Protein AF-A0A926NCA7-F1 (afdb_monomer)

Radius of gyration: 35.86 Å; Cα contacts (8 Å, |Δi|>4): 1162; chains: 1; bounding box: 64×52×121 Å

Foldseek 3Di:
DAPLLLVLQVVLCVVCPPQPPADRAPSPSAQDLSSLLSLQQLLCVLLVNNNGDSDCDPVSLVSQVVLFKDAQPRPDFLSNLLSLCSLLVSQVFCLPDSRSHRDPSQLVSCQVLLVLLQAPPDGSMQGSLNSNVSSDDAHSDADVVADPVLLNLLNVLCHPPVVAPPQGRHHSHNAQALVNLLSLQLVLCVVLVHHSVGRDSDCDPSSLVSQDKFAAAQQDVSQLSLCSLCVLQVQDDDNRSGLHPSQLVSLLVVCLLQVHPSRSMCDSQSVQQSRALLRPLPDQFQEWEDQAQCDLVNLLVSVVSNHAEYEAELDAAQPDPSVVHNRHYDDCRLVSCLVSRHFYAYEYPNDAEDLVCFALQNLLVSLQSSQVSCLQVQPFFAGEYEYENPYQDDPCSLVHGHLNSLNSNVVNHDNSYFYEYEEAQQSRQVCVVSVSHQAYAHARCPRVRSSNRSHHRHSRYAKYFNDKDAQVPPNHNGIITGIHGNDDSTHNDGDDNQDPDDDDDDDDPDDDFDWDDDPNATDGDDDDPDDWDWDWGQDPVVRDIFIKIWDQDPVRKTWIDGPVGIDIGHDDDDDDWDKDWFQAKDWFFLDDDDDTDIDIDGGGFIWTDDQPPRDTDGPPDDDDDDRDDDDDDDDDDDDDDDDDDDDDPPDDDDPVPDDPDDDDD

Secondary structure (DSSP, 8-state):
--HHHHHHHHHHHHHHTTSTT--PPP-SS---HHHHHHHHHHHHHHTT-SS--SS--HHHHHHHHHH--BSTT----HHHHHHHHHHHHHTT---S---S---HHHHHHHHHHHHHHT-SS--S-B-HHHHHHHTSS--SSPPTT--HHHHHHHHHHHHHHTTSTT-PPPP-SS---HHHHHHHHHHHHHHTT--TTT--S---HHHHHHPPPB-TT--SHHHHHHHHHHHHTT-----SS---HHHHHHHHHHHHHTT-----SB-HHHHHHHHSTTS-TTS--SEEE-SS---HHHHHHHHHTT--EEEEESS--SSSGGGGTT-BPPTTHHHHHHHTT-EEEEEE-S--SSGGG-SHHHHHHHHHHHHHHHHHTTPPTTEEEEEE--S---HHHIIIIIHHHHHHHHHHS-TTEEEEEEE-HHHHHHHHHTTS-SEEEE-TT-TT-GGGSS-PPPTTEEEEEEEEE-TTGGG-SS-EEEEEE-S---B---PPPP--------TTS------EEETTEEE-----TTS-EEEEEEETTTTEEEEEEEEE-TTS-EEEESTT--EEE-PPP---S-EEE-SS-EEE---SSS----EEE-TT-EEEE-TTT--EEESS--------------S--------------SS---TT---------

Nearest PDB structures (foldseek):
  5tv7-assembly2_B  TM=9.636E-01  e=1.212E-01  Clostridioides difficile 630
  5nm7-assembly1_G  TM=9.746E-01  e=1.641E-01  Burkholderia
  5nm7-assembly2_A  TM=7.582E-01  e=2.112E-01  Burkholderia
  6zfn-assembly1_AAA  TM=5.378E-01  e=4.735E-01  Homo sapiens
  4ad0-assembly4_D  TM=5.155E-01  e=1.590E+00  Bacteroides thetaiotaomicron VPI-5482

Sequence (665 aa):
MDQMVLQAQQWVNSEYSGRSGFTIAPEDGRTGWSTMFSLTTALQLELGITKTAHSFGSGTLAALERLGDISMSSNTNSNIVKIIQCGLYCKGYQPYGITGVFDLNTAEAIRDIKENIGLYTPDGVVTPKLFKALLNMDSYVQLAGGSGSVRNIQQWLNRNYNHRKNFYFIPCDGLFSRDIQKALVYAIQYEEGLSDSVANGRFGPTTQRLLPTLSIGNDNKFVSLFQAAMIFNNYAVPFDGVFSQLLSDKVKEFQEFVTLPTTGIGDFQTWASLLVSTGDPHRTTTACDTIREITSERAKVLKQKGYETVGRYLVNASHTNENVHDKKIQVGELQTIFKEGLSMFPIYQTYGGEANYFNYQQGLEDGSAAASAAEGYGFKSGTTIYFAVDFDALGSDITNNIIPHFRGIAEGISPNYNIGVYGSRNVCIQVSEAGLAEKSFVSGMSTGFSGNLGYPLPRNWIYDQIRETGPGEDGLNFGLDHVIKRYDDSVRSVVEPIPHSLWVSNIDGTLDGFIEVKKGQVWYFWEKGNGNATFRTWDFKNSIWKELTLWPQPNGTYKVYGDEGPFTLYPIKYWEGLTLKFPTKFYLNKGCISDNKYRTLPAGTVITLDHTTGFISDVDNDSIQFVSIRGYKNSVFDGDRVSGWIHFPTQDVDPSSYVIDTPFN

Structure (mmCIF, N/CA/C/O backbone):
data_AF-A0A926NCA7-F1
#
_entry.id   AF-A0A926NCA7-F1
#
loop_
_atom_site.group_PDB
_atom_site.id
_atom_site.type_symbol
_atom_site.label_atom_id
_atom_site.label_alt_id
_atom_site.label_comp_id
_atom_site.label_asym_id
_atom_site.label_entity_id
_atom_site.label_seq_id
_atom_site.pdbx_PDB_ins_code
_atom_site.Cartn_x
_atom_site.Cartn_y
_atom_site.Cartn_z
_atom_site.occupancy
_atom_site.B_iso_or_equiv
_atom_site.auth_seq_id
_atom_site.auth_comp_id
_atom_site.auth_asym_id
_atom_site.auth_atom_id
_atom_site.pdbx_PDB_model_num
ATOM 1 N N . MET A 1 1 ? 24.195 -18.236 -8.695 1.00 84.69 1 MET A N 1
ATOM 2 C CA . MET A 1 1 ? 25.153 -17.349 -9.380 1.00 84.69 1 MET A CA 1
ATOM 3 C C . MET A 1 1 ? 24.928 -17.542 -10.859 1.00 84.69 1 MET A C 1
ATOM 5 O O . MET A 1 1 ? 24.965 -18.683 -11.305 1.00 84.69 1 MET A O 1
ATOM 9 N N . ASP A 1 2 ? 24.644 -16.464 -11.572 1.00 94.38 2 ASP A N 1
ATOM 10 C CA . ASP A 1 2 ? 24.479 -16.443 -13.020 1.00 94.38 2 ASP A CA 1
ATOM 11 C C . ASP A 1 2 ? 25.800 -15.998 -13.670 1.00 94.38 2 ASP A C 1
ATOM 13 O O . ASP A 1 2 ? 26.361 -14.958 -13.321 1.00 94.38 2 ASP A O 1
ATOM 17 N N . GLN A 1 3 ? 26.325 -16.816 -14.585 1.00 96.25 3 GLN A N 1
ATOM 18 C CA . GLN A 1 3 ? 27.611 -16.555 -15.238 1.00 96.25 3 GLN A CA 1
ATOM 19 C C . GLN A 1 3 ? 27.562 -15.362 -16.194 1.00 96.25 3 GLN A C 1
ATOM 21 O O . GLN A 1 3 ? 28.562 -14.667 -16.347 1.00 96.25 3 GLN A O 1
ATOM 26 N N . MET A 1 4 ? 26.423 -15.101 -16.831 1.00 96.88 4 MET A N 1
ATOM 27 C CA . MET A 1 4 ? 26.285 -13.975 -17.754 1.00 96.88 4 MET A CA 1
ATOM 28 C C . MET A 1 4 ? 26.137 -12.659 -16.996 1.00 96.88 4 MET A C 1
ATOM 30 O O . MET A 1 4 ? 26.703 -11.648 -17.405 1.00 96.88 4 MET A O 1
ATOM 34 N N . VAL A 1 5 ? 25.473 -12.681 -15.836 1.00 97.44 5 VAL A N 1
ATOM 35 C CA . VAL A 1 5 ? 25.467 -11.531 -14.919 1.00 97.44 5 VAL A CA 1
ATOM 36 C C . VAL A 1 5 ? 26.875 -11.245 -14.394 1.00 97.44 5 VAL A C 1
ATOM 38 O O . VAL A 1 5 ? 27.284 -10.087 -14.371 1.00 97.44 5 VAL A O 1
ATOM 41 N N . LEU A 1 6 ? 27.647 -12.278 -14.040 1.00 98.06 6 LEU A N 1
ATOM 42 C CA . LEU A 1 6 ? 29.042 -12.105 -13.620 1.00 98.06 6 LEU A CA 1
ATOM 43 C C . LEU A 1 6 ? 29.890 -11.461 -14.726 1.00 98.06 6 LEU A C 1
ATOM 45 O O . LEU A 1 6 ? 30.629 -10.514 -14.466 1.00 98.06 6 LEU A O 1
ATOM 49 N N . GLN A 1 7 ? 29.745 -11.920 -15.971 1.00 97.94 7 GLN A N 1
ATOM 50 C CA . GLN A 1 7 ? 30.441 -11.319 -17.113 1.00 97.94 7 GLN A CA 1
ATOM 51 C C . GLN A 1 7 ? 30.013 -9.869 -17.361 1.00 97.94 7 GLN A C 1
ATOM 53 O O . GLN A 1 7 ? 30.858 -9.033 -17.673 1.00 97.94 7 GLN A O 1
ATOM 58 N N . ALA A 1 8 ? 28.731 -9.541 -17.182 1.00 98.00 8 ALA A N 1
ATOM 59 C CA . ALA A 1 8 ? 28.245 -8.166 -17.269 1.00 98.00 8 ALA A CA 1
ATOM 60 C C . ALA A 1 8 ? 28.879 -7.262 -16.198 1.00 98.00 8 ALA A C 1
ATOM 62 O O . ALA A 1 8 ? 29.316 -6.152 -16.513 1.00 98.00 8 ALA A O 1
ATOM 63 N N . GLN A 1 9 ? 28.969 -7.748 -14.954 1.00 98.62 9 GLN A N 1
ATOM 64 C CA . GLN A 1 9 ? 29.623 -7.056 -13.837 1.00 98.62 9 GLN A CA 1
ATOM 65 C C . GLN A 1 9 ? 31.119 -6.834 -14.120 1.00 98.62 9 GLN A C 1
ATOM 67 O O . GLN A 1 9 ? 31.607 -5.710 -14.029 1.00 98.62 9 GLN A O 1
ATOM 72 N N . GLN A 1 10 ? 31.829 -7.877 -14.552 1.00 98.50 10 GLN A N 1
ATOM 73 C CA . GLN A 1 10 ? 33.249 -7.808 -14.911 1.00 98.50 10 GLN A CA 1
ATOM 74 C C . GLN A 1 10 ? 33.512 -6.847 -16.069 1.00 98.50 10 GLN A C 1
ATOM 76 O O . GLN A 1 10 ? 34.435 -6.034 -16.009 1.00 98.50 10 GLN A O 1
ATOM 81 N N . TRP A 1 11 ? 32.688 -6.905 -17.118 1.00 98.50 11 TRP A N 1
ATOM 82 C CA . TRP A 1 11 ? 32.824 -6.017 -18.265 1.00 98.50 11 TRP A CA 1
ATOM 83 C C . TRP A 1 11 ? 32.640 -4.551 -17.859 1.00 98.50 11 TRP A C 1
ATOM 85 O O . TRP A 1 11 ? 33.510 -3.729 -18.154 1.00 98.50 11 TRP A O 1
ATOM 95 N N . VAL A 1 12 ? 31.550 -4.214 -17.153 1.00 98.44 12 VAL A N 1
ATOM 96 C CA . VAL A 1 12 ? 31.283 -2.816 -16.778 1.00 98.44 12 VAL A CA 1
ATOM 97 C C . VAL A 1 12 ? 32.351 -2.288 -15.814 1.00 98.44 12 VAL A C 1
ATOM 99 O O . VAL A 1 12 ? 32.778 -1.141 -15.934 1.00 98.44 12 VAL A O 1
ATOM 102 N N . ASN A 1 13 ? 32.854 -3.125 -14.905 1.00 98.56 13 ASN A N 1
ATOM 103 C CA . ASN A 1 13 ? 33.954 -2.754 -14.020 1.00 98.56 13 ASN A CA 1
ATOM 104 C C . ASN A 1 13 ? 35.249 -2.510 -14.800 1.00 98.56 13 ASN A C 1
ATOM 106 O O . ASN A 1 13 ? 35.896 -1.485 -14.599 1.00 98.56 13 ASN A O 1
ATOM 110 N N . SER A 1 14 ? 35.614 -3.414 -15.710 1.00 98.12 14 SER A N 1
ATOM 111 C CA . SER A 1 14 ? 36.829 -3.287 -16.518 1.00 98.12 14 SER A CA 1
ATOM 112 C C . SER A 1 14 ? 36.816 -2.043 -17.409 1.00 98.12 14 SER A C 1
ATOM 114 O O . SER A 1 14 ? 37.859 -1.423 -17.594 1.00 98.12 14 SER A O 1
ATOM 116 N N . GLU A 1 15 ? 35.664 -1.692 -17.980 1.00 98.25 15 GLU A N 1
ATOM 117 C CA . GLU A 1 15 ? 35.543 -0.585 -18.934 1.00 98.25 15 GLU A CA 1
ATOM 118 C C . GLU A 1 15 ? 35.510 0.788 -18.239 1.00 98.25 15 GLU A C 1
ATOM 120 O O . GLU A 1 15 ? 36.051 1.769 -18.755 1.00 98.25 15 GLU A O 1
ATOM 125 N N . TYR A 1 16 ? 34.882 0.876 -17.059 1.00 97.88 16 TYR A N 1
ATOM 126 C CA . TYR A 1 16 ? 34.578 2.162 -16.420 1.00 97.88 16 TYR A CA 1
ATOM 127 C C . TYR A 1 16 ? 35.283 2.411 -15.083 1.00 97.88 16 TYR A C 1
ATOM 129 O O . TYR A 1 16 ? 35.186 3.524 -14.555 1.00 97.88 16 TYR A O 1
ATOM 137 N N . SER A 1 17 ? 36.014 1.441 -14.525 1.00 96.25 17 SER A N 1
ATOM 138 C CA . SER A 1 17 ? 36.784 1.665 -13.295 1.00 96.25 17 SER A CA 1
ATOM 139 C C . SER A 1 17 ? 37.753 2.845 -13.451 1.00 96.25 17 SER A C 1
ATOM 141 O O . SER A 1 17 ? 38.416 3.015 -14.473 1.00 96.25 17 SER A O 1
ATOM 143 N N . GLY A 1 18 ? 37.795 3.713 -12.438 1.00 93.19 18 GLY A N 1
ATOM 144 C CA . GLY A 1 18 ? 38.583 4.949 -12.451 1.00 93.19 18 GLY A CA 1
ATOM 145 C C . GLY A 1 18 ? 37.933 6.138 -13.175 1.00 93.19 18 GLY A C 1
ATOM 146 O O . GLY A 1 18 ? 38.442 7.255 -13.065 1.00 93.19 18 GLY A O 1
ATOM 147 N N . ARG A 1 19 ? 36.797 5.963 -13.868 1.00 94.81 19 ARG A N 1
ATOM 148 C CA . ARG A 1 19 ? 36.022 7.088 -14.424 1.00 94.81 19 ARG A CA 1
ATOM 149 C C . ARG A 1 19 ? 35.323 7.846 -13.294 1.00 94.81 19 ARG A C 1
ATOM 151 O O . ARG A 1 19 ? 34.715 7.248 -12.408 1.00 94.81 19 ARG A O 1
ATOM 158 N N . SER A 1 20 ? 35.372 9.178 -13.346 1.00 93.00 20 SER A N 1
ATOM 159 C CA . SER A 1 20 ? 34.709 10.032 -12.353 1.00 93.00 20 SER A CA 1
ATOM 160 C C . SER A 1 20 ? 33.214 9.713 -12.256 1.00 93.00 20 SER A C 1
ATOM 162 O O . SER A 1 20 ? 32.522 9.660 -13.272 1.00 93.00 20 SER A O 1
ATOM 164 N N . GLY A 1 21 ? 32.733 9.495 -11.030 1.00 88.38 21 GLY A N 1
ATOM 165 C CA . GLY A 1 21 ? 31.331 9.200 -10.737 1.00 88.38 21 GLY A CA 1
ATOM 166 C C . GLY A 1 21 ? 30.895 7.748 -10.964 1.00 88.38 21 GLY A C 1
ATOM 167 O O . GLY A 1 21 ? 29.756 7.429 -10.632 1.00 88.38 21 GLY A O 1
ATOM 168 N N . PHE A 1 22 ? 31.761 6.865 -11.479 1.00 95.94 22 PHE A N 1
ATOM 169 C CA . PHE A 1 22 ? 31.472 5.433 -11.609 1.00 95.94 22 PHE A CA 1
ATOM 170 C C . PHE A 1 22 ? 31.713 4.680 -10.292 1.00 95.94 22 PHE A C 1
ATOM 172 O O . PHE A 1 22 ? 32.674 4.945 -9.571 1.00 95.94 22 PHE A O 1
ATOM 179 N N . THR A 1 23 ? 30.838 3.723 -9.976 1.00 94.69 23 THR A N 1
ATOM 180 C CA . THR A 1 23 ? 30.964 2.826 -8.817 1.00 94.69 23 THR A CA 1
ATOM 181 C C . THR A 1 23 ? 31.016 1.384 -9.306 1.00 94.69 23 THR A C 1
ATOM 183 O O . THR A 1 23 ? 30.215 0.995 -10.153 1.00 94.69 23 THR A O 1
ATOM 186 N N . ILE A 1 24 ? 31.954 0.605 -8.768 1.00 96.62 24 ILE A N 1
ATOM 187 C CA . ILE A 1 24 ? 32.171 -0.804 -9.117 1.00 96.62 24 ILE A CA 1
ATOM 188 C C . ILE A 1 24 ? 30.978 -1.654 -8.656 1.00 96.62 24 ILE A C 1
ATOM 190 O O . ILE A 1 24 ? 30.519 -1.523 -7.519 1.00 96.62 24 ILE A O 1
ATOM 194 N N . ALA A 1 25 ? 30.497 -2.535 -9.534 1.00 97.00 25 ALA A N 1
ATOM 195 C CA . ALA A 1 25 ? 29.505 -3.547 -9.193 1.00 97.00 25 ALA A CA 1
ATOM 196 C C . ALA A 1 25 ? 30.180 -4.734 -8.478 1.00 97.00 25 ALA A C 1
ATOM 198 O O . ALA A 1 25 ? 31.299 -5.099 -8.850 1.00 97.00 25 ALA A O 1
ATOM 199 N N . PRO A 1 26 ? 29.527 -5.375 -7.490 1.00 97.12 26 PRO A N 1
ATOM 200 C CA . PRO A 1 26 ? 30.030 -6.625 -6.926 1.00 97.12 26 PRO A CA 1
ATOM 201 C C . PRO A 1 26 ? 30.065 -7.703 -8.016 1.00 97.12 26 PRO A C 1
ATOM 203 O O . PRO A 1 26 ? 29.077 -7.886 -8.713 1.00 97.12 26 PRO A O 1
ATOM 206 N N . GLU A 1 27 ? 31.182 -8.411 -8.165 1.00 97.62 27 GLU A N 1
ATOM 207 C CA . GLU A 1 27 ? 31.351 -9.491 -9.152 1.00 97.62 27 GLU A CA 1
ATOM 208 C C . GLU A 1 27 ? 30.939 -10.843 -8.555 1.00 97.62 27 GLU A C 1
ATOM 210 O O . GLU A 1 27 ? 31.754 -11.740 -8.344 1.00 97.62 27 GLU A O 1
ATOM 215 N N . ASP A 1 28 ? 29.661 -10.971 -8.211 1.00 97.25 28 ASP A N 1
ATOM 216 C CA . ASP A 1 28 ? 29.092 -12.137 -7.525 1.00 97.25 28 ASP A CA 1
ATOM 217 C C . ASP A 1 28 ? 28.117 -12.951 -8.397 1.00 97.25 28 ASP A C 1
ATOM 219 O O . ASP A 1 28 ? 27.544 -13.951 -7.943 1.00 97.25 28 ASP A O 1
ATOM 223 N N . GLY A 1 29 ? 27.907 -12.519 -9.646 1.00 96.50 29 GLY A N 1
ATOM 224 C CA . GLY A 1 29 ? 26.934 -13.083 -10.576 1.00 96.50 29 GLY A CA 1
ATOM 225 C C . GLY A 1 29 ? 25.503 -13.034 -10.045 1.00 96.50 29 GLY A C 1
ATOM 226 O O . GLY A 1 29 ? 24.706 -13.932 -10.335 1.00 96.50 29 GLY A O 1
ATOM 227 N N . ARG A 1 30 ? 25.176 -12.046 -9.206 1.00 95.69 30 ARG A N 1
ATOM 228 C CA . ARG A 1 30 ? 23.825 -11.789 -8.703 1.00 95.69 30 ARG A CA 1
ATOM 229 C C . ARG A 1 30 ? 23.377 -10.404 -9.142 1.00 95.69 30 ARG A C 1
ATOM 231 O O . ARG A 1 30 ? 24.009 -9.394 -8.848 1.00 95.69 30 ARG A O 1
ATOM 238 N N . THR A 1 31 ? 22.235 -10.342 -9.813 1.00 93.62 31 THR A N 1
ATOM 239 C CA . THR A 1 31 ? 21.624 -9.056 -10.138 1.00 93.62 31 THR A CA 1
ATOM 240 C C . THR A 1 31 ? 21.166 -8.361 -8.857 1.00 93.62 31 THR A C 1
ATOM 242 O O . THR A 1 31 ? 20.560 -8.974 -7.981 1.00 93.62 31 THR A O 1
ATOM 245 N N . GLY A 1 32 ? 21.437 -7.062 -8.762 1.00 94.56 32 GLY A N 1
ATOM 246 C CA . GLY A 1 32 ? 21.017 -6.220 -7.650 1.00 94.56 32 GLY A CA 1
ATOM 247 C C . GLY A 1 32 ? 21.207 -4.742 -7.968 1.00 94.56 32 GLY A C 1
ATOM 248 O O . GLY A 1 32 ? 21.776 -4.389 -9.006 1.00 94.56 32 GLY A O 1
ATOM 249 N N . TRP A 1 33 ? 20.765 -3.876 -7.052 1.00 95.62 33 TRP A N 1
ATOM 250 C CA . TRP A 1 33 ? 20.824 -2.423 -7.229 1.00 95.62 33 TRP A CA 1
ATOM 251 C C . TRP A 1 33 ? 22.220 -1.918 -7.584 1.00 95.62 33 TRP A C 1
ATOM 253 O O . TRP A 1 33 ? 22.346 -1.152 -8.531 1.00 95.62 33 TRP A O 1
ATOM 263 N N . SER A 1 34 ? 23.273 -2.416 -6.928 1.00 96.38 34 SER A N 1
ATOM 264 C CA . SER A 1 34 ? 24.653 -2.032 -7.250 1.00 96.38 34 SER A CA 1
ATOM 265 C C . SER A 1 34 ? 25.018 -2.317 -8.712 1.00 96.38 34 SER A C 1
ATOM 267 O O . SER A 1 34 ? 25.629 -1.474 -9.356 1.00 96.38 34 SER A O 1
ATOM 269 N N . THR A 1 35 ? 24.574 -3.450 -9.273 1.00 97.12 35 THR A N 1
ATOM 270 C CA . THR A 1 35 ? 24.797 -3.768 -10.696 1.00 97.12 35 THR A CA 1
ATOM 271 C C . THR A 1 35 ? 24.020 -2.806 -11.604 1.00 97.12 35 THR A C 1
ATOM 273 O O . THR A 1 35 ? 24.579 -2.272 -12.562 1.00 97.12 35 THR A O 1
ATOM 276 N N . MET A 1 36 ? 22.750 -2.517 -11.286 1.00 97.81 36 MET A N 1
ATOM 277 C CA . MET A 1 36 ? 21.932 -1.561 -12.051 1.00 97.81 36 MET A CA 1
ATOM 278 C C . MET A 1 36 ? 22.490 -0.132 -11.994 1.00 97.81 36 MET A C 1
ATOM 280 O O . MET A 1 36 ? 22.479 0.576 -13.003 1.00 97.81 36 MET A O 1
ATOM 284 N N . PHE A 1 37 ? 23.019 0.290 -10.844 1.00 97.38 37 PHE A N 1
ATOM 285 C CA . PHE A 1 37 ? 23.638 1.603 -10.657 1.00 97.38 37 PHE A CA 1
ATOM 286 C C . PHE A 1 37 ? 24.914 1.752 -11.484 1.00 97.38 37 PHE A C 1
ATOM 288 O O . PHE A 1 37 ? 25.101 2.789 -12.126 1.00 97.38 37 PHE A O 1
ATOM 295 N N . SER A 1 38 ? 25.760 0.720 -11.532 1.00 97.75 38 SER A N 1
ATOM 296 C CA . SER A 1 38 ? 26.954 0.707 -12.381 1.00 97.75 38 SER A CA 1
ATOM 297 C C . SER A 1 38 ? 26.590 0.779 -13.865 1.00 97.75 38 SER A C 1
ATOM 299 O O . SER A 1 38 ? 27.114 1.638 -14.570 1.00 97.75 38 SER A O 1
ATOM 301 N N . LEU A 1 39 ? 25.636 -0.032 -14.340 1.00 98.44 39 LEU A N 1
ATOM 302 C CA . LEU A 1 39 ? 25.178 0.003 -15.738 1.00 98.44 39 LEU A CA 1
ATOM 303 C C . LEU A 1 39 ? 24.509 1.339 -16.112 1.00 98.44 39 LEU A C 1
ATOM 305 O O . LEU A 1 39 ? 24.750 1.874 -17.193 1.00 98.44 39 LEU A O 1
ATOM 309 N N . THR A 1 40 ? 23.712 1.919 -15.209 1.00 98.06 40 THR A N 1
ATOM 310 C CA . THR A 1 40 ? 23.101 3.248 -15.401 1.00 98.06 40 THR A CA 1
ATOM 311 C C . THR A 1 40 ? 24.163 4.334 -15.505 1.00 98.06 40 THR A C 1
ATOM 313 O O . THR A 1 40 ? 24.090 5.207 -16.369 1.00 98.06 40 THR A O 1
ATOM 316 N N . THR A 1 41 ? 25.180 4.270 -14.650 1.00 97.62 41 THR A N 1
ATOM 317 C CA . THR A 1 41 ? 26.276 5.238 -14.653 1.00 97.62 41 THR A CA 1
ATOM 318 C C . THR A 1 41 ? 27.143 5.099 -15.906 1.00 97.62 41 THR A C 1
ATOM 320 O O . THR A 1 41 ? 27.490 6.105 -16.521 1.00 97.62 41 THR A O 1
ATOM 323 N N . ALA A 1 42 ? 27.434 3.867 -16.334 1.00 98.06 42 ALA A N 1
ATOM 324 C CA . ALA A 1 42 ? 28.103 3.585 -17.602 1.00 98.06 42 ALA A CA 1
ATOM 325 C C . ALA A 1 42 ? 27.342 4.209 -18.783 1.00 98.06 42 ALA A C 1
ATOM 327 O O . ALA A 1 42 ? 27.931 4.929 -19.586 1.00 98.06 42 ALA A O 1
ATOM 328 N N . LEU A 1 43 ? 26.016 4.041 -18.831 1.00 98.31 43 LEU A N 1
ATOM 329 C CA . LEU A 1 43 ? 25.184 4.648 -19.869 1.00 98.31 43 LEU A CA 1
ATOM 330 C C . LEU A 1 43 ? 25.269 6.174 -19.856 1.00 98.31 43 LEU A C 1
ATOM 332 O O . LEU A 1 43 ? 25.432 6.796 -20.900 1.00 98.31 43 LEU A O 1
ATOM 336 N N . GLN A 1 44 ? 25.172 6.789 -18.678 1.00 97.94 44 GLN A N 1
ATOM 337 C CA . GLN A 1 44 ? 25.291 8.240 -18.541 1.00 97.94 44 GLN A CA 1
ATOM 338 C C . GLN A 1 44 ? 26.634 8.749 -19.081 1.00 97.94 44 GLN A C 1
ATOM 340 O O . GLN A 1 44 ? 26.657 9.748 -19.801 1.00 97.94 44 GLN A O 1
ATOM 345 N N . LEU A 1 45 ? 27.730 8.042 -18.796 1.00 97.12 45 LEU A N 1
ATOM 346 C CA . LEU A 1 45 ? 29.053 8.375 -19.313 1.00 97.12 45 LEU A CA 1
ATOM 347 C C . L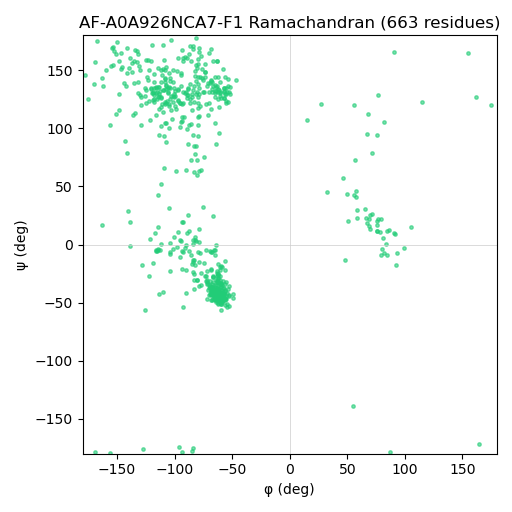EU A 1 45 ? 29.128 8.255 -20.844 1.00 97.12 45 LEU A C 1
ATOM 349 O O . LEU A 1 45 ? 29.690 9.143 -21.483 1.00 97.12 45 LEU A O 1
ATOM 353 N N . GLU A 1 46 ? 28.539 7.213 -21.438 1.00 97.50 46 GLU A N 1
ATOM 354 C CA . GLU A 1 46 ? 28.463 7.063 -22.903 1.00 97.50 46 GLU A CA 1
ATOM 355 C C . GLU A 1 46 ? 27.587 8.131 -23.572 1.00 97.50 46 GLU A C 1
ATOM 357 O O . GLU A 1 46 ? 27.832 8.523 -24.710 1.00 97.50 46 GLU A O 1
ATOM 362 N N . LEU A 1 47 ? 26.594 8.654 -22.852 1.00 96.56 47 LEU A N 1
ATOM 363 C CA . LEU A 1 47 ? 25.749 9.766 -23.292 1.00 96.56 47 LEU A CA 1
ATOM 364 C C . LEU A 1 47 ? 26.396 11.147 -23.065 1.00 96.56 47 LEU A C 1
ATOM 366 O O . LEU A 1 47 ? 25.757 12.173 -23.306 1.00 96.56 47 LEU A O 1
ATOM 370 N N . GLY A 1 48 ? 27.643 11.194 -22.583 1.00 94.75 48 GLY A N 1
ATOM 371 C CA . GLY A 1 48 ? 28.387 12.432 -22.336 1.00 94.75 48 GLY A CA 1
ATOM 372 C C . GLY A 1 48 ? 27.959 13.195 -21.077 1.00 94.75 48 GLY A C 1
ATOM 373 O O . GLY A 1 48 ? 28.273 14.378 -20.934 1.00 94.75 48 GLY A O 1
ATOM 374 N N . ILE A 1 49 ? 27.239 12.554 -20.152 1.00 95.25 49 ILE A N 1
ATOM 375 C CA . ILE A 1 49 ? 26.847 13.155 -18.874 1.00 95.25 49 ILE A CA 1
ATOM 376 C C . ILE A 1 49 ? 28.043 13.097 -17.916 1.00 95.25 49 ILE A C 1
ATOM 378 O O . ILE A 1 49 ? 28.511 12.025 -17.546 1.00 95.25 49 ILE A O 1
ATOM 382 N N . THR A 1 50 ? 28.533 14.264 -17.493 1.00 88.50 50 THR A N 1
ATOM 383 C CA . THR A 1 50 ? 29.748 14.390 -16.662 1.00 88.50 50 THR A CA 1
ATOM 384 C C . THR A 1 50 ? 29.486 14.365 -15.156 1.00 88.50 50 THR A C 1
ATOM 386 O O . THR A 1 50 ? 30.387 14.053 -14.383 1.00 88.50 50 THR A O 1
ATOM 389 N N . LYS A 1 51 ? 28.261 14.690 -14.727 1.00 90.75 51 LYS A N 1
ATOM 390 C CA . LYS A 1 51 ? 27.790 14.549 -13.341 1.00 90.75 51 LYS A CA 1
ATOM 391 C C . LYS A 1 51 ? 26.808 13.389 -13.282 1.00 90.75 51 LYS A C 1
ATOM 393 O O . LYS A 1 51 ? 25.613 13.581 -13.503 1.00 90.75 51 LYS A O 1
ATOM 398 N N . THR A 1 52 ? 27.338 12.194 -13.072 1.00 92.19 52 THR A N 1
ATOM 399 C CA . THR A 1 52 ? 26.550 10.964 -13.048 1.00 92.19 52 THR A CA 1
ATOM 400 C C . THR A 1 52 ? 25.782 10.806 -11.735 1.00 92.19 52 THR A C 1
ATOM 402 O O . THR A 1 52 ? 26.071 11.466 -10.735 1.00 92.19 52 THR A O 1
ATOM 405 N N . ALA A 1 53 ? 24.775 9.937 -11.746 1.00 91.38 53 ALA A N 1
ATOM 406 C CA . ALA A 1 53 ? 23.967 9.570 -10.593 1.00 91.38 53 ALA A CA 1
ATOM 407 C C . ALA A 1 53 ? 23.547 8.101 -10.698 1.00 91.38 53 ALA A C 1
ATOM 409 O O . ALA A 1 53 ? 23.306 7.595 -11.793 1.00 91.38 53 ALA A O 1
ATOM 410 N N . HIS A 1 54 ? 23.346 7.446 -9.552 1.00 90.62 54 HIS A N 1
ATOM 411 C CA . HIS A 1 54 ? 22.840 6.067 -9.482 1.00 90.62 54 HIS A CA 1
ATOM 412 C C . HIS A 1 54 ? 21.391 5.912 -9.980 1.00 90.62 54 HIS A C 1
ATOM 414 O O . HIS A 1 54 ? 20.882 4.801 -10.067 1.00 90.62 54 HIS A O 1
ATOM 420 N N . SER A 1 55 ? 20.711 7.008 -10.328 1.00 89.75 55 SER A N 1
ATOM 421 C CA . SER A 1 55 ? 19.340 6.996 -10.830 1.00 89.75 55 SER A CA 1
ATOM 422 C C . SER A 1 55 ? 19.261 7.224 -12.340 1.00 89.75 55 SER A C 1
ATOM 424 O O . SER A 1 55 ? 19.928 8.088 -12.912 1.00 89.75 55 SER A O 1
ATOM 426 N N . PHE A 1 56 ? 18.351 6.499 -12.991 1.00 94.06 56 PHE A N 1
ATOM 427 C CA . PHE A 1 56 ? 17.938 6.781 -14.364 1.00 94.06 56 PHE A CA 1
ATOM 428 C C . PHE A 1 56 ? 16.874 7.892 -14.358 1.00 94.06 56 PHE A C 1
ATOM 430 O O . PHE A 1 56 ? 15.663 7.654 -14.447 1.00 94.06 56 PHE A O 1
ATOM 437 N N . GLY A 1 57 ? 17.346 9.127 -14.185 1.00 92.56 57 GLY A N 1
ATOM 438 C CA . GLY A 1 57 ? 16.516 10.327 -14.088 1.00 92.56 57 GLY A CA 1
ATOM 439 C C . GLY A 1 57 ? 16.110 10.935 -15.436 1.00 92.56 57 GLY A C 1
ATOM 440 O O . GLY A 1 57 ? 16.416 10.419 -16.513 1.00 92.56 57 GLY A O 1
ATOM 441 N N . SER A 1 58 ? 15.443 12.091 -15.370 1.00 91.94 58 SER A N 1
ATOM 442 C CA . SER A 1 58 ? 15.000 12.854 -16.547 1.00 91.94 58 SER A CA 1
ATOM 443 C C . SER A 1 58 ? 16.153 13.281 -17.460 1.00 91.94 58 SER A C 1
ATOM 445 O O . SER A 1 58 ? 15.987 13.291 -18.675 1.00 91.94 58 SER A O 1
ATOM 447 N N . GLY A 1 59 ? 17.331 13.581 -16.899 1.00 94.56 59 GLY A N 1
ATOM 448 C CA . GLY A 1 59 ? 18.525 13.931 -17.675 1.00 94.56 59 GLY A CA 1
ATOM 449 C C . GLY A 1 59 ? 19.034 12.780 -18.549 1.00 94.56 59 GLY A C 1
ATOM 450 O O . GLY A 1 59 ? 19.309 12.986 -19.729 1.00 94.56 59 GLY A O 1
ATOM 451 N N . THR A 1 60 ? 19.103 11.561 -17.999 1.00 96.50 60 THR A N 1
ATOM 452 C CA . THR A 1 60 ? 19.482 10.351 -18.751 1.00 96.50 60 THR A CA 1
ATOM 453 C C . THR A 1 60 ? 18.466 10.050 -19.846 1.00 96.50 60 THR A C 1
ATOM 455 O O . THR A 1 60 ? 18.849 9.795 -20.985 1.00 96.50 60 THR A O 1
ATOM 458 N N . LEU A 1 61 ? 17.171 10.152 -19.527 1.00 95.50 61 LEU A N 1
ATOM 459 C CA . LEU A 1 61 ? 16.105 9.931 -20.500 1.00 95.50 61 LEU A CA 1
ATOM 460 C C . LEU A 1 61 ? 16.173 10.935 -21.660 1.00 95.50 61 LEU A C 1
ATOM 462 O O . LEU A 1 61 ? 16.178 10.516 -22.809 1.00 95.50 61 LEU A O 1
ATOM 466 N N . ALA A 1 62 ? 16.317 12.232 -21.376 1.00 95.44 62 ALA A N 1
ATOM 467 C CA . ALA A 1 62 ? 16.430 13.262 -22.410 1.00 95.44 62 ALA A CA 1
ATOM 468 C C . ALA A 1 62 ? 17.690 13.091 -23.281 1.00 95.44 62 ALA A C 1
ATOM 470 O O . ALA A 1 62 ? 17.694 13.423 -24.467 1.00 95.44 62 ALA A O 1
ATOM 471 N N . ALA A 1 63 ? 18.787 12.582 -22.712 1.00 96.31 63 ALA A N 1
ATOM 472 C CA . ALA A 1 63 ? 19.981 12.261 -23.484 1.00 96.31 63 ALA A CA 1
ATOM 473 C C . ALA A 1 63 ? 19.755 11.071 -24.435 1.00 96.31 63 ALA A C 1
ATOM 475 O O . ALA A 1 63 ? 20.165 11.154 -25.589 1.00 96.31 63 ALA A O 1
ATOM 476 N N . LEU A 1 64 ? 19.041 10.027 -24.000 1.00 95.00 64 LEU A N 1
ATOM 477 C CA . LEU A 1 64 ? 18.630 8.921 -24.875 1.00 95.00 64 LEU A CA 1
ATOM 478 C C . LEU A 1 64 ? 17.609 9.336 -25.931 1.00 95.00 64 LEU A C 1
ATOM 480 O O . LEU A 1 64 ? 17.722 8.914 -27.071 1.00 95.00 64 LEU A O 1
ATOM 484 N N . GLU A 1 65 ? 16.636 10.179 -25.589 1.00 94.75 65 GLU A N 1
ATOM 485 C CA . GLU A 1 65 ? 15.667 10.707 -26.559 1.00 94.75 65 GLU A CA 1
ATOM 486 C C . GLU A 1 65 ? 16.372 11.472 -27.690 1.00 94.75 65 GLU A C 1
ATOM 488 O O . GLU A 1 65 ? 15.951 11.390 -28.840 1.00 94.75 65 GLU A O 1
ATOM 493 N N . ARG A 1 66 ? 17.481 12.167 -27.389 1.00 95.19 66 ARG A N 1
ATOM 494 C CA . ARG A 1 66 ? 18.335 12.803 -28.408 1.00 95.19 66 ARG A CA 1
ATOM 495 C C . ARG A 1 66 ? 19.150 11.806 -29.230 1.00 95.19 66 ARG A C 1
ATOM 497 O O . ARG A 1 66 ? 19.432 12.097 -30.388 1.00 95.19 66 ARG A O 1
ATOM 504 N N . LEU A 1 67 ? 19.553 10.680 -28.639 1.00 94.50 67 LEU A N 1
ATOM 505 C CA . LEU A 1 67 ? 20.230 9.597 -29.357 1.00 94.50 67 LEU A CA 1
ATOM 506 C C . LEU A 1 67 ? 19.271 8.886 -30.327 1.00 94.50 67 LEU A C 1
ATOM 508 O O . LEU A 1 67 ? 19.680 8.515 -31.423 1.00 94.50 67 LEU A O 1
ATOM 512 N N . GLY A 1 68 ? 18.005 8.744 -29.934 1.00 93.56 68 GLY A N 1
ATOM 513 C CA . GLY A 1 68 ? 16.981 8.023 -30.678 1.00 93.56 68 GLY A CA 1
ATOM 514 C C . GLY A 1 68 ? 16.944 6.527 -30.360 1.00 93.56 68 GLY A C 1
ATOM 515 O O . GLY A 1 68 ? 17.683 6.020 -29.513 1.00 93.56 68 GLY A O 1
ATOM 516 N N . ASP A 1 69 ? 16.038 5.832 -31.039 1.00 95.81 69 ASP A N 1
ATOM 517 C CA . ASP A 1 69 ? 15.813 4.399 -30.875 1.00 95.81 69 ASP A CA 1
ATOM 518 C C . ASP A 1 69 ? 17.000 3.564 -31.388 1.00 95.81 69 ASP A C 1
ATOM 520 O O . ASP A 1 69 ? 17.592 3.858 -32.430 1.00 95.81 69 ASP A O 1
ATOM 524 N N . ILE A 1 70 ? 17.320 2.480 -30.676 1.00 97.50 70 ILE A N 1
ATOM 525 C CA . ILE A 1 70 ? 18.452 1.595 -30.993 1.00 97.50 70 ILE A CA 1
ATOM 526 C C . ILE A 1 70 ? 17.927 0.288 -31.592 1.00 97.50 70 ILE A C 1
ATOM 528 O O . ILE A 1 70 ? 17.000 -0.325 -31.066 1.00 97.50 70 ILE A O 1
ATOM 532 N N . SER A 1 71 ? 18.505 -0.140 -32.711 1.00 96.50 71 SER A N 1
ATOM 533 C CA . SER A 1 71 ? 18.078 -1.312 -33.483 1.00 96.50 71 SER A CA 1
ATOM 534 C C . SER A 1 71 ? 19.228 -1.873 -34.327 1.00 96.50 71 SER A C 1
ATOM 536 O O . SER A 1 71 ? 20.318 -1.311 -34.366 1.00 96.50 71 SER A O 1
ATOM 538 N N . MET A 1 72 ? 18.984 -2.942 -35.091 1.00 94.88 72 MET A N 1
ATOM 539 C CA . MET A 1 72 ? 19.993 -3.496 -36.012 1.00 94.88 72 MET A CA 1
ATOM 540 C C . MET A 1 72 ? 20.452 -2.505 -37.097 1.00 94.88 72 MET A C 1
ATOM 542 O O . MET A 1 72 ? 21.518 -2.675 -37.678 1.00 94.88 72 MET A O 1
ATOM 546 N N . SER A 1 73 ? 19.649 -1.478 -37.397 1.00 90.19 73 SER A N 1
ATOM 547 C CA . SER A 1 73 ? 19.978 -0.440 -38.382 1.00 90.19 73 SER A CA 1
ATOM 548 C C . SER A 1 73 ? 20.543 0.843 -37.764 1.00 90.19 73 SER A C 1
ATOM 550 O O . SER A 1 73 ? 20.863 1.774 -38.502 1.00 90.19 73 SER A O 1
ATOM 552 N N . SER A 1 74 ? 20.650 0.940 -36.433 1.00 86.38 74 SER A N 1
ATOM 553 C CA . SER A 1 74 ? 21.212 2.128 -35.781 1.00 86.38 74 SER A CA 1
ATOM 554 C C . SER A 1 74 ? 22.738 2.067 -35.736 1.00 86.38 74 SER A C 1
ATOM 556 O O . SER A 1 74 ? 23.309 1.064 -35.311 1.00 86.38 74 SER A O 1
ATOM 558 N N . ASN A 1 75 ? 23.406 3.162 -36.102 1.00 75.19 75 ASN A N 1
ATOM 559 C CA . ASN A 1 75 ? 24.851 3.311 -35.931 1.00 75.19 75 ASN A CA 1
ATOM 560 C C . ASN A 1 75 ? 25.165 3.842 -34.521 1.00 75.19 75 ASN A C 1
ATOM 562 O O . ASN A 1 75 ? 25.461 5.024 -34.339 1.00 75.19 75 ASN A O 1
ATOM 566 N N . THR A 1 76 ? 25.012 2.979 -33.515 1.00 83.38 76 THR A N 1
ATOM 567 C CA . THR A 1 76 ? 25.165 3.330 -32.095 1.00 83.38 76 THR A CA 1
ATOM 568 C C . THR A 1 76 ? 26.517 2.871 -31.549 1.00 83.38 76 THR A C 1
ATOM 570 O O . THR A 1 76 ? 27.079 1.871 -31.988 1.00 83.38 76 THR A O 1
ATOM 573 N N . ASN A 1 77 ? 27.038 3.602 -30.559 1.00 92.81 77 ASN A N 1
ATOM 574 C CA . ASN A 1 77 ? 28.254 3.247 -29.829 1.00 92.81 77 ASN A CA 1
ATOM 575 C C . ASN A 1 77 ? 28.180 1.802 -29.291 1.00 92.81 77 ASN A C 1
ATOM 577 O O . ASN A 1 77 ? 27.219 1.427 -28.614 1.00 92.81 77 ASN A O 1
ATOM 581 N N . SER A 1 78 ? 29.226 1.017 -29.565 1.00 96.88 78 SER A N 1
ATOM 582 C CA . SER A 1 78 ? 29.335 -0.389 -29.163 1.00 96.88 78 SER A CA 1
ATOM 583 C C . SER A 1 78 ? 29.131 -0.601 -27.658 1.00 96.88 78 SER A C 1
ATOM 585 O O . SER A 1 78 ? 28.447 -1.542 -27.259 1.00 96.88 78 SER A O 1
ATOM 587 N N . ASN A 1 79 ? 29.630 0.301 -26.808 1.00 98.50 79 ASN A N 1
ATOM 588 C CA . ASN A 1 79 ? 29.456 0.203 -25.359 1.00 98.50 79 ASN A CA 1
ATOM 589 C C . ASN A 1 79 ? 27.994 0.394 -24.929 1.00 98.50 79 ASN A C 1
ATOM 591 O O . ASN A 1 79 ? 27.540 -0.293 -24.021 1.00 98.50 79 ASN A O 1
ATOM 595 N N . ILE A 1 80 ? 27.211 1.236 -25.614 1.00 98.50 80 ILE A N 1
ATOM 596 C CA . ILE A 1 80 ? 25.769 1.368 -25.335 1.00 98.50 80 ILE A CA 1
ATOM 597 C C . ILE A 1 80 ? 25.042 0.054 -25.646 1.00 98.50 80 ILE A C 1
ATOM 599 O O . ILE A 1 80 ? 24.189 -0.376 -24.870 1.00 98.50 80 ILE A O 1
ATOM 603 N N . VAL A 1 81 ? 25.412 -0.624 -26.736 1.00 98.50 81 VAL A N 1
ATOM 604 C CA . VAL A 1 81 ? 24.858 -1.945 -27.066 1.00 98.50 81 VAL A CA 1
ATOM 605 C C . VAL A 1 81 ? 25.254 -2.990 -26.021 1.00 98.50 81 VAL A C 1
ATOM 607 O O . VAL A 1 81 ? 24.398 -3.754 -25.581 1.00 98.50 81 VAL A O 1
ATOM 610 N N . LYS A 1 82 ? 26.507 -2.987 -25.544 1.00 98.75 82 LYS A N 1
ATOM 611 C CA . LYS A 1 82 ? 26.928 -3.869 -24.440 1.00 98.75 82 LYS A CA 1
ATOM 612 C C . LYS A 1 82 ? 26.114 -3.619 -23.174 1.00 98.75 82 LYS A C 1
ATOM 614 O O . LYS A 1 82 ? 25.710 -4.576 -22.528 1.00 98.75 82 LYS A O 1
ATOM 619 N N . ILE A 1 83 ? 25.791 -2.365 -22.847 1.00 98.81 83 ILE A N 1
ATOM 620 C CA . ILE A 1 83 ? 24.927 -2.040 -21.699 1.00 98.81 83 ILE A CA 1
ATOM 621 C C . ILE A 1 83 ? 23.522 -2.633 -21.879 1.00 98.81 83 ILE A C 1
ATOM 623 O O . ILE A 1 83 ? 22.979 -3.177 -20.919 1.00 98.81 83 ILE A O 1
ATOM 627 N N . ILE A 1 84 ? 22.947 -2.580 -23.087 1.00 98.75 84 ILE A N 1
ATOM 628 C CA . ILE A 1 84 ? 21.661 -3.234 -23.394 1.00 98.75 84 ILE A CA 1
ATOM 629 C C . ILE A 1 84 ? 21.764 -4.746 -23.160 1.00 98.75 84 ILE A C 1
ATOM 631 O O . ILE A 1 84 ? 20.926 -5.311 -22.462 1.00 98.75 84 ILE A O 1
ATOM 635 N N . GLN A 1 85 ? 22.799 -5.391 -23.702 1.00 98.69 85 GLN A N 1
ATOM 636 C CA . GLN A 1 85 ? 23.023 -6.836 -23.571 1.00 98.69 85 GLN A CA 1
ATOM 637 C C . GLN A 1 85 ? 23.223 -7.249 -22.100 1.00 98.69 85 GLN A C 1
ATOM 639 O O . GLN A 1 85 ? 22.600 -8.197 -21.627 1.00 98.69 85 GLN A O 1
ATOM 644 N N . CYS A 1 86 ? 24.007 -6.486 -21.338 1.00 98.69 86 CYS A N 1
ATOM 645 C CA . CYS A 1 86 ? 24.174 -6.654 -19.893 1.00 98.69 86 CYS A CA 1
ATOM 646 C C . CYS A 1 86 ? 22.850 -6.493 -19.131 1.00 98.69 86 CYS A C 1
ATOM 648 O O . CYS A 1 86 ? 22.546 -7.290 -18.241 1.00 98.69 86 CYS A O 1
ATOM 650 N N . GLY A 1 87 ? 22.050 -5.482 -19.487 1.00 98.44 87 GLY A N 1
ATOM 651 C CA . GLY A 1 87 ? 20.717 -5.264 -18.927 1.00 98.44 87 GLY A CA 1
ATOM 652 C C . GLY A 1 87 ? 19.782 -6.442 -19.201 1.00 98.44 87 GLY A C 1
ATOM 653 O O . GLY A 1 87 ? 19.120 -6.917 -18.285 1.00 98.44 87 GLY A O 1
ATOM 654 N N . LEU A 1 88 ? 19.785 -6.979 -20.425 1.00 98.62 88 LEU A N 1
ATOM 655 C CA . LEU A 1 88 ? 19.006 -8.164 -20.790 1.00 98.62 88 LEU A CA 1
ATOM 656 C C . LEU A 1 88 ? 19.374 -9.380 -19.938 1.00 98.62 88 LEU A C 1
ATOM 658 O O . LEU A 1 88 ? 18.475 -9.989 -19.362 1.00 98.62 88 LEU A O 1
ATOM 662 N N . TYR A 1 89 ? 20.667 -9.669 -19.763 1.00 98.25 89 TYR A N 1
ATOM 663 C CA . TYR A 1 89 ? 21.107 -10.750 -18.876 1.00 98.25 89 TYR A CA 1
ATOM 664 C C . TYR A 1 89 ? 20.657 -10.541 -17.432 1.00 98.25 89 TYR A C 1
ATOM 666 O O . TYR A 1 89 ? 20.128 -11.460 -16.813 1.00 98.25 89 TYR A O 1
ATOM 674 N N . CYS A 1 90 ? 20.782 -9.319 -16.910 1.00 97.44 90 CYS A N 1
ATOM 675 C CA . CYS A 1 90 ? 20.298 -8.991 -15.569 1.00 97.44 90 CYS A CA 1
ATOM 676 C C . CYS A 1 90 ? 18.777 -9.150 -15.419 1.00 97.44 90 CYS A C 1
ATOM 678 O O . CYS A 1 90 ? 18.283 -9.364 -14.316 1.00 97.44 90 CYS A O 1
ATOM 680 N N . LYS A 1 91 ? 18.030 -9.046 -16.520 1.00 96.50 91 LYS A N 1
ATOM 681 C CA . LYS A 1 91 ? 16.582 -9.264 -16.580 1.00 96.50 91 LYS A CA 1
ATOM 682 C C . LYS A 1 91 ? 16.190 -10.713 -16.896 1.00 96.50 91 LYS A C 1
ATOM 684 O O . LYS A 1 91 ? 14.999 -11.011 -16.898 1.00 96.50 91 LYS A O 1
ATOM 689 N N . GLY A 1 92 ? 17.160 -11.596 -17.148 1.00 96.00 92 GLY A N 1
ATOM 690 C CA . GLY A 1 92 ? 16.943 -13.007 -17.478 1.00 96.00 92 GLY A CA 1
ATOM 691 C C . GLY A 1 92 ? 16.699 -13.306 -18.963 1.00 96.00 92 GLY A C 1
ATOM 692 O O . GLY A 1 92 ? 16.305 -14.421 -19.292 1.00 96.00 92 GLY A O 1
ATOM 693 N N . TYR A 1 93 ? 16.939 -12.347 -19.861 1.00 97.81 93 TYR A N 1
ATOM 694 C CA . TYR A 1 93 ? 16.803 -12.509 -21.314 1.00 97.81 93 TYR A CA 1
ATOM 695 C C . TYR A 1 93 ? 18.161 -12.787 -21.966 1.00 97.81 93 TYR A C 1
ATOM 697 O O . TYR A 1 93 ? 19.194 -12.331 -21.478 1.00 97.81 93 TYR A O 1
ATOM 705 N N . GLN A 1 94 ? 18.168 -13.537 -23.070 1.00 96.25 94 GLN A N 1
ATOM 706 C CA . GLN A 1 94 ? 19.385 -14.112 -23.654 1.00 96.25 94 GLN A CA 1
ATOM 707 C C . GLN A 1 94 ? 19.775 -13.422 -24.975 1.00 96.25 94 GLN A C 1
ATOM 709 O O . GLN A 1 94 ? 19.324 -13.848 -26.032 1.00 96.25 94 GLN A O 1
ATOM 714 N N . PRO A 1 95 ? 20.649 -12.395 -24.965 1.00 96.62 95 PRO A N 1
ATOM 715 C CA . PRO A 1 95 ? 21.174 -11.782 -26.190 1.00 96.62 95 PRO A CA 1
ATOM 716 C C . PRO A 1 95 ? 22.339 -12.566 -26.827 1.00 96.62 95 PRO A C 1
ATOM 718 O O . PRO A 1 95 ? 22.920 -12.101 -27.802 1.00 96.62 95 PRO A O 1
ATOM 721 N N . TYR A 1 96 ? 22.715 -13.727 -26.272 1.00 93.75 96 TYR A N 1
ATOM 722 C CA . TYR A 1 96 ? 23.795 -14.607 -26.755 1.00 93.75 96 TYR A CA 1
ATOM 723 C C . TYR A 1 96 ? 25.203 -13.976 -26.846 1.00 93.75 96 TYR A C 1
ATOM 725 O O . TYR A 1 96 ? 26.078 -14.487 -27.545 1.00 93.75 96 TYR A O 1
ATOM 733 N N . GLY A 1 97 ? 25.459 -12.908 -26.088 1.00 93.69 97 GLY A N 1
ATOM 734 C CA . GLY A 1 97 ? 26.796 -12.386 -25.810 1.00 93.69 97 GLY A CA 1
ATOM 735 C C . GLY A 1 97 ? 26.806 -10.898 -25.457 1.00 93.69 97 GLY A C 1
ATOM 736 O O . GLY A 1 97 ? 25.848 -10.174 -25.716 1.00 93.69 97 GLY A O 1
ATOM 737 N N . ILE A 1 98 ? 27.922 -10.428 -24.891 1.00 97.25 98 ILE A N 1
ATOM 738 C CA . ILE A 1 98 ? 28.216 -8.998 -24.676 1.00 97.25 98 ILE A CA 1
ATOM 739 C C . ILE A 1 98 ? 29.142 -8.531 -25.813 1.00 97.25 98 ILE A C 1
ATOM 741 O O . ILE A 1 98 ? 30.321 -8.228 -25.627 1.00 97.25 98 ILE A O 1
ATOM 745 N N . THR A 1 99 ? 28.627 -8.580 -27.042 1.00 96.25 99 THR A N 1
ATOM 746 C CA . THR A 1 99 ? 29.401 -8.361 -28.277 1.00 96.25 99 THR A CA 1
ATOM 747 C C . THR A 1 99 ? 29.571 -6.882 -28.606 1.00 96.25 99 THR A C 1
ATOM 749 O O . THR A 1 99 ? 30.522 -6.501 -29.288 1.00 96.25 99 THR A O 1
ATOM 752 N N . GLY A 1 100 ? 28.644 -6.040 -28.138 1.00 96.75 100 GLY A N 1
ATOM 753 C CA . GLY A 1 100 ? 28.552 -4.642 -28.545 1.00 96.75 100 GLY A CA 1
ATOM 754 C C . GLY A 1 100 ? 28.107 -4.441 -29.994 1.00 96.75 100 GLY A C 1
ATOM 755 O O . GLY A 1 100 ? 28.289 -3.348 -30.530 1.00 96.75 100 GLY A O 1
ATOM 756 N N . VAL A 1 101 ? 27.541 -5.478 -30.617 1.00 96.12 101 VAL A N 1
ATOM 757 C CA . VAL A 1 101 ? 26.906 -5.450 -31.940 1.00 96.12 101 VAL A CA 1
ATOM 758 C C . VAL A 1 101 ? 25.422 -5.745 -31.755 1.00 96.12 101 VAL A C 1
ATOM 760 O O . VAL A 1 101 ? 25.070 -6.754 -31.150 1.00 96.12 101 VAL A O 1
ATOM 763 N N . PHE A 1 102 ? 24.551 -4.864 -32.257 1.00 97.19 102 PHE A N 1
ATOM 764 C CA . PHE A 1 102 ? 23.103 -5.052 -32.163 1.00 97.19 102 PHE A CA 1
ATOM 765 C C . PHE A 1 102 ? 22.642 -5.972 -33.298 1.00 97.19 102 PHE A C 1
ATOM 767 O O . PHE A 1 102 ? 22.268 -5.521 -34.379 1.00 97.19 102 PHE A O 1
ATOM 774 N N . ASP A 1 103 ? 22.744 -7.273 -33.065 1.00 95.81 103 ASP A N 1
ATOM 775 C CA . ASP A 1 103 ? 22.442 -8.331 -34.026 1.00 95.81 103 ASP A CA 1
ATOM 776 C C . ASP A 1 103 ? 21.021 -8.900 -33.861 1.00 95.81 103 ASP A C 1
ATOM 778 O O . ASP A 1 103 ? 20.203 -8.396 -33.085 1.00 95.81 103 ASP A O 1
ATOM 782 N N . LEU A 1 104 ? 20.714 -9.959 -34.621 1.00 96.50 104 LEU A N 1
ATOM 783 C CA . LEU A 1 104 ? 19.415 -10.629 -34.563 1.00 96.50 104 LEU A CA 1
ATOM 784 C C . LEU A 1 104 ? 19.136 -11.224 -33.176 1.00 96.50 104 LEU A C 1
ATOM 786 O O . LEU A 1 104 ? 18.019 -11.089 -32.692 1.00 96.50 104 LEU A O 1
ATOM 790 N N . ASN A 1 105 ? 20.149 -11.796 -32.525 1.00 97.62 105 ASN A N 1
ATOM 791 C CA . ASN A 1 105 ? 20.046 -12.355 -31.176 1.00 97.62 105 ASN A CA 1
ATOM 792 C C . ASN A 1 105 ? 19.636 -11.286 -30.154 1.00 97.62 105 ASN A C 1
ATOM 794 O O . ASN A 1 105 ? 18.708 -11.474 -29.369 1.00 97.62 105 ASN A O 1
ATOM 798 N N . THR A 1 106 ? 20.288 -10.122 -30.201 1.00 97.88 106 THR A N 1
ATOM 799 C CA . THR A 1 106 ? 19.930 -8.980 -29.351 1.00 97.88 106 THR A CA 1
ATOM 800 C C . THR A 1 106 ? 18.511 -8.500 -29.664 1.00 97.88 106 THR A C 1
ATOM 802 O O . THR A 1 106 ? 17.724 -8.258 -28.750 1.00 97.88 106 THR A O 1
ATOM 805 N N . ALA A 1 107 ? 18.149 -8.407 -30.947 1.00 98.00 107 ALA A N 1
ATOM 806 C CA . ALA A 1 107 ? 16.805 -8.022 -31.367 1.00 98.00 107 ALA A CA 1
ATOM 807 C C . ALA A 1 107 ? 15.726 -9.016 -30.893 1.00 98.00 107 ALA A C 1
ATOM 809 O O . ALA A 1 107 ? 14.643 -8.584 -30.513 1.00 98.00 107 ALA A O 1
ATOM 810 N N . GLU A 1 108 ? 15.996 -10.323 -30.896 1.00 98.19 108 GLU A N 1
ATOM 811 C CA . GLU A 1 108 ? 15.094 -11.366 -30.389 1.00 98.19 108 GLU A CA 1
ATOM 812 C C . GLU A 1 108 ? 14.911 -11.275 -28.874 1.00 98.19 108 GLU A C 1
ATOM 814 O O . GLU A 1 108 ? 13.776 -11.185 -28.417 1.00 98.19 108 GLU A O 1
ATOM 819 N N . ALA A 1 109 ? 15.990 -11.119 -28.105 1.00 98.38 109 ALA A N 1
ATOM 820 C CA . ALA A 1 109 ? 15.892 -10.896 -26.661 1.00 98.38 109 ALA A CA 1
ATOM 821 C C . ALA A 1 109 ? 15.086 -9.625 -26.306 1.00 98.38 109 ALA A C 1
ATOM 823 O O . ALA A 1 109 ? 14.377 -9.586 -25.298 1.00 98.38 109 ALA A O 1
ATOM 824 N N . ILE A 1 110 ? 15.152 -8.584 -27.150 1.00 98.50 110 ILE A N 1
ATOM 825 C CA . ILE A 1 110 ? 14.299 -7.391 -27.029 1.00 98.50 110 ILE A CA 1
ATOM 826 C C . ILE A 1 110 ? 12.822 -7.700 -27.317 1.00 98.50 110 ILE A C 1
ATOM 828 O O . ILE A 1 110 ? 11.945 -7.141 -26.652 1.00 98.50 110 ILE A O 1
ATOM 832 N N . ARG A 1 111 ? 12.520 -8.589 -28.268 1.00 98.38 111 ARG A N 1
ATOM 833 C CA . ARG A 1 111 ? 11.138 -9.028 -28.519 1.00 98.38 111 ARG A CA 1
ATOM 834 C C . ARG A 1 111 ? 10.587 -9.801 -27.325 1.00 98.38 111 ARG A C 1
ATOM 836 O O . ARG A 1 111 ? 9.485 -9.480 -26.886 1.00 98.38 111 ARG A O 1
ATOM 843 N N . ASP A 1 112 ? 11.377 -10.703 -26.747 1.00 98.06 112 ASP A N 1
ATOM 844 C CA . ASP A 1 112 ? 1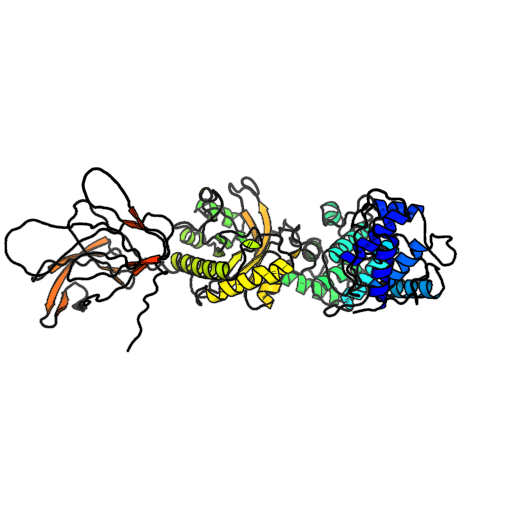0.980 -11.515 -25.591 1.00 98.06 112 ASP A CA 1
ATOM 845 C C . ASP A 1 112 ? 10.597 -10.649 -24.381 1.00 98.06 112 ASP A C 1
ATOM 847 O O . ASP A 1 112 ? 9.541 -10.835 -23.769 1.00 98.06 112 ASP A O 1
ATOM 851 N N . ILE A 1 113 ? 11.418 -9.646 -24.036 1.00 98.25 113 ILE A N 1
ATOM 852 C CA . ILE A 1 113 ? 11.089 -8.741 -22.923 1.00 98.25 113 ILE A CA 1
ATOM 853 C C . ILE A 1 113 ? 9.853 -7.894 -23.226 1.00 98.25 113 ILE A C 1
ATOM 855 O O . ILE A 1 113 ? 9.028 -7.685 -22.337 1.00 98.25 113 ILE A O 1
ATOM 859 N N . LYS A 1 114 ? 9.673 -7.426 -24.466 1.00 98.31 114 LYS A N 1
ATOM 860 C CA . LYS A 1 114 ? 8.485 -6.651 -24.853 1.00 98.31 114 LYS A CA 1
ATOM 861 C C . LYS A 1 114 ? 7.205 -7.484 -24.825 1.00 98.31 114 LYS A C 1
ATOM 863 O O . LYS A 1 114 ? 6.163 -6.963 -24.420 1.00 98.31 114 LYS A O 1
ATOM 868 N N . GLU A 1 115 ? 7.277 -8.753 -25.211 1.00 97.81 115 GLU A N 1
ATOM 869 C CA . GLU A 1 115 ? 6.168 -9.699 -25.079 1.00 97.81 115 GLU A CA 1
ATOM 870 C C . GLU A 1 115 ? 5.796 -9.884 -23.603 1.00 97.81 115 GLU A C 1
ATOM 872 O O . GLU A 1 115 ? 4.634 -9.732 -23.221 1.00 97.81 115 GLU A O 1
ATOM 877 N N . ASN A 1 116 ? 6.792 -10.084 -22.738 1.00 98.25 116 ASN A N 1
ATOM 878 C CA . ASN A 1 116 ? 6.587 -10.199 -21.295 1.00 98.25 116 ASN A CA 1
ATOM 879 C C . ASN A 1 116 ? 6.051 -8.910 -20.645 1.00 98.25 116 ASN A C 1
ATOM 881 O O . ASN A 1 116 ? 5.187 -8.978 -19.766 1.00 98.25 116 ASN A O 1
ATOM 885 N N . ILE A 1 117 ? 6.463 -7.736 -21.131 1.00 97.88 117 ILE A N 1
ATOM 886 C CA . ILE A 1 117 ? 5.887 -6.428 -20.772 1.00 97.88 117 ILE A CA 1
ATOM 887 C C . ILE A 1 117 ? 4.411 -6.314 -21.195 1.00 97.88 117 ILE A C 1
ATOM 889 O O . ILE A 1 117 ? 3.668 -5.538 -20.593 1.00 97.88 117 ILE A O 1
ATOM 893 N N . GLY A 1 118 ? 3.961 -7.099 -22.178 1.00 97.12 118 GLY A N 1
ATOM 894 C CA . GLY A 1 118 ? 2.569 -7.162 -22.626 1.00 97.12 118 GLY A CA 1
ATOM 895 C C . GLY A 1 118 ? 2.281 -6.467 -23.956 1.00 97.12 118 GLY A C 1
ATOM 896 O O . GLY A 1 118 ? 1.111 -6.201 -24.252 1.00 97.12 118 GLY A O 1
ATOM 897 N N . LEU A 1 119 ? 3.310 -6.133 -24.741 1.00 96.38 119 LEU A N 1
ATOM 898 C CA . LEU A 1 119 ? 3.153 -5.493 -26.049 1.00 96.38 119 LEU A CA 1
ATOM 899 C C . LEU A 1 119 ? 2.784 -6.522 -27.125 1.00 96.38 119 LEU A C 1
ATOM 901 O O . LEU A 1 119 ? 3.351 -7.609 -27.177 1.00 96.38 119 LEU A O 1
ATOM 905 N N . TYR A 1 120 ? 1.851 -6.164 -28.011 1.00 89.81 120 TYR A N 1
ATOM 906 C CA . TYR A 1 120 ? 1.527 -6.989 -29.176 1.00 89.81 120 TYR A CA 1
ATOM 907 C C . TYR A 1 120 ? 2.513 -6.740 -30.312 1.00 89.81 120 TYR A C 1
ATOM 909 O O . TYR A 1 120 ? 2.959 -5.609 -30.504 1.00 89.81 120 TYR A O 1
ATOM 917 N N . THR A 1 121 ? 2.820 -7.803 -31.065 1.00 85.94 121 THR A N 1
ATOM 918 C CA . THR A 1 121 ? 3.721 -7.776 -32.232 1.00 85.94 121 THR A CA 1
ATOM 919 C C . THR A 1 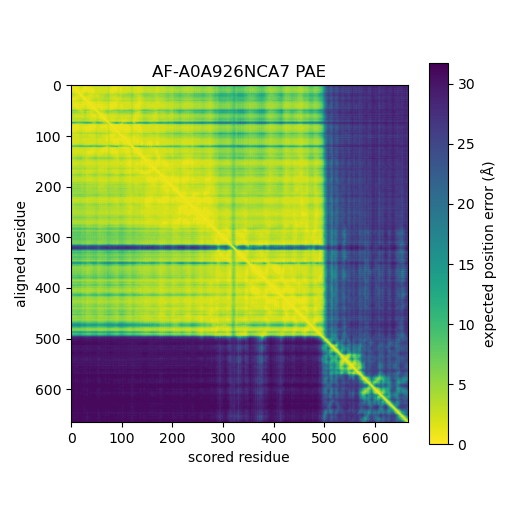121 ? 5.020 -7.004 -31.954 1.00 85.94 121 THR A C 1
ATOM 921 O O . THR A 1 121 ? 5.282 -6.000 -32.619 1.00 85.94 121 THR A O 1
ATOM 924 N N . PRO A 1 122 ? 5.804 -7.400 -30.932 1.00 86.75 122 PRO A N 1
ATOM 925 C CA . PRO A 1 122 ? 6.962 -6.627 -30.517 1.00 86.75 122 PRO A CA 1
ATOM 926 C C . PRO A 1 122 ? 8.032 -6.594 -31.614 1.00 86.75 122 PRO A C 1
ATOM 928 O O . PRO A 1 122 ? 8.426 -7.623 -32.165 1.00 86.75 122 PRO A O 1
ATOM 931 N N . ASP A 1 123 ? 8.523 -5.396 -31.926 1.00 93.00 123 ASP A N 1
ATOM 932 C CA . ASP A 1 123 ? 9.731 -5.220 -32.729 1.00 93.00 123 ASP A CA 1
ATOM 933 C C . ASP A 1 123 ? 11.004 -5.442 -31.877 1.00 93.00 123 ASP A C 1
ATOM 935 O O . ASP A 1 123 ? 10.953 -5.516 -30.648 1.00 93.00 123 ASP A O 1
ATOM 939 N N . GLY A 1 124 ? 12.164 -5.526 -32.533 1.00 96.06 124 GLY A N 1
ATOM 940 C CA . GLY A 1 124 ? 13.469 -5.661 -31.873 1.00 96.06 124 GLY A CA 1
ATOM 941 C C . GLY A 1 124 ? 14.142 -4.328 -31.521 1.00 96.06 124 GLY A C 1
ATOM 942 O O . GLY A 1 124 ? 15.368 -4.268 -31.506 1.00 96.06 124 GLY A O 1
ATOM 943 N N . VAL A 1 125 ? 13.379 -3.246 -31.331 1.00 96.88 125 VAL A N 1
ATOM 944 C CA . VAL A 1 125 ? 13.895 -1.877 -31.150 1.00 96.88 125 VAL A CA 1
ATOM 945 C C . VAL A 1 125 ? 13.903 -1.471 -29.675 1.00 96.88 125 VAL A C 1
ATOM 947 O O . VAL A 1 125 ? 12.912 -1.630 -28.962 1.00 96.88 125 VAL A O 1
ATOM 950 N N . VAL A 1 126 ? 14.994 -0.875 -29.201 1.00 97.94 126 VAL A N 1
ATOM 951 C CA . VAL A 1 126 ? 15.095 -0.325 -27.845 1.00 97.94 126 VAL A CA 1
ATOM 952 C C . VAL A 1 126 ? 14.738 1.152 -27.854 1.00 97.94 126 VAL A C 1
ATOM 954 O O . VAL A 1 126 ? 15.529 1.990 -28.281 1.00 97.94 126 VAL A O 1
ATOM 957 N N . THR A 1 127 ? 13.551 1.465 -27.336 1.00 96.69 127 THR A N 1
ATOM 958 C CA . THR A 1 127 ? 13.127 2.847 -27.082 1.00 96.69 127 THR A CA 1
ATOM 959 C C . THR A 1 127 ? 13.747 3.374 -25.783 1.00 96.69 127 THR A C 1
ATOM 961 O O . THR A 1 127 ? 14.078 2.574 -24.899 1.00 96.69 127 THR A O 1
ATOM 964 N N . PRO A 1 128 ? 13.836 4.702 -25.569 1.00 96.62 128 PRO A N 1
ATOM 965 C CA . PRO A 1 128 ? 14.347 5.269 -24.316 1.00 96.62 128 PRO A CA 1
ATOM 966 C C . PRO A 1 128 ? 13.644 4.735 -23.056 1.00 96.62 128 PRO A C 1
ATOM 968 O O . PRO A 1 128 ? 14.284 4.500 -22.028 1.00 96.62 128 PRO A O 1
ATOM 971 N N . LYS A 1 129 ? 12.330 4.477 -23.132 1.00 96.00 129 LYS A N 1
ATOM 972 C CA . LYS A 1 129 ? 11.566 3.879 -22.026 1.00 96.00 129 LYS A CA 1
ATOM 973 C C . LYS A 1 129 ? 11.909 2.413 -21.794 1.00 96.00 129 LYS A C 1
ATOM 975 O O . LYS A 1 129 ? 11.992 2.008 -20.637 1.00 96.00 129 LYS A O 1
ATOM 980 N N . LEU A 1 130 ? 12.122 1.632 -22.857 1.00 97.62 130 LEU A N 1
ATOM 981 C CA . LEU A 1 130 ? 12.565 0.247 -22.705 1.00 97.62 130 LEU A CA 1
ATOM 982 C C . LEU A 1 130 ? 13.984 0.185 -22.133 1.00 97.62 130 LEU A C 1
ATOM 984 O O . LEU A 1 130 ? 14.256 -0.634 -21.265 1.00 97.62 130 LEU A O 1
ATOM 988 N N . PHE A 1 131 ? 14.870 1.089 -22.551 1.00 98.31 131 PHE A N 1
ATOM 989 C CA . PHE A 1 131 ? 16.213 1.180 -21.983 1.00 98.31 131 PHE A CA 1
ATOM 990 C C . PHE A 1 131 ? 16.146 1.430 -20.470 1.00 98.31 131 PHE A C 1
ATOM 992 O O . PHE A 1 131 ? 16.780 0.730 -19.683 1.00 98.31 131 PHE A O 1
ATOM 999 N N . LYS A 1 132 ? 15.302 2.375 -20.040 1.00 97.19 132 LYS A N 1
ATOM 1000 C CA . LYS A 1 132 ? 15.054 2.613 -18.613 1.00 97.19 132 LYS A CA 1
ATOM 1001 C C . LYS A 1 132 ? 14.539 1.363 -17.892 1.00 97.19 132 LYS A C 1
ATOM 1003 O O . LYS A 1 132 ? 15.005 1.063 -16.798 1.00 97.19 132 LYS A O 1
ATOM 1008 N N . ALA A 1 133 ? 13.621 0.633 -18.519 1.00 96.75 133 ALA A N 1
ATOM 1009 C CA . ALA A 1 133 ? 13.083 -0.628 -18.017 1.00 96.75 133 ALA A CA 1
ATOM 1010 C C . ALA A 1 133 ? 14.136 -1.748 -17.905 1.00 96.75 133 ALA A C 1
ATOM 1012 O O . ALA A 1 133 ? 14.011 -2.595 -17.023 1.00 96.75 133 ALA A O 1
ATOM 1013 N N . LEU A 1 134 ? 15.170 -1.759 -18.754 1.00 98.00 134 LEU A N 1
ATOM 1014 C CA . LEU A 1 134 ? 16.287 -2.711 -18.674 1.00 98.00 134 LEU A CA 1
ATOM 1015 C C . LEU A 1 134 ? 17.213 -2.435 -17.483 1.00 98.00 134 LEU A C 1
ATOM 1017 O O . LEU A 1 134 ? 17.785 -3.375 -16.940 1.00 98.00 134 LEU A O 1
ATOM 1021 N N . LEU A 1 135 ? 17.350 -1.173 -17.066 1.00 97.56 135 LEU A N 1
ATOM 1022 C CA . LEU A 1 135 ? 18.309 -0.738 -16.040 1.00 97.56 135 LEU A CA 1
ATOM 1023 C C . LEU A 1 135 ? 17.665 -0.440 -14.675 1.00 97.56 135 LEU A C 1
ATOM 1025 O O . LEU A 1 135 ? 18.119 0.429 -13.931 1.00 97.56 135 LEU A O 1
ATOM 1029 N N . ASN A 1 136 ? 16.592 -1.153 -14.342 1.00 95.50 136 ASN A N 1
ATOM 1030 C CA . ASN A 1 136 ? 15.950 -1.110 -13.028 1.00 95.50 136 ASN A CA 1
ATOM 1031 C C . ASN A 1 136 ? 15.787 -2.530 -12.449 1.00 95.50 136 ASN A C 1
ATOM 1033 O O . ASN A 1 136 ? 16.236 -3.504 -13.050 1.00 95.50 136 ASN A O 1
ATOM 1037 N N . MET A 1 137 ? 15.136 -2.677 -11.293 1.00 94.69 137 MET A N 1
ATOM 1038 C CA . MET A 1 137 ? 14.934 -3.986 -10.647 1.00 94.69 137 MET A CA 1
ATOM 1039 C C . MET A 1 137 ? 13.585 -4.654 -10.967 1.00 94.69 137 MET A C 1
ATOM 1041 O O . MET A 1 137 ? 13.308 -5.730 -10.450 1.00 94.69 137 MET A O 1
ATOM 1045 N N . ASP A 1 138 ? 12.768 -4.063 -11.839 1.00 95.56 138 ASP A N 1
ATOM 1046 C CA . ASP A 1 138 ? 11.433 -4.580 -12.160 1.00 95.56 138 ASP A CA 1
ATOM 1047 C C . ASP A 1 138 ? 11.501 -5.952 -12.849 1.00 95.56 138 ASP A C 1
ATOM 1049 O O . ASP A 1 138 ? 12.305 -6.157 -13.765 1.00 95.56 138 ASP A O 1
ATOM 1053 N N . SER A 1 139 ? 10.630 -6.884 -12.459 1.00 95.81 139 SER A N 1
ATOM 1054 C CA . SER A 1 139 ? 10.459 -8.154 -13.173 1.00 95.81 139 SER A CA 1
ATOM 1055 C C . SER A 1 139 ? 9.318 -8.051 -14.183 1.00 95.81 139 SER A C 1
ATOM 1057 O O . SER A 1 139 ? 8.247 -7.534 -13.872 1.00 95.81 139 SER A O 1
ATOM 1059 N N . TYR A 1 140 ? 9.524 -8.579 -15.391 1.00 97.38 140 TYR A N 1
ATOM 1060 C CA . TYR A 1 140 ? 8.490 -8.653 -16.440 1.00 97.38 140 TYR A CA 1
ATOM 1061 C C . TYR A 1 140 ? 7.911 -10.070 -16.612 1.00 97.38 140 TYR A C 1
ATOM 1063 O O . TYR A 1 140 ? 7.023 -10.320 -17.432 1.00 97.38 140 TYR A O 1
ATOM 1071 N N . VAL A 1 141 ? 8.386 -11.004 -15.793 1.00 96.44 141 VAL A N 1
ATOM 1072 C CA . VAL A 1 141 ? 7.829 -12.348 -15.633 1.00 96.44 141 VAL A CA 1
ATOM 1073 C C . VAL A 1 141 ? 7.185 -12.465 -14.258 1.00 96.44 141 VAL A C 1
ATOM 1075 O O . VAL A 1 141 ? 7.617 -11.800 -13.313 1.00 96.44 141 VAL A O 1
ATOM 1078 N N . GLN A 1 142 ? 6.167 -13.319 -14.146 1.00 96.62 142 GLN A N 1
ATOM 1079 C CA . GLN A 1 142 ? 5.473 -13.542 -12.881 1.00 96.62 142 GLN A CA 1
ATOM 1080 C C . GLN A 1 142 ? 6.448 -14.082 -11.827 1.00 96.62 142 GLN A C 1
ATOM 1082 O O . GLN A 1 142 ? 7.136 -15.074 -12.070 1.00 96.62 142 GLN A O 1
ATOM 1087 N N . LEU A 1 143 ? 6.492 -13.439 -10.662 1.00 95.38 143 LEU A N 1
ATOM 1088 C CA . LEU A 1 143 ? 7.296 -13.890 -9.530 1.00 95.38 143 LEU A CA 1
ATOM 1089 C C . LEU A 1 143 ? 6.520 -14.893 -8.670 1.00 95.38 143 LEU A C 1
ATOM 1091 O O . LEU A 1 143 ? 5.295 -15.013 -8.755 1.00 95.38 143 LEU A O 1
ATOM 1095 N N . ALA A 1 144 ? 7.238 -15.615 -7.809 1.00 93.81 144 ALA A N 1
ATOM 1096 C CA . ALA A 1 144 ? 6.611 -16.439 -6.781 1.00 93.81 144 ALA A CA 1
ATOM 1097 C C . ALA A 1 144 ? 5.706 -15.572 -5.886 1.00 93.81 144 ALA A C 1
ATOM 1099 O O . ALA A 1 144 ? 6.091 -14.475 -5.488 1.00 93.81 144 ALA A O 1
ATOM 1100 N N . GLY A 1 145 ? 4.491 -16.050 -5.602 1.00 90.31 145 GLY A N 1
ATOM 1101 C CA . GLY A 1 145 ? 3.461 -15.275 -4.896 1.00 90.31 145 GLY A CA 1
ATOM 1102 C C . GLY A 1 145 ? 2.702 -14.265 -5.770 1.00 90.31 145 GLY A C 1
ATOM 1103 O O . GLY A 1 145 ? 1.691 -13.730 -5.326 1.00 90.31 145 GLY A O 1
ATOM 1104 N N . GLY A 1 146 ? 3.131 -14.034 -7.015 1.00 95.00 146 GLY A N 1
ATOM 1105 C CA . GLY A 1 146 ? 2.426 -13.186 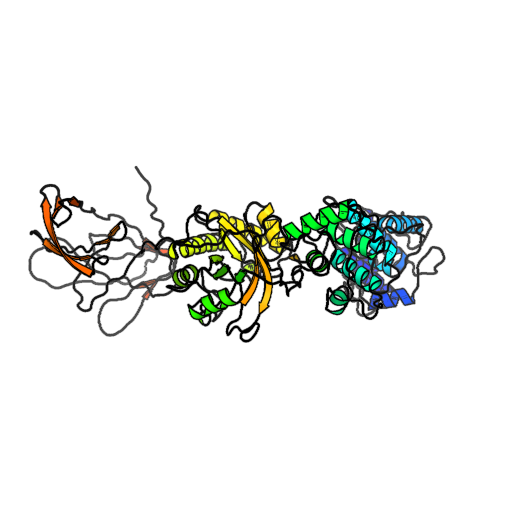-7.973 1.00 95.00 146 GLY A CA 1
ATOM 1106 C C . GLY A 1 146 ? 1.158 -13.836 -8.533 1.00 95.00 146 GLY A C 1
ATOM 1107 O O . GLY A 1 146 ? 1.089 -15.052 -8.726 1.00 95.00 146 GLY A O 1
ATOM 1108 N N . SER A 1 147 ? 0.158 -13.011 -8.843 1.00 96.94 147 SER A N 1
ATOM 1109 C CA . SER A 1 147 ? -1.115 -13.409 -9.449 1.00 96.94 147 SER A CA 1
ATOM 1110 C C . SER A 1 147 ? -1.108 -13.218 -10.966 1.00 96.94 147 SER A C 1
ATOM 1112 O O . SER A 1 147 ? -0.772 -12.145 -11.472 1.00 96.94 147 SER A O 1
ATOM 1114 N N . GLY A 1 148 ? -1.574 -14.234 -11.702 1.00 97.50 148 GLY A N 1
ATOM 1115 C CA . GLY A 1 148 ? -1.746 -14.150 -13.155 1.00 97.50 148 GLY A CA 1
ATOM 1116 C C . GLY A 1 148 ? -2.748 -13.069 -13.579 1.00 97.50 148 GLY A C 1
ATOM 1117 O O . GLY A 1 148 ? -2.537 -12.400 -14.589 1.00 97.50 148 GLY A O 1
ATOM 1118 N N . SER A 1 149 ? -3.797 -12.827 -12.782 1.00 97.88 149 SER A N 1
ATOM 1119 C CA . SER A 1 149 ? -4.767 -11.752 -13.040 1.00 97.88 149 SER A CA 1
ATOM 1120 C C . SER A 1 149 ? -4.138 -10.371 -12.866 1.00 97.88 149 SER A C 1
ATOM 1122 O O . SER A 1 149 ? -4.329 -9.500 -13.711 1.00 97.88 149 SER A O 1
ATOM 1124 N N . VAL A 1 150 ? -3.334 -10.183 -11.812 1.00 98.25 150 VAL A N 1
ATOM 1125 C CA . VAL A 1 150 ? -2.579 -8.937 -11.592 1.00 98.25 150 VAL A CA 1
ATOM 1126 C C . VAL A 1 150 ? -1.584 -8.717 -12.727 1.00 98.25 150 VAL A C 1
ATOM 1128 O O . VAL A 1 150 ? -1.528 -7.623 -13.285 1.00 98.25 150 VAL A O 1
ATOM 1131 N N . ARG A 1 151 ? -0.867 -9.768 -13.141 1.00 98.19 151 ARG A N 1
ATOM 1132 C CA . ARG A 1 151 ? 0.060 -9.700 -14.273 1.00 98.19 151 ARG A CA 1
ATOM 1133 C C . ARG A 1 151 ? -0.635 -9.303 -15.572 1.00 98.19 151 ARG A C 1
ATOM 1135 O O . ARG A 1 151 ? -0.124 -8.452 -16.294 1.00 98.19 151 ARG A O 1
ATOM 1142 N N . ASN A 1 152 ? -1.804 -9.872 -15.860 1.00 98.38 152 ASN A N 1
ATOM 1143 C CA . ASN A 1 152 ? -2.584 -9.506 -17.043 1.00 98.38 152 ASN A CA 1
ATOM 1144 C C . ASN A 1 152 ? -2.942 -8.006 -17.035 1.00 98.38 152 ASN A C 1
ATOM 1146 O O . ASN A 1 152 ? -2.767 -7.317 -18.040 1.00 98.38 152 ASN A O 1
ATOM 1150 N N . ILE A 1 153 ? -3.344 -7.463 -15.881 1.00 98.75 153 ILE A N 1
ATOM 1151 C CA . ILE A 1 153 ? -3.617 -6.027 -15.733 1.00 98.75 153 ILE A CA 1
ATOM 1152 C C . ILE A 1 153 ? -2.347 -5.192 -15.940 1.00 98.75 153 ILE A C 1
ATOM 1154 O O . ILE A 1 153 ? -2.388 -4.207 -16.675 1.00 98.75 153 ILE A O 1
ATOM 1158 N N . GLN A 1 154 ? -1.217 -5.572 -15.335 1.00 98.69 154 GLN A N 1
ATOM 1159 C CA . GLN A 1 154 ? 0.069 -4.881 -15.513 1.00 98.69 154 GLN A CA 1
ATOM 1160 C C . GLN A 1 154 ? 0.464 -4.809 -16.999 1.00 98.69 154 GLN A C 1
ATOM 1162 O O . GLN A 1 154 ? 0.783 -3.739 -17.522 1.00 98.69 154 GLN A O 1
ATOM 1167 N N . GLN A 1 155 ? 0.341 -5.930 -17.713 1.00 98.62 155 GLN A N 1
ATOM 1168 C CA . GLN A 1 155 ? 0.579 -6.014 -19.154 1.00 98.62 155 GLN A CA 1
ATOM 1169 C C . GLN A 1 155 ? -0.396 -5.150 -19.960 1.00 98.62 155 GLN A C 1
ATOM 1171 O O . GLN A 1 155 ? -0.001 -4.466 -20.907 1.00 98.62 155 GLN A O 1
ATOM 1176 N N . TRP A 1 156 ? -1.679 -5.156 -19.592 1.00 98.62 156 TRP A N 1
ATOM 1177 C CA . TRP A 1 156 ? -2.697 -4.321 -20.224 1.00 98.62 156 TRP A CA 1
ATOM 1178 C C . TRP A 1 156 ? -2.411 -2.829 -20.027 1.00 98.62 156 TRP A C 1
ATOM 1180 O O . TRP A 1 156 ? -2.481 -2.067 -20.992 1.00 98.62 156 TRP A O 1
ATOM 1190 N N . LEU A 1 157 ? -2.027 -2.413 -18.820 1.00 98.69 157 LEU A N 1
ATOM 1191 C CA . LEU A 1 157 ? -1.644 -1.039 -18.505 1.00 98.69 157 LEU A CA 1
ATOM 1192 C C . LEU A 1 157 ? -0.428 -0.601 -19.335 1.00 98.69 157 LEU A C 1
ATOM 1194 O O . LEU A 1 157 ? -0.487 0.417 -20.027 1.00 98.69 157 LEU A O 1
ATOM 1198 N N . ASN A 1 158 ? 0.636 -1.410 -19.355 1.00 98.50 158 ASN A N 1
ATOM 1199 C CA . ASN A 1 158 ? 1.815 -1.166 -20.188 1.00 98.50 158 ASN A CA 1
ATOM 1200 C C . ASN A 1 158 ? 1.438 -0.985 -21.660 1.00 98.50 158 ASN A C 1
ATOM 1202 O O . ASN A 1 158 ? 1.794 0.012 -22.291 1.00 98.50 158 ASN A O 1
ATOM 1206 N N . ARG A 1 159 ? 0.662 -1.915 -22.216 1.00 97.50 159 ARG A N 1
ATOM 1207 C CA . ARG A 1 159 ? 0.255 -1.881 -23.622 1.00 97.50 159 ARG A CA 1
ATOM 1208 C C . ARG A 1 159 ? -0.576 -0.654 -23.980 1.00 97.50 159 ARG A C 1
ATOM 1210 O O . ARG A 1 159 ? -0.354 -0.067 -25.035 1.00 97.50 159 ARG A O 1
ATOM 1217 N N . ASN A 1 160 ? -1.515 -0.263 -23.124 1.00 97.56 160 ASN A N 1
ATOM 1218 C CA . ASN A 1 160 ? -2.439 0.823 -23.437 1.00 97.56 160 ASN A CA 1
ATOM 1219 C C . ASN A 1 160 ? -1.829 2.209 -23.217 1.00 97.56 160 ASN A C 1
ATOM 1221 O O . ASN A 1 160 ? -2.184 3.134 -23.945 1.00 97.56 160 ASN A O 1
ATOM 1225 N N . TYR A 1 161 ? -0.903 2.367 -22.265 1.00 98.06 161 TYR A N 1
ATOM 1226 C CA . TYR A 1 161 ? -0.447 3.694 -21.838 1.00 98.06 161 TYR A CA 1
ATOM 1227 C C . TYR A 1 161 ? 1.031 3.989 -22.102 1.00 98.06 161 TYR A C 1
ATOM 1229 O O . TYR A 1 161 ? 1.429 5.138 -21.938 1.00 98.06 161 TYR A O 1
ATOM 1237 N N . ASN A 1 162 ? 1.846 3.046 -22.598 1.00 95.38 162 ASN A N 1
ATOM 1238 C CA . ASN A 1 162 ? 3.278 3.296 -22.863 1.00 95.38 162 ASN A CA 1
ATOM 1239 C C . ASN A 1 162 ? 3.566 4.481 -23.810 1.00 95.38 162 ASN A C 1
ATOM 1241 O O . ASN A 1 162 ? 4.655 5.054 -23.748 1.00 95.38 162 ASN A O 1
ATOM 1245 N N . HIS A 1 163 ? 2.607 4.891 -24.643 1.00 95.12 163 HIS A N 1
ATOM 1246 C CA . HIS A 1 163 ? 2.729 6.061 -25.518 1.00 95.12 163 HIS A CA 1
ATOM 1247 C C . HIS A 1 163 ? 2.674 7.402 -24.756 1.00 95.12 163 HIS A C 1
ATOM 1249 O O . HIS A 1 163 ? 3.170 8.412 -25.248 1.00 95.12 163 HIS A O 1
ATOM 1255 N N . ARG A 1 164 ? 2.091 7.435 -23.549 1.00 97.19 164 ARG A N 1
ATOM 1256 C CA . ARG A 1 164 ? 1.959 8.641 -22.715 1.00 97.19 164 ARG A CA 1
ATOM 1257 C C . ARG A 1 164 ? 3.288 9.007 -22.085 1.00 97.19 164 ARG A C 1
ATOM 1259 O O . ARG A 1 164 ? 3.925 8.148 -21.481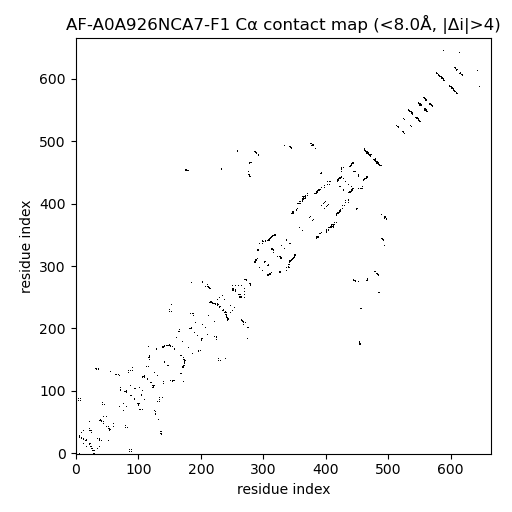 1.00 97.19 164 ARG A O 1
ATOM 1266 N N . LYS A 1 165 ? 3.724 10.264 -22.165 1.00 93.12 165 LYS A N 1
ATOM 1267 C CA . LYS A 1 165 ? 5.077 10.677 -21.749 1.00 93.12 165 LYS A CA 1
ATOM 1268 C C . LYS A 1 165 ? 5.439 10.243 -20.323 1.00 93.12 165 LYS A C 1
ATOM 1270 O O . LYS A 1 165 ? 6.526 9.702 -20.124 1.00 93.12 165 LYS A O 1
ATOM 1275 N N . ASN A 1 166 ? 4.530 10.413 -19.360 1.00 91.31 166 ASN A N 1
ATOM 1276 C CA . ASN A 1 166 ? 4.807 10.121 -17.945 1.00 91.31 166 ASN A CA 1
ATOM 1277 C C . ASN A 1 166 ? 4.486 8.680 -17.515 1.00 91.31 166 ASN A C 1
ATOM 1279 O O . ASN A 1 166 ? 4.725 8.330 -16.359 1.00 91.31 166 ASN A O 1
ATOM 1283 N N . PHE A 1 167 ? 3.989 7.839 -18.426 1.00 96.19 167 PHE A N 1
ATOM 1284 C CA . PHE A 1 167 ? 3.735 6.427 -18.161 1.00 96.19 167 PHE A CA 1
ATOM 1285 C C . PHE A 1 167 ? 4.939 5.585 -18.603 1.00 96.19 167 PHE A C 1
ATOM 1287 O O . PHE A 1 167 ? 5.190 5.401 -19.800 1.00 96.19 167 PHE A O 1
ATOM 1294 N N . TYR A 1 168 ? 5.721 5.107 -17.638 1.00 95.12 168 TYR A N 1
ATOM 1295 C CA . TYR A 1 168 ? 6.836 4.185 -17.876 1.00 95.12 168 TYR A CA 1
ATOM 1296 C C . TYR A 1 168 ? 6.350 2.738 -17.804 1.00 95.12 168 TYR A C 1
ATOM 1298 O O . TYR A 1 168 ? 5.289 2.481 -17.239 1.00 95.12 168 TYR A O 1
ATOM 1306 N N . PHE A 1 169 ? 7.118 1.804 -18.369 1.00 97.06 169 PHE A N 1
ATOM 1307 C CA . PHE A 1 169 ? 6.818 0.389 -18.183 1.00 97.06 169 PHE A CA 1
ATOM 1308 C C . PHE A 1 169 ? 6.868 0.049 -16.693 1.00 97.06 169 PHE A C 1
ATOM 1310 O O . PHE A 1 169 ? 7.849 0.366 -16.024 1.00 97.06 169 PHE A O 1
ATOM 1317 N N . ILE A 1 170 ? 5.787 -0.546 -16.204 1.00 97.31 170 ILE A N 1
ATOM 1318 C CA . ILE A 1 170 ? 5.664 -1.106 -14.859 1.00 97.31 170 ILE A CA 1
ATOM 1319 C C . ILE A 1 170 ? 6.027 -2.596 -14.874 1.00 97.31 170 ILE A C 1
ATOM 1321 O O . ILE A 1 170 ? 5.933 -3.218 -15.943 1.00 97.31 170 ILE A O 1
ATOM 1325 N N . PRO A 1 171 ? 6.415 -3.189 -13.726 1.00 97.25 171 PRO A N 1
ATOM 1326 C CA . PRO A 1 171 ? 6.666 -4.623 -13.648 1.00 97.25 171 PRO A CA 1
ATOM 1327 C C . PRO A 1 171 ? 5.429 -5.434 -14.057 1.00 97.25 171 PRO A C 1
ATOM 1329 O O . PRO A 1 171 ? 4.294 -5.001 -13.865 1.00 97.25 171 PRO A O 1
ATOM 1332 N N . CYS A 1 172 ? 5.676 -6.627 -14.597 1.00 97.81 172 CYS A N 1
ATOM 1333 C CA . CYS A 1 172 ? 4.678 -7.653 -14.920 1.00 97.81 172 CYS A CA 1
ATOM 1334 C C . CYS A 1 172 ? 4.896 -8.894 -14.035 1.00 97.81 172 CYS A C 1
ATOM 1336 O O . CYS A 1 172 ? 4.898 -10.032 -14.517 1.00 97.81 172 CYS A O 1
ATOM 1338 N N . ASP A 1 173 ? 5.156 -8.654 -12.752 1.00 97.44 173 ASP A N 1
ATOM 1339 C CA . ASP A 1 173 ? 5.515 -9.644 -11.735 1.00 97.44 173 ASP A CA 1
ATOM 1340 C C . ASP A 1 173 ? 4.314 -10.315 -11.057 1.00 97.44 173 ASP A C 1
ATOM 1342 O O . ASP A 1 173 ? 4.479 -11.308 -10.347 1.00 97.44 173 ASP A O 1
ATOM 1346 N N . GLY A 1 174 ? 3.102 -9.819 -11.309 1.00 97.50 174 GLY A N 1
ATOM 1347 C CA . GLY A 1 174 ? 1.880 -10.290 -10.670 1.00 97.50 174 GLY A CA 1
ATOM 1348 C C . GLY A 1 174 ? 1.676 -9.769 -9.245 1.00 97.50 174 GLY A C 1
ATOM 1349 O O . GLY A 1 174 ? 0.779 -10.266 -8.564 1.00 97.50 174 GLY A O 1
ATOM 1350 N N . LEU A 1 175 ? 2.462 -8.792 -8.785 1.00 95.31 175 LEU A N 1
ATOM 1351 C CA . LEU A 1 175 ? 2.350 -8.189 -7.456 1.00 95.31 175 LEU A CA 1
ATOM 1352 C C . LEU A 1 175 ? 1.764 -6.774 -7.542 1.00 95.31 175 LEU A C 1
ATOM 1354 O O . LEU A 1 175 ? 2.144 -5.958 -8.381 1.00 95.31 175 LEU A O 1
ATOM 1358 N N . PHE A 1 176 ? 0.830 -6.455 -6.648 1.00 94.38 176 PHE A N 1
ATOM 1359 C CA . PHE A 1 176 ? 0.279 -5.107 -6.556 1.00 94.38 176 PHE A CA 1
ATOM 1360 C C . PHE A 1 176 ? 1.167 -4.247 -5.651 1.00 94.38 176 PHE A C 1
ATOM 1362 O O . PHE A 1 176 ? 1.165 -4.392 -4.435 1.00 94.38 176 PHE A O 1
ATOM 1369 N N . SER A 1 177 ? 1.968 -3.373 -6.259 1.00 91.69 177 SER A N 1
ATOM 1370 C CA . SER A 1 177 ? 2.888 -2.484 -5.547 1.00 91.69 177 SER A CA 1
ATOM 1371 C C . SER A 1 177 ? 2.437 -1.024 -5.610 1.00 91.69 177 SER A C 1
ATOM 1373 O O . SER A 1 177 ? 1.547 -0.647 -6.380 1.00 91.69 177 SER A O 1
ATOM 1375 N N . ARG A 1 178 ? 3.115 -0.163 -4.846 1.00 90.50 178 ARG A N 1
ATOM 1376 C CA . ARG A 1 178 ? 2.969 1.298 -4.920 1.00 90.50 178 ARG A CA 1
ATOM 1377 C C . ARG A 1 178 ? 3.049 1.839 -6.350 1.00 90.50 178 ARG A C 1
ATOM 1379 O O . ARG A 1 178 ? 2.274 2.725 -6.713 1.00 90.50 178 ARG A O 1
ATOM 1386 N N . ASP A 1 179 ? 3.983 1.333 -7.149 1.00 91.12 179 ASP A N 1
ATOM 1387 C CA . ASP A 1 179 ? 4.178 1.812 -8.518 1.00 91.12 179 ASP A CA 1
ATOM 1388 C C . ASP A 1 179 ? 3.031 1.379 -9.432 1.00 91.12 179 ASP A C 1
ATOM 1390 O O . ASP A 1 179 ? 2.596 2.165 -10.275 1.00 91.12 179 ASP A O 1
ATOM 1394 N N . ILE A 1 180 ? 2.460 0.191 -9.197 1.00 95.25 180 ILE A N 1
ATOM 1395 C CA . ILE A 1 180 ? 1.252 -0.260 -9.897 1.00 95.25 180 ILE A CA 1
ATOM 1396 C C . ILE A 1 180 ? 0.048 0.604 -9.514 1.00 95.25 180 ILE A C 1
ATOM 1398 O O . ILE A 1 180 ? -0.692 1.030 -10.400 1.00 95.25 180 ILE A O 1
ATOM 1402 N N . GLN A 1 181 ? -0.118 0.944 -8.230 1.00 95.19 181 GLN A N 1
ATOM 1403 C CA . GLN A 1 181 ? -1.184 1.852 -7.791 1.00 95.19 181 GLN A CA 1
ATOM 1404 C C . GLN A 1 181 ? -1.062 3.225 -8.460 1.00 95.19 181 GLN A C 1
ATOM 1406 O O . GLN A 1 181 ? -2.033 3.768 -8.987 1.00 95.19 181 GLN A O 1
ATOM 1411 N N . LYS A 1 182 ? 0.152 3.780 -8.506 1.00 95.44 182 LYS A N 1
ATOM 1412 C CA . LYS A 1 182 ? 0.410 5.057 -9.179 1.00 95.44 182 LYS A CA 1
ATOM 1413 C C . LYS A 1 182 ? 0.133 4.981 -10.683 1.00 95.44 182 LYS A C 1
ATOM 1415 O O . LYS A 1 182 ? -0.420 5.923 -11.250 1.00 95.44 182 LYS A O 1
ATOM 1420 N N . ALA A 1 183 ? 0.504 3.879 -11.330 1.00 97.44 183 ALA A N 1
ATOM 1421 C CA . ALA A 1 183 ? 0.228 3.646 -12.742 1.00 97.44 183 ALA A CA 1
ATOM 1422 C C . ALA A 1 183 ? -1.276 3.529 -13.025 1.00 97.44 183 ALA A C 1
ATOM 1424 O O . ALA A 1 183 ? -1.754 4.118 -13.992 1.00 97.44 183 ALA A O 1
ATOM 1425 N N . LEU A 1 184 ? -2.040 2.864 -12.154 1.00 98.38 184 LEU A N 1
ATOM 1426 C CA . LEU A 1 184 ? -3.499 2.823 -12.252 1.00 98.38 184 LEU A CA 1
ATOM 1427 C C . LEU A 1 184 ? -4.103 4.235 -12.194 1.00 98.38 184 LEU A C 1
ATOM 1429 O O . LEU A 1 184 ? -4.927 4.580 -13.038 1.00 98.38 184 LEU A O 1
ATOM 1433 N N . VAL A 1 185 ? -3.646 5.085 -11.268 1.00 98.00 185 VAL A N 1
ATOM 1434 C CA . VAL A 1 185 ? -4.119 6.479 -11.185 1.00 98.00 185 VAL A CA 1
ATOM 1435 C C . VAL A 1 185 ? -3.715 7.291 -12.419 1.00 98.00 185 VAL A C 1
ATOM 1437 O O . VAL A 1 185 ? -4.525 8.068 -12.917 1.00 98.00 185 VAL A O 1
ATOM 1440 N N . TYR A 1 186 ? -2.507 7.103 -12.963 1.00 98.62 186 TYR A N 1
ATOM 1441 C CA . TYR A 1 186 ? -2.139 7.718 -14.243 1.00 98.62 186 TYR A CA 1
ATOM 1442 C C . TYR A 1 186 ? -3.084 7.297 -15.370 1.00 98.62 186 TYR A C 1
ATOM 1444 O O . TYR A 1 186 ? -3.541 8.148 -16.128 1.00 98.62 186 TYR A O 1
ATOM 1452 N N . ALA A 1 187 ? -3.389 6.004 -15.482 1.00 98.81 187 ALA A N 1
ATOM 1453 C CA . ALA A 1 187 ? -4.304 5.495 -16.495 1.00 98.81 187 ALA A CA 1
ATOM 1454 C C . ALA A 1 187 ? -5.701 6.123 -16.362 1.00 98.81 187 ALA A C 1
ATOM 1456 O O . ALA A 1 187 ? -6.225 6.621 -17.354 1.00 98.81 187 ALA A O 1
ATOM 1457 N N . ILE A 1 188 ? -6.244 6.207 -15.141 1.00 98.81 188 ILE A N 1
ATOM 1458 C CA . ILE A 1 188 ? -7.505 6.914 -14.854 1.00 98.81 188 ILE A CA 1
ATOM 1459 C C . ILE A 1 188 ? -7.424 8.368 -15.320 1.00 98.81 188 ILE A C 1
ATOM 1461 O O . ILE A 1 188 ? -8.251 8.798 -16.114 1.00 98.81 188 ILE A O 1
ATOM 1465 N N . GLN A 1 189 ? -6.387 9.102 -14.917 1.00 98.75 189 GLN A N 1
ATOM 1466 C CA . GLN A 1 189 ? -6.181 10.498 -15.314 1.00 98.75 189 GLN A CA 1
ATOM 1467 C C . GLN A 1 189 ? -6.119 10.687 -16.835 1.00 98.75 189 GLN A C 1
ATOM 1469 O O . GLN A 1 189 ? -6.617 11.676 -17.374 1.00 98.75 189 GLN A O 1
ATOM 1474 N N . TYR A 1 190 ? -5.521 9.744 -17.556 1.00 98.75 190 TYR A N 1
ATOM 1475 C CA . TYR A 1 190 ? -5.477 9.796 -19.011 1.00 98.75 190 TYR A CA 1
ATOM 1476 C C . TYR A 1 190 ? -6.827 9.502 -19.666 1.00 98.75 190 TYR A C 1
ATOM 1478 O O . TYR A 1 190 ? -7.109 10.102 -20.705 1.00 98.75 190 TYR A O 1
ATOM 1486 N N . GLU A 1 191 ? -7.649 8.626 -19.085 1.00 98.62 191 GLU A N 1
ATOM 1487 C CA . GLU A 1 191 ? -9.031 8.392 -19.533 1.00 98.62 191 GLU A CA 1
ATOM 1488 C C . GLU A 1 191 ? -9.971 9.546 -19.143 1.00 98.62 191 GLU A C 1
ATOM 1490 O O . GLU A 1 191 ? -10.908 9.848 -19.876 1.00 98.62 191 GLU A O 1
ATOM 1495 N N . GLU A 1 192 ? -9.670 10.283 -18.068 1.00 98.38 192 GLU A N 1
ATOM 1496 C CA . GLU A 1 192 ? -10.311 11.565 -17.720 1.00 98.38 192 GLU A CA 1
ATOM 1497 C C . GLU A 1 192 ? -9.977 12.694 -18.717 1.00 98.38 192 GLU A C 1
ATOM 1499 O O . GLU A 1 192 ? -10.516 13.798 -18.624 1.00 98.38 192 GLU A O 1
ATOM 1504 N N . GLY A 1 193 ? -9.074 12.444 -19.673 1.00 98.06 193 GLY A N 1
ATOM 1505 C CA . GLY A 1 193 ? -8.651 13.414 -20.681 1.00 98.06 193 GLY A CA 1
ATOM 1506 C C . GLY A 1 193 ? -7.539 14.357 -20.220 1.00 98.06 193 GLY A C 1
ATOM 1507 O O . GLY A 1 193 ? -7.246 15.337 -20.911 1.00 98.06 193 GLY A O 1
ATOM 1508 N N . LEU A 1 194 ? -6.885 14.087 -19.083 1.00 98.19 194 LEU A N 1
ATOM 1509 C CA . LEU A 1 194 ? -5.758 14.900 -18.632 1.00 98.19 194 LEU A CA 1
ATOM 1510 C C . LEU A 1 194 ? -4.550 14.715 -19.561 1.00 98.19 194 LEU A C 1
ATOM 1512 O O . LEU A 1 194 ? -4.242 13.622 -20.042 1.00 98.19 194 LEU A O 1
ATOM 1516 N N . SER A 1 195 ? -3.851 15.817 -19.826 1.00 97.62 195 SER A N 1
ATOM 1517 C CA . SER A 1 195 ? -2.627 15.807 -20.628 1.00 97.62 195 SER A CA 1
ATOM 1518 C C . SER A 1 195 ? -1.426 15.321 -19.813 1.00 97.62 195 SER A C 1
ATOM 1520 O O . SER A 1 195 ? -1.447 15.319 -18.581 1.00 97.62 195 SER A O 1
ATOM 1522 N N . ASP A 1 196 ? -0.329 14.982 -20.494 1.00 96.44 196 ASP A N 1
ATOM 1523 C CA . ASP A 1 196 ? 0.937 14.616 -19.845 1.00 96.44 196 ASP A CA 1
ATOM 1524 C C . ASP A 1 196 ? 1.531 15.728 -18.962 1.00 96.44 196 ASP A C 1
ATOM 1526 O O . ASP A 1 196 ? 2.360 15.442 -18.107 1.00 96.44 196 ASP A O 1
ATOM 1530 N N . SER A 1 197 ? 1.150 16.998 -19.128 1.00 95.69 197 SER A N 1
ATOM 1531 C CA . SER A 1 197 ? 1.613 18.067 -18.229 1.00 95.69 197 SER A CA 1
ATOM 1532 C C . SER A 1 197 ? 0.782 18.186 -16.949 1.00 95.69 197 SER A C 1
ATOM 1534 O O . SER A 1 197 ? 1.212 18.856 -16.013 1.00 95.69 197 SER A O 1
ATOM 1536 N N . VAL A 1 198 ? -0.392 17.547 -16.899 1.00 96.44 198 VAL A N 1
ATOM 1537 C CA . VAL A 1 198 ? -1.342 17.636 -15.780 1.00 96.44 198 VAL A CA 1
ATOM 1538 C C . VAL A 1 198 ? -1.410 16.326 -14.998 1.00 96.44 198 VAL A C 1
ATOM 1540 O O . VAL A 1 198 ? -1.454 16.352 -13.767 1.00 96.44 198 VAL A O 1
ATOM 1543 N N . ALA A 1 199 ? -1.401 15.185 -15.691 1.00 97.44 199 ALA A N 1
ATOM 1544 C CA . ALA A 1 199 ? -1.409 13.873 -15.061 1.00 97.44 199 ALA A CA 1
ATOM 1545 C C . ALA A 1 199 ? -0.159 13.690 -14.181 1.00 97.44 199 ALA A C 1
ATOM 1547 O O . ALA A 1 199 ? 0.969 13.957 -14.602 1.00 97.44 199 ALA A O 1
ATOM 1548 N N . ASN A 1 200 ? -0.365 13.231 -12.948 1.00 95.94 200 ASN A N 1
ATOM 1549 C CA . ASN A 1 200 ? 0.663 13.158 -11.905 1.00 95.94 200 ASN A CA 1
ATOM 1550 C C . ASN A 1 200 ? 0.615 11.863 -11.070 1.00 95.94 200 ASN A C 1
ATOM 1552 O O . ASN A 1 200 ? 1.442 11.684 -10.168 1.00 95.94 200 ASN A O 1
ATOM 1556 N N . GLY A 1 201 ? -0.343 10.972 -11.349 1.00 95.44 201 GLY A N 1
ATOM 1557 C CA . GLY A 1 201 ? -0.523 9.702 -10.646 1.00 95.44 201 GLY A CA 1
ATOM 1558 C C . GLY A 1 201 ? -0.958 9.850 -9.184 1.00 95.44 201 GLY A C 1
ATOM 1559 O O . GLY A 1 201 ? -0.773 8.922 -8.402 1.00 95.44 201 GLY A O 1
ATOM 1560 N N . ARG A 1 202 ? -1.484 11.016 -8.781 1.00 94.94 202 ARG A N 1
ATOM 1561 C CA . ARG A 1 202 ? -2.032 11.270 -7.439 1.00 94.94 202 ARG A CA 1
ATOM 1562 C C . ARG A 1 202 ? -3.552 11.365 -7.494 1.00 94.94 202 ARG A C 1
ATOM 1564 O O . ARG A 1 202 ? -4.095 12.059 -8.349 1.00 94.94 202 ARG A O 1
ATOM 1571 N N . PHE A 1 203 ? -4.228 10.748 -6.528 1.00 95.62 203 PHE A N 1
ATOM 1572 C CA . PHE A 1 203 ? -5.685 10.806 -6.382 1.00 95.62 203 PHE A CA 1
ATOM 1573 C C . PHE A 1 203 ? -6.149 12.143 -5.766 1.00 95.62 203 PHE A C 1
ATOM 1575 O O . PHE A 1 203 ? -6.633 12.212 -4.639 1.00 95.62 203 PHE A O 1
ATOM 1582 N N . GLY A 1 204 ? -5.911 13.239 -6.490 1.00 95.38 204 GLY A N 1
ATOM 1583 C CA . GLY A 1 204 ? -6.221 14.603 -6.051 1.00 95.38 204 GLY A CA 1
ATOM 1584 C C . GLY A 1 204 ? -7.596 15.114 -6.508 1.00 95.38 204 GLY A C 1
ATOM 1585 O O . GLY A 1 204 ? -8.307 14.412 -7.229 1.00 95.38 204 GLY A O 1
ATOM 1586 N N . PRO A 1 205 ? -7.946 16.375 -6.180 1.00 96.00 205 PRO A N 1
ATOM 1587 C CA . PRO A 1 205 ? -9.279 16.942 -6.428 1.00 96.00 205 PRO A CA 1
ATOM 1588 C C . PRO A 1 205 ? -9.762 16.886 -7.883 1.00 96.00 205 PRO A C 1
ATOM 1590 O O . PRO A 1 205 ? -10.957 16.769 -8.138 1.00 96.00 205 PRO A O 1
ATOM 1593 N N . THR A 1 206 ? -8.855 16.981 -8.862 1.00 96.81 206 THR A N 1
ATOM 1594 C CA . THR A 1 206 ? -9.225 16.855 -10.282 1.00 96.81 206 THR A CA 1
ATOM 1595 C C . THR A 1 206 ? -9.669 15.438 -10.623 1.00 96.81 206 THR A C 1
ATOM 1597 O O . THR A 1 206 ? -10.729 15.292 -11.216 1.00 96.81 206 THR A O 1
ATOM 1600 N N . THR A 1 207 ? -8.911 14.424 -10.202 1.00 97.69 207 THR A N 1
ATOM 1601 C CA . THR A 1 207 ? -9.272 13.014 -10.412 1.00 97.69 207 THR A CA 1
ATOM 1602 C C . THR A 1 207 ? -10.558 12.672 -9.668 1.00 97.69 207 THR A C 1
ATOM 1604 O O . THR A 1 207 ? -11.500 12.152 -10.244 1.00 97.69 207 THR A O 1
ATOM 1607 N N . GLN A 1 208 ? -10.674 13.095 -8.407 1.00 97.56 208 GLN A N 1
ATOM 1608 C CA . GLN A 1 208 ? -11.896 12.898 -7.622 1.00 97.56 208 GLN A CA 1
ATOM 1609 C C . GLN A 1 208 ? -13.152 13.448 -8.319 1.00 97.56 208 GLN A C 1
ATOM 1611 O O . GLN A 1 208 ? -14.189 12.794 -8.329 1.00 97.56 208 GLN A O 1
ATOM 1616 N N . ARG A 1 209 ? -13.054 14.633 -8.936 1.00 97.75 209 ARG A N 1
ATOM 1617 C CA . ARG A 1 209 ? -14.173 15.283 -9.633 1.00 97.75 209 ARG A CA 1
ATOM 1618 C C . ARG A 1 209 ? -14.537 14.619 -10.966 1.00 97.75 209 ARG A C 1
ATOM 1620 O O . ARG A 1 209 ? -15.686 14.731 -11.381 1.00 97.75 209 ARG A O 1
ATOM 1627 N N . LEU A 1 210 ? -13.567 14.039 -11.672 1.00 98.12 210 LEU A N 1
ATOM 1628 C CA . LEU A 1 210 ? -13.754 13.539 -13.040 1.00 98.12 210 LEU A CA 1
ATOM 1629 C C . LEU A 1 210 ? -14.093 12.045 -13.108 1.00 98.12 210 LEU A C 1
ATOM 1631 O O . LEU A 1 210 ? -14.512 11.581 -14.169 1.00 98.12 210 LEU A O 1
ATOM 1635 N N . LEU A 1 211 ? -13.971 11.313 -11.997 1.00 98.06 211 LEU A N 1
ATOM 1636 C CA . LEU A 1 211 ? -14.381 9.914 -11.923 1.00 98.06 211 LEU A CA 1
ATOM 1637 C C . LEU A 1 211 ? -15.855 9.721 -12.332 1.00 98.06 211 LEU A C 1
ATOM 1639 O O . LEU A 1 211 ? -16.744 10.384 -11.787 1.00 98.06 211 LEU A O 1
ATOM 1643 N N . PRO A 1 212 ? -16.150 8.783 -13.248 1.00 98.31 212 PRO A N 1
ATOM 1644 C CA . PRO A 1 212 ? -17.519 8.479 -13.630 1.00 98.31 212 PRO A CA 1
ATOM 1645 C C . PRO A 1 212 ? -18.197 7.566 -12.605 1.00 98.31 212 PRO A C 1
ATOM 1647 O O . PRO A 1 212 ? -17.553 6.754 -11.939 1.00 98.31 212 PRO A O 1
ATOM 1650 N N . THR A 1 213 ? -19.528 7.626 -12.558 1.00 98.69 213 THR A N 1
ATOM 1651 C CA . THR A 1 213 ? -20.331 6.562 -11.943 1.00 98.69 213 THR A CA 1
ATOM 1652 C C . THR A 1 213 ? -20.474 5.407 -12.927 1.00 98.69 213 THR A C 1
ATOM 1654 O O . THR A 1 213 ? -20.908 5.620 -14.060 1.00 98.69 213 THR A O 1
ATOM 1657 N N . LEU A 1 214 ? -20.125 4.196 -12.495 1.00 98.81 214 LEU A N 1
ATOM 1658 C CA . LEU A 1 214 ? -20.227 2.982 -13.305 1.00 98.81 214 LEU A CA 1
ATOM 1659 C C . LEU A 1 214 ? -21.352 2.070 -12.817 1.00 98.81 214 LEU A C 1
ATOM 1661 O O . LEU A 1 214 ? -21.535 1.881 -11.620 1.00 98.81 214 LEU A O 1
ATOM 1665 N N . SER A 1 215 ? -22.094 1.475 -13.740 1.00 98.69 215 SER A N 1
ATOM 1666 C CA . SER A 1 215 ? -23.217 0.581 -13.452 1.00 98.69 215 SER A CA 1
ATOM 1667 C C . SER A 1 215 ? -23.383 -0.459 -14.558 1.00 98.69 215 SER A C 1
ATOM 1669 O O . SER A 1 215 ? -22.685 -0.415 -15.574 1.00 98.69 215 SER A O 1
ATOM 1671 N N . ILE A 1 216 ? -24.299 -1.410 -14.353 1.00 98.75 216 ILE A N 1
ATOM 1672 C CA . ILE A 1 216 ? -24.518 -2.521 -15.281 1.00 98.75 216 ILE A CA 1
ATOM 1673 C C . ILE A 1 216 ? -24.741 -2.018 -16.711 1.00 98.75 216 ILE A C 1
ATOM 1675 O O . ILE A 1 216 ? -25.563 -1.138 -16.953 1.00 98.75 216 ILE A O 1
ATOM 1679 N N . GLY A 1 217 ? -24.013 -2.614 -17.656 1.00 98.00 217 GLY A N 1
ATOM 1680 C CA . GLY A 1 217 ? -24.085 -2.283 -19.079 1.00 98.00 217 GLY A CA 1
ATOM 1681 C C . GLY A 1 217 ? -23.064 -1.245 -19.548 1.00 98.00 217 GLY A C 1
ATOM 1682 O O . GLY A 1 217 ? -22.945 -1.038 -20.750 1.00 98.00 217 GLY A O 1
ATOM 1683 N N . ASN A 1 218 ? -22.296 -0.614 -18.652 1.00 98.56 218 ASN A N 1
ATOM 1684 C CA . ASN A 1 218 ? -21.120 0.151 -19.076 1.00 98.56 218 ASN A CA 1
ATOM 1685 C C . ASN A 1 218 ? -20.020 -0.794 -19.588 1.00 98.56 218 ASN A C 1
ATOM 1687 O O . ASN A 1 218 ? -19.770 -1.828 -18.972 1.00 98.56 218 ASN A O 1
ATOM 1691 N N . ASP A 1 219 ? -19.344 -0.426 -20.679 1.00 97.81 219 ASP A N 1
ATOM 1692 C CA . ASP A 1 219 ? -18.375 -1.279 -21.389 1.00 97.81 219 ASP A CA 1
ATOM 1693 C C . ASP A 1 219 ? -17.120 -0.521 -21.886 1.00 97.81 219 ASP A C 1
ATOM 1695 O O . ASP A 1 219 ? -16.503 -0.853 -22.899 1.00 97.81 219 ASP A O 1
ATOM 1699 N N . ASN A 1 220 ? -16.741 0.546 -21.180 1.00 96.62 220 ASN A N 1
ATOM 1700 C CA . ASN A 1 220 ? -15.631 1.422 -21.559 1.00 96.62 220 ASN A CA 1
ATOM 1701 C C . ASN A 1 220 ? -14.364 1.171 -20.718 1.00 96.62 220 ASN A C 1
ATOM 1703 O O . ASN A 1 220 ? -14.359 0.412 -19.751 1.00 96.62 220 ASN A O 1
ATOM 1707 N N . LYS A 1 221 ? -13.266 1.863 -21.041 1.00 98.12 221 LYS A N 1
ATOM 1708 C CA . LYS A 1 221 ? -11.986 1.689 -20.335 1.00 98.12 221 LYS A CA 1
ATOM 1709 C C . LYS A 1 221 ? -12.031 2.014 -18.839 1.00 98.12 221 LYS A C 1
ATOM 1711 O O . LYS A 1 221 ? -11.257 1.415 -18.095 1.00 98.12 221 LYS A O 1
ATOM 1716 N N . PHE A 1 222 ? -12.926 2.889 -18.369 1.00 98.81 222 PHE A N 1
ATOM 1717 C CA . PHE A 1 222 ? -13.094 3.094 -16.926 1.00 98.81 222 PHE A CA 1
ATOM 1718 C C . PHE A 1 222 ? -13.582 1.825 -16.234 1.00 98.81 222 PHE A C 1
ATOM 1720 O O . PHE A 1 222 ? -13.185 1.578 -15.102 1.00 98.81 222 PHE A O 1
ATOM 1727 N N . VAL A 1 223 ? -14.368 0.985 -16.911 1.00 98.88 223 VAL A N 1
ATOM 1728 C CA . VAL A 1 223 ? -14.769 -0.318 -16.375 1.00 98.88 223 VAL A CA 1
ATOM 1729 C C . VAL A 1 223 ? -13.569 -1.246 -16.250 1.00 98.88 223 VAL A C 1
ATOM 1731 O O . VAL A 1 223 ? -13.411 -1.864 -15.203 1.00 98.88 223 VAL A O 1
ATOM 1734 N N . SER A 1 224 ? -12.676 -1.303 -17.245 1.00 98.81 224 SER A N 1
ATOM 1735 C CA . SER A 1 224 ? -11.424 -2.066 -17.120 1.00 98.81 224 SER A CA 1
ATOM 1736 C C . SER A 1 224 ? -10.586 -1.563 -15.938 1.00 98.81 224 SER A C 1
ATOM 1738 O O . SER A 1 224 ? -10.140 -2.352 -15.112 1.00 98.81 224 SER A O 1
ATOM 1740 N N . LEU A 1 225 ? -10.418 -0.246 -15.794 1.00 98.94 225 LEU A N 1
ATOM 1741 C CA . LEU A 1 225 ? -9.675 0.346 -14.674 1.00 98.94 225 LEU A CA 1
ATOM 1742 C C . LEU A 1 225 ? -10.345 0.073 -13.316 1.00 98.94 225 LEU A C 1
ATOM 1744 O O . LEU A 1 225 ? -9.656 -0.167 -12.327 1.00 98.94 225 LEU A O 1
ATOM 1748 N N . PHE A 1 226 ? -11.675 0.042 -13.273 1.00 98.94 226 PHE A N 1
ATOM 1749 C CA . PHE A 1 226 ? -12.437 -0.311 -12.079 1.00 98.94 226 PHE A CA 1
ATOM 1750 C C . PHE A 1 226 ? -12.302 -1.800 -11.733 1.00 98.94 226 PHE A C 1
ATOM 1752 O O . PHE A 1 226 ? -12.062 -2.150 -10.582 1.00 98.94 226 PHE A O 1
ATOM 1759 N N . GLN A 1 227 ? -12.379 -2.693 -12.724 1.00 98.88 227 GLN A N 1
ATOM 1760 C CA . GLN A 1 227 ? -12.117 -4.126 -12.549 1.00 98.88 227 GLN A CA 1
ATOM 1761 C C . GLN A 1 227 ? -10.688 -4.366 -12.043 1.00 98.88 227 GLN A C 1
ATOM 1763 O O . GLN A 1 227 ? -10.489 -5.164 -11.129 1.00 98.88 227 GLN A O 1
ATOM 1768 N N . ALA A 1 228 ? -9.701 -3.636 -12.575 1.00 98.81 228 ALA A N 1
ATOM 1769 C CA . ALA A 1 228 ? -8.330 -3.669 -12.074 1.00 98.81 228 ALA A CA 1
ATOM 1770 C C . ALA A 1 228 ? -8.256 -3.265 -10.594 1.00 98.81 228 ALA A C 1
ATOM 1772 O O . ALA A 1 228 ? -7.676 -3.993 -9.791 1.00 98.81 228 ALA A O 1
ATOM 1773 N N . ALA A 1 229 ? -8.901 -2.155 -10.221 1.00 98.75 229 ALA A N 1
ATOM 1774 C CA . ALA A 1 229 ? -8.987 -1.691 -8.839 1.00 98.75 229 ALA A CA 1
ATOM 1775 C C . ALA A 1 229 ? -9.641 -2.728 -7.900 1.00 98.75 229 ALA A C 1
ATOM 1777 O O . ALA A 1 229 ? -9.134 -2.966 -6.802 1.00 98.75 229 ALA A O 1
ATOM 1778 N N . MET A 1 230 ? -10.714 -3.398 -8.338 1.00 98.81 230 MET A N 1
ATOM 1779 C CA . MET A 1 230 ? -11.361 -4.490 -7.595 1.00 98.81 230 MET A CA 1
ATOM 1780 C C . MET A 1 230 ? -10.415 -5.684 -7.393 1.00 98.81 230 MET A C 1
ATOM 1782 O O . MET A 1 230 ? -10.263 -6.172 -6.271 1.00 98.81 230 MET A O 1
ATOM 1786 N N . ILE A 1 231 ? -9.724 -6.118 -8.453 1.00 98.62 231 ILE A N 1
ATOM 1787 C CA . ILE A 1 231 ? -8.777 -7.244 -8.408 1.00 98.62 231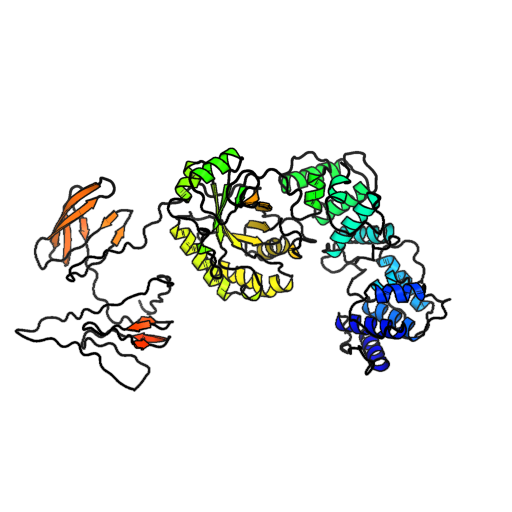 ILE A CA 1
ATOM 1788 C C . ILE A 1 231 ? -7.596 -6.931 -7.483 1.00 98.62 231 ILE A C 1
ATOM 1790 O O . ILE A 1 231 ? -7.219 -7.777 -6.675 1.00 98.62 231 ILE A O 1
ATOM 1794 N N . PHE A 1 232 ? -7.050 -5.714 -7.544 1.00 97.88 232 PHE A N 1
ATOM 1795 C CA . PHE A 1 232 ? -5.981 -5.259 -6.648 1.00 97.88 232 PHE A CA 1
ATOM 1796 C C . PHE A 1 232 ? -6.407 -5.201 -5.174 1.00 97.88 232 PHE A C 1
ATOM 1798 O O . PHE A 1 232 ? -5.568 -5.348 -4.289 1.00 97.88 232 PHE A O 1
ATOM 1805 N N . ASN A 1 233 ? -7.707 -5.065 -4.900 1.00 97.50 233 ASN A N 1
ATOM 1806 C CA . ASN A 1 233 ? -8.278 -5.143 -3.556 1.00 97.50 233 ASN A CA 1
ATOM 1807 C C . ASN A 1 233 ? -8.781 -6.556 -3.188 1.00 97.50 233 ASN A C 1
ATOM 1809 O O . ASN A 1 233 ? -9.556 -6.711 -2.245 1.00 97.50 233 ASN A O 1
ATOM 1813 N N . ASN A 1 234 ? -8.319 -7.596 -3.893 1.00 96.19 234 ASN A N 1
ATOM 1814 C CA . ASN A 1 234 ? -8.653 -9.008 -3.668 1.00 96.19 234 ASN A CA 1
ATOM 1815 C C . ASN A 1 234 ? -10.126 -9.384 -3.918 1.00 96.19 234 ASN A C 1
ATOM 1817 O O . ASN A 1 234 ? -10.639 -10.327 -3.309 1.00 96.19 234 ASN A O 1
ATOM 1821 N N . TYR A 1 235 ? -10.799 -8.692 -4.842 1.00 97.94 235 TYR A N 1
ATOM 1822 C CA . TYR A 1 235 ? -12.122 -9.074 -5.344 1.00 97.94 235 TYR A CA 1
ATOM 1823 C C . TYR A 1 235 ? -12.000 -9.611 -6.768 1.00 97.94 235 TYR A C 1
ATOM 1825 O O . TYR A 1 235 ? -11.805 -8.867 -7.727 1.00 97.94 235 TYR A O 1
ATOM 1833 N N . ALA A 1 236 ? -12.105 -10.934 -6.903 1.00 96.56 236 ALA A N 1
ATOM 1834 C CA . ALA A 1 236 ? -12.019 -11.602 -8.193 1.00 96.56 236 ALA A CA 1
ATOM 1835 C C . ALA A 1 236 ? -13.237 -11.265 -9.066 1.00 96.56 236 ALA A C 1
ATOM 1837 O O . ALA A 1 236 ? -14.371 -11.620 -8.738 1.00 96.56 236 ALA A O 1
ATOM 1838 N N . VAL A 1 237 ? -12.974 -10.605 -10.191 1.00 98.25 237 VAL A N 1
ATOM 1839 C CA . VAL A 1 237 ? -13.947 -10.250 -11.229 1.00 98.25 237 VAL A CA 1
ATOM 1840 C C . VAL A 1 237 ? -13.333 -10.516 -12.608 1.00 98.25 237 VAL A C 1
ATOM 1842 O O . VAL A 1 237 ? -12.104 -10.541 -12.726 1.00 98.25 237 VAL A O 1
ATOM 1845 N N . PRO A 1 238 ? -14.143 -10.729 -13.659 1.00 97.31 238 PRO A N 1
ATOM 1846 C CA . PRO A 1 238 ? -13.639 -10.721 -15.027 1.00 97.31 238 PRO A CA 1
ATOM 1847 C C . PRO A 1 238 ? -12.924 -9.401 -15.342 1.00 97.31 238 PRO A C 1
ATOM 1849 O O . PRO A 1 238 ? -13.341 -8.343 -14.877 1.00 97.31 238 PRO A O 1
ATOM 1852 N N . PHE A 1 239 ? -11.856 -9.473 -16.136 1.00 98.38 239 PHE A N 1
ATOM 1853 C CA . PHE A 1 239 ? -11.146 -8.308 -16.669 1.00 98.38 239 PHE A CA 1
ATOM 1854 C C . PHE A 1 239 ? -11.416 -8.197 -18.175 1.00 98.38 239 PHE A C 1
ATOM 1856 O O . PHE A 1 239 ? -10.545 -8.438 -19.010 1.00 98.38 239 PHE A O 1
ATOM 1863 N N . ASP A 1 240 ? -12.675 -7.934 -18.512 1.00 97.81 240 ASP A N 1
ATOM 1864 C CA . ASP A 1 240 ? -13.219 -7.904 -19.876 1.00 97.81 240 ASP A CA 1
ATOM 1865 C C . ASP A 1 240 ? -13.685 -6.503 -20.309 1.00 97.81 240 ASP A C 1
ATOM 1867 O O . ASP A 1 240 ? -14.074 -6.310 -21.458 1.00 97.81 240 ASP A O 1
ATOM 1871 N N . GLY A 1 241 ? -13.622 -5.518 -19.406 1.00 98.31 241 GLY A N 1
ATOM 1872 C CA . GLY A 1 241 ? -14.097 -4.161 -19.649 1.00 98.31 241 GLY A CA 1
ATOM 1873 C C . GLY A 1 241 ? -15.614 -4.003 -19.608 1.00 98.31 241 GLY A C 1
ATOM 1874 O O . GLY A 1 241 ? -16.082 -2.938 -19.982 1.00 98.31 241 GLY A O 1
ATOM 1875 N N . VAL A 1 242 ? -16.378 -4.996 -19.137 1.00 98.62 242 VAL A N 1
ATOM 1876 C CA . VAL A 1 242 ? -17.846 -4.942 -19.056 1.00 98.62 242 VAL A CA 1
ATOM 1877 C C . VAL A 1 242 ? -18.326 -4.935 -17.606 1.00 98.62 242 VAL A C 1
ATOM 1879 O O . VAL A 1 242 ? -18.003 -5.809 -16.796 1.00 98.62 242 VAL A O 1
ATOM 1882 N N . PHE A 1 243 ? -19.168 -3.959 -17.266 1.00 98.75 243 PHE A N 1
ATOM 1883 C CA . PHE A 1 243 ? -19.784 -3.872 -15.953 1.00 98.75 243 PHE A CA 1
ATOM 1884 C C . PHE A 1 243 ? -20.983 -4.814 -15.935 1.00 98.75 243 PHE A C 1
ATOM 1886 O O . PHE A 1 243 ? -22.110 -4.455 -16.268 1.00 98.75 243 PHE A O 1
ATOM 1893 N N . SER A 1 244 ? -20.707 -6.077 -15.635 1.00 98.69 244 SER A N 1
ATOM 1894 C CA . SER A 1 244 ? -21.693 -7.152 -15.609 1.00 98.69 244 SER A CA 1
ATOM 1895 C C . SER A 1 244 ? -22.448 -7.212 -14.276 1.00 98.69 244 SER A C 1
ATOM 1897 O O . SER A 1 244 ? -22.065 -6.580 -13.289 1.00 98.69 244 SER A O 1
ATOM 1899 N N . GLN A 1 245 ? -23.501 -8.034 -14.223 1.00 98.62 245 GLN A N 1
ATOM 1900 C CA . GLN A 1 245 ? -24.179 -8.367 -12.965 1.00 98.62 245 GLN A CA 1
ATOM 1901 C C . GLN A 1 245 ? -23.198 -8.953 -11.934 1.00 98.62 245 GLN A C 1
ATOM 1903 O O . GLN A 1 245 ? -23.227 -8.562 -10.773 1.00 98.62 245 GLN A O 1
ATOM 1908 N N . LEU A 1 246 ? -22.269 -9.811 -12.375 1.00 98.62 246 LEU A N 1
ATOM 1909 C CA . LEU A 1 246 ? -21.236 -10.389 -11.512 1.00 98.62 246 LEU A CA 1
ATOM 1910 C C . LEU A 1 246 ? -20.326 -9.314 -10.899 1.00 98.62 246 LEU A C 1
ATOM 1912 O O . LEU A 1 246 ? -20.013 -9.387 -9.711 1.00 98.62 246 LEU A O 1
ATOM 1916 N N . LEU A 1 247 ? -19.918 -8.307 -11.683 1.00 98.81 247 LEU A N 1
ATOM 1917 C CA . LEU A 1 247 ? -19.151 -7.179 -11.148 1.00 98.81 247 LEU A CA 1
ATOM 1918 C C . LEU A 1 247 ? -19.980 -6.394 -10.126 1.00 98.81 247 LEU A C 1
ATOM 1920 O O . LEU A 1 247 ? -19.474 -6.110 -9.046 1.00 98.81 247 LEU A O 1
ATOM 1924 N N . SER A 1 248 ? -21.249 -6.101 -10.423 1.00 98.88 248 SER A N 1
ATOM 1925 C CA . SER A 1 248 ? -22.146 -5.401 -9.492 1.00 98.88 248 SER A CA 1
ATOM 1926 C C . SER A 1 248 ? -22.278 -6.126 -8.150 1.00 98.88 248 SER A C 1
ATOM 1928 O O . SER A 1 248 ? -22.199 -5.498 -7.095 1.00 98.88 248 SER A O 1
ATOM 1930 N N . ASP A 1 249 ? -22.417 -7.451 -8.165 1.00 98.88 249 ASP A N 1
ATOM 1931 C CA . ASP A 1 249 ? -22.537 -8.235 -6.934 1.00 98.88 249 ASP A CA 1
ATOM 1932 C C . ASP A 1 249 ? -21.224 -8.246 -6.134 1.00 98.88 249 ASP A C 1
ATOM 1934 O O . ASP A 1 249 ? -21.248 -8.074 -4.916 1.00 98.88 249 ASP A O 1
ATOM 1938 N N . LYS A 1 250 ? -20.065 -8.304 -6.806 1.00 98.88 250 LYS A N 1
ATOM 1939 C CA . LYS A 1 250 ? -18.759 -8.136 -6.145 1.00 98.88 250 LYS A CA 1
ATOM 1940 C C . LYS A 1 250 ? -18.527 -6.731 -5.602 1.00 98.88 250 LYS A C 1
ATOM 1942 O O . LYS A 1 250 ? -17.885 -6.583 -4.565 1.00 98.88 250 LYS A O 1
ATOM 1947 N N . VAL A 1 251 ? -19.071 -5.707 -6.254 1.00 98.94 251 VAL A N 1
ATOM 1948 C CA . VAL A 1 251 ? -19.062 -4.339 -5.726 1.00 98.94 251 VAL A CA 1
ATOM 1949 C C . VAL A 1 251 ? -19.869 -4.251 -4.435 1.00 98.94 251 VAL A C 1
ATOM 1951 O O . VAL A 1 251 ? -19.386 -3.636 -3.491 1.00 98.94 251 VAL A O 1
ATOM 1954 N N . LYS A 1 252 ? -21.031 -4.911 -4.336 1.00 98.94 252 LYS A N 1
ATOM 1955 C CA . LYS A 1 252 ? -21.806 -4.949 -3.082 1.00 98.94 252 LYS A CA 1
ATOM 1956 C C . LYS A 1 252 ? -21.022 -5.608 -1.948 1.00 98.94 252 LYS A C 1
ATOM 1958 O O . LYS A 1 252 ? -21.002 -5.059 -0.852 1.00 98.94 252 LYS A O 1
ATOM 1963 N N . GLU A 1 253 ? -20.341 -6.727 -2.217 1.00 98.81 253 GLU A N 1
ATOM 1964 C CA . GLU A 1 253 ? -19.471 -7.385 -1.225 1.00 98.81 253 GLU A CA 1
ATOM 1965 C C . GLU A 1 253 ? -18.361 -6.440 -0.735 1.00 98.81 253 GLU A C 1
ATOM 1967 O O . GLU A 1 253 ? -18.100 -6.347 0.465 1.00 98.81 253 GLU A O 1
ATOM 1972 N N . PHE A 1 254 ? -17.717 -5.713 -1.654 1.00 98.81 254 PHE A N 1
ATOM 1973 C CA . PHE A 1 254 ? -16.702 -4.724 -1.296 1.00 98.81 254 PHE A CA 1
ATOM 1974 C C . PHE A 1 254 ? -17.290 -3.568 -0.483 1.00 98.81 254 PHE A C 1
ATOM 1976 O O . PHE A 1 254 ? -16.740 -3.228 0.561 1.00 98.81 254 PHE A O 1
ATOM 1983 N N . GLN A 1 255 ? -18.409 -2.992 -0.926 1.00 98.81 255 GLN A N 1
ATOM 1984 C CA . GLN A 1 255 ? -19.092 -1.891 -0.245 1.00 98.81 255 GLN A CA 1
ATOM 1985 C C . GLN A 1 255 ? -19.493 -2.276 1.180 1.00 98.81 255 GLN A C 1
ATOM 1987 O O . GLN A 1 255 ? -19.211 -1.523 2.108 1.00 98.81 255 GLN A O 1
ATOM 1992 N N . GLU A 1 256 ? -20.062 -3.466 1.375 1.00 98.50 256 GLU A N 1
ATOM 1993 C CA . GLU A 1 256 ? -20.363 -3.999 2.705 1.00 98.50 256 GLU A CA 1
ATOM 1994 C C . GLU A 1 256 ? -19.087 -4.131 3.548 1.00 98.50 256 GLU A C 1
ATOM 1996 O O . GLU A 1 256 ? -19.040 -3.684 4.696 1.00 98.50 256 GLU A O 1
ATOM 2001 N N . PHE A 1 257 ? -18.016 -4.677 2.963 1.00 98.50 257 PHE A N 1
ATOM 2002 C CA . PHE A 1 257 ? -16.734 -4.841 3.641 1.00 98.50 257 PHE A CA 1
ATOM 2003 C C . PHE A 1 257 ? -16.108 -3.518 4.094 1.00 98.50 257 PHE A C 1
ATOM 2005 O O . PHE A 1 257 ? -15.499 -3.514 5.161 1.00 98.50 257 PHE A O 1
ATOM 2012 N N . VAL A 1 258 ? -16.247 -2.431 3.323 1.00 97.62 258 VAL A N 1
ATOM 2013 C CA . VAL A 1 258 ? -15.710 -1.092 3.648 1.00 97.62 258 VAL A CA 1
ATOM 2014 C C . VAL A 1 258 ? -16.734 -0.147 4.292 1.00 97.62 258 VAL A C 1
ATOM 2016 O O . VAL A 1 258 ? -16.459 1.048 4.410 1.00 97.62 258 VAL A O 1
ATOM 2019 N N . THR A 1 259 ? -17.899 -0.669 4.699 1.00 97.38 259 THR A N 1
ATOM 2020 C CA . THR A 1 259 ? -19.016 0.062 5.335 1.00 97.38 259 THR A CA 1
ATOM 2021 C C . THR A 1 259 ? -19.578 1.231 4.518 1.00 97.38 259 THR A C 1
ATOM 2023 O O . THR A 1 259 ? -19.890 2.307 5.037 1.00 97.38 259 THR A O 1
ATOM 2026 N N . LEU A 1 260 ? -19.708 1.026 3.211 1.00 97.81 260 LEU A N 1
ATOM 2027 C CA . LEU A 1 260 ? -20.418 1.914 2.293 1.00 97.81 260 LEU A CA 1
ATOM 2028 C C . LEU A 1 260 ? -21.857 1.424 2.048 1.00 97.81 260 LEU A C 1
ATOM 2030 O O . LEU A 1 260 ? -22.150 0.242 2.248 1.00 97.81 260 LEU A O 1
ATOM 2034 N N . PRO A 1 261 ? -22.764 2.298 1.569 1.00 97.56 261 PRO A N 1
ATOM 2035 C CA . PRO A 1 261 ? -24.050 1.862 1.035 1.00 97.56 261 PRO A CA 1
ATOM 2036 C C . PRO A 1 261 ? -23.869 0.805 -0.067 1.00 97.56 261 PRO A C 1
ATOM 2038 O O . PRO A 1 261 ? -23.095 0.997 -1.003 1.00 97.56 261 PRO A O 1
ATOM 2041 N N . THR A 1 262 ? -24.601 -0.307 0.021 1.00 98.44 262 THR A N 1
ATOM 2042 C CA . THR A 1 262 ? -24.473 -1.472 -0.874 1.00 98.44 262 THR A CA 1
ATOM 2043 C C . THR A 1 262 ? -25.252 -1.292 -2.181 1.00 98.44 262 THR A C 1
ATOM 2045 O O . THR A 1 262 ? -26.203 -2.009 -2.494 1.00 98.44 262 THR A O 1
ATOM 2048 N N . THR A 1 263 ? -24.859 -0.289 -2.960 1.00 98.56 263 THR A N 1
ATOM 2049 C CA . THR A 1 263 ? -25.524 0.109 -4.207 1.00 98.56 263 THR A CA 1
ATOM 2050 C C . THR A 1 263 ? -25.208 -0.813 -5.391 1.00 98.56 263 THR A C 1
ATOM 2052 O O . THR A 1 263 ? -25.998 -0.900 -6.329 1.00 98.56 263 THR A O 1
ATOM 2055 N N . GLY A 1 264 ? -24.066 -1.510 -5.371 1.00 98.75 264 GLY A N 1
ATOM 2056 C CA . GLY A 1 264 ? -23.588 -2.340 -6.481 1.00 98.75 264 GLY A CA 1
ATOM 2057 C C . GLY A 1 264 ? -23.132 -1.557 -7.716 1.00 98.75 264 GLY A C 1
ATOM 2058 O O . GLY A 1 264 ? -22.964 -2.155 -8.782 1.00 98.75 264 GLY A O 1
ATOM 2059 N N . ILE A 1 265 ? -22.950 -0.242 -7.588 1.00 98.81 265 ILE A N 1
ATOM 2060 C CA . ILE A 1 265 ? -22.427 0.650 -8.630 1.00 98.81 265 ILE A CA 1
ATOM 2061 C C . ILE A 1 265 ? -21.040 1.168 -8.231 1.00 98.81 265 ILE A C 1
ATOM 2063 O O . ILE A 1 265 ? -20.741 1.330 -7.052 1.00 98.81 265 ILE A O 1
ATOM 2067 N N . GLY A 1 266 ? -20.189 1.445 -9.216 1.00 98.62 266 GLY A N 1
ATOM 2068 C CA . GLY A 1 266 ? -18.903 2.112 -9.017 1.00 98.62 266 GLY A CA 1
ATOM 2069 C C . GLY A 1 266 ? -19.086 3.622 -8.907 1.00 98.62 266 GLY A C 1
ATOM 2070 O O . GLY A 1 266 ? -18.796 4.342 -9.860 1.00 98.62 266 GLY A O 1
ATOM 2071 N N . ASP A 1 267 ? -19.630 4.093 -7.786 1.00 98.62 267 ASP A N 1
ATOM 2072 C CA . ASP A 1 267 ? -19.745 5.519 -7.462 1.00 98.62 267 ASP A CA 1
ATOM 2073 C C . ASP A 1 267 ? -18.435 6.099 -6.893 1.00 98.62 267 ASP A C 1
ATOM 2075 O O . ASP A 1 267 ? -17.436 5.394 -6.728 1.00 98.62 267 ASP A O 1
ATOM 2079 N N . PHE A 1 268 ? -18.421 7.406 -6.608 1.00 98.56 268 PHE A N 1
ATOM 2080 C CA . PHE A 1 268 ? -17.230 8.099 -6.109 1.00 98.56 268 PHE A CA 1
ATOM 2081 C C . PHE A 1 268 ? -16.659 7.465 -4.835 1.00 98.56 268 PHE A C 1
ATOM 2083 O O . PHE A 1 268 ? -15.449 7.261 -4.753 1.00 98.56 268 PHE A O 1
ATOM 2090 N N . GLN A 1 269 ? -17.503 7.132 -3.854 1.00 98.31 269 GLN A N 1
ATOM 2091 C CA . GLN A 1 269 ? -17.027 6.561 -2.593 1.00 98.31 269 GLN A CA 1
ATOM 2092 C C . GLN A 1 269 ? -16.437 5.167 -2.807 1.00 98.31 269 GLN A C 1
ATOM 2094 O O . GLN A 1 269 ? -15.386 4.856 -2.249 1.00 98.31 269 GLN A O 1
ATOM 2099 N N . THR A 1 270 ? -17.048 4.365 -3.681 1.00 98.75 270 THR A N 1
ATOM 2100 C CA . THR A 1 270 ? -16.523 3.052 -4.066 1.00 98.75 270 THR A CA 1
ATOM 2101 C C . THR A 1 270 ? -15.163 3.184 -4.753 1.00 98.75 270 THR A C 1
ATOM 2103 O O . THR A 1 270 ? -14.209 2.511 -4.365 1.00 98.75 270 THR A O 1
ATOM 2106 N N . TRP A 1 271 ? -15.032 4.095 -5.723 1.00 98.69 271 TRP A N 1
ATOM 2107 C CA . TRP A 1 271 ? -13.750 4.399 -6.364 1.00 98.69 271 TRP A CA 1
ATOM 2108 C C . TRP A 1 271 ? -12.691 4.863 -5.364 1.00 98.69 271 TRP A C 1
ATOM 2110 O O . TRP A 1 271 ? -11.571 4.357 -5.378 1.00 98.69 271 TRP A O 1
ATOM 2120 N N . ALA A 1 272 ? -13.031 5.812 -4.493 1.00 98.38 272 ALA A N 1
ATOM 2121 C CA . ALA A 1 272 ? -12.100 6.356 -3.519 1.00 98.38 272 ALA A CA 1
ATOM 2122 C C . ALA A 1 272 ? -11.591 5.253 -2.579 1.00 98.38 272 ALA A C 1
ATOM 2124 O O . ALA A 1 272 ? -10.382 5.120 -2.404 1.00 98.38 272 ALA A O 1
ATOM 2125 N N . SER A 1 273 ? -12.482 4.410 -2.041 1.00 98.06 273 SER A N 1
ATOM 2126 C CA . SER A 1 273 ? -12.109 3.291 -1.162 1.00 98.06 273 SER A CA 1
ATOM 2127 C C . SER A 1 273 ? -11.214 2.248 -1.838 1.00 98.06 273 SER A C 1
ATOM 2129 O O . SER A 1 273 ? -10.427 1.594 -1.153 1.00 98.06 273 SER A O 1
ATOM 2131 N N . LEU A 1 274 ? -11.301 2.097 -3.164 1.00 98.19 274 LEU A N 1
ATOM 2132 C CA . LEU A 1 274 ? -10.412 1.221 -3.931 1.00 98.19 274 LEU A CA 1
ATOM 2133 C C . LEU A 1 274 ? -9.043 1.858 -4.231 1.00 98.19 274 LEU A C 1
ATOM 2135 O O . LEU A 1 274 ? -8.061 1.128 -4.378 1.00 98.19 274 LEU A O 1
ATOM 2139 N N . LEU A 1 275 ? -8.971 3.190 -4.365 1.00 97.19 275 LEU A N 1
ATOM 2140 C CA . LEU A 1 275 ? -7.807 3.902 -4.917 1.00 97.19 275 LEU A CA 1
ATOM 2141 C C . LEU A 1 275 ? -6.925 4.617 -3.885 1.00 97.19 275 LEU A C 1
ATOM 2143 O O . LEU A 1 275 ? -5.762 4.910 -4.174 1.00 97.19 275 LEU A O 1
ATOM 2147 N N . VAL A 1 276 ? -7.449 4.950 -2.710 1.00 96.12 276 VAL A N 1
ATOM 2148 C CA . VAL A 1 276 ? -6.694 5.666 -1.677 1.00 96.12 276 VAL A CA 1
ATOM 2149 C C . VAL A 1 276 ? -7.042 5.126 -0.298 1.00 96.12 276 VAL A C 1
ATOM 2151 O O . VAL A 1 276 ? -8.163 4.682 -0.054 1.00 96.12 276 VAL A O 1
ATOM 2154 N N . SER A 1 277 ? -6.071 5.139 0.615 1.00 96.75 277 SER A N 1
ATOM 2155 C CA . SER A 1 277 ? -6.220 4.506 1.925 1.00 96.75 277 SER A CA 1
ATOM 2156 C C . SER A 1 277 ? -7.343 5.101 2.772 1.00 96.75 277 SER A C 1
ATOM 2158 O O . SER A 1 277 ? -8.011 4.336 3.456 1.00 96.75 277 SER A O 1
ATOM 2160 N N . THR A 1 278 ? -7.605 6.406 2.647 1.00 95.94 278 THR A N 1
ATOM 2161 C CA . THR A 1 278 ? -8.714 7.118 3.309 1.00 95.94 278 THR A CA 1
ATOM 2162 C C . THR A 1 278 ? -10.097 6.729 2.807 1.00 95.94 278 THR A C 1
ATOM 2164 O O . THR A 1 278 ? -11.098 7.049 3.443 1.00 95.94 278 THR A O 1
ATOM 2167 N N . GLY A 1 279 ? -10.193 6.167 1.600 1.00 96.81 279 GLY A N 1
ATOM 2168 C CA . GLY A 1 279 ? -11.410 6.300 0.812 1.00 96.81 279 GLY A CA 1
ATOM 2169 C C . GLY A 1 279 ? -11.795 7.770 0.620 1.00 96.81 279 GLY A C 1
ATOM 2170 O O . GLY A 1 279 ? -10.935 8.621 0.381 1.00 96.81 279 GLY A O 1
ATOM 2171 N N . ASP A 1 280 ? -13.089 8.064 0.729 1.00 96.94 280 ASP A N 1
ATOM 2172 C CA . ASP A 1 280 ? -13.605 9.431 0.805 1.00 96.94 280 ASP A CA 1
ATOM 2173 C C . ASP A 1 280 ? -13.430 9.991 2.238 1.00 96.94 280 ASP A C 1
ATOM 2175 O O . ASP A 1 280 ? -14.132 9.540 3.150 1.00 96.94 280 ASP A O 1
ATOM 2179 N N . PRO A 1 281 ? -12.541 10.983 2.463 1.00 95.25 281 PRO A N 1
ATOM 2180 C CA . PRO A 1 281 ? -12.290 11.550 3.793 1.00 95.25 281 PRO A CA 1
ATOM 2181 C C . PRO A 1 281 ? -13.472 12.377 4.331 1.00 95.25 281 PRO A C 1
ATOM 2183 O O . PRO A 1 281 ? -13.439 12.857 5.465 1.00 95.25 281 PRO A O 1
ATOM 2186 N N . HIS A 1 282 ? -14.520 12.590 3.531 1.00 93.88 282 HIS A N 1
ATOM 2187 C CA . HIS A 1 282 ? -15.732 13.301 3.933 1.00 93.88 282 HIS A CA 1
ATOM 2188 C C . HIS A 1 282 ? -16.899 12.380 4.286 1.00 93.88 282 HIS A C 1
ATOM 2190 O O . HIS A 1 282 ? -17.989 12.873 4.590 1.00 93.88 282 HIS A O 1
ATOM 2196 N N . ARG A 1 283 ? -16.673 11.060 4.327 1.00 94.50 283 ARG A N 1
ATOM 2197 C CA . ARG A 1 283 ? -17.640 10.111 4.886 1.00 94.50 283 ARG A CA 1
ATOM 2198 C C . ARG A 1 283 ? -18.028 10.520 6.303 1.00 94.50 283 ARG A C 1
ATOM 2200 O O . ARG A 1 283 ? -17.181 10.860 7.126 1.00 94.50 283 ARG A O 1
ATOM 2207 N N . THR A 1 284 ? -19.322 10.445 6.599 1.00 92.62 284 THR A N 1
ATOM 2208 C CA . THR A 1 284 ? -19.808 10.584 7.971 1.00 92.62 284 THR A CA 1
ATOM 2209 C C . THR A 1 284 ? -19.280 9.425 8.811 1.00 92.62 284 THR A C 1
ATOM 2211 O O . THR A 1 284 ? -19.450 8.262 8.447 1.00 92.62 284 THR A O 1
ATOM 2214 N N . THR A 1 285 ? -18.647 9.749 9.934 1.00 95.44 285 THR A N 1
ATOM 2215 C CA . THR A 1 285 ? -18.056 8.784 10.863 1.00 95.44 285 THR A CA 1
ATOM 2216 C C . THR A 1 285 ? -18.869 8.705 12.148 1.00 95.44 285 THR A C 1
ATOM 2218 O O . THR A 1 285 ? -19.348 9.721 12.643 1.00 95.44 285 THR A O 1
ATOM 2221 N N . THR A 1 286 ? -19.001 7.503 12.708 1.00 96.19 286 THR A N 1
ATOM 2222 C CA . THR A 1 286 ? -19.652 7.273 14.012 1.00 96.19 286 THR A CA 1
ATOM 2223 C C . THR A 1 286 ? -18.646 7.015 15.132 1.00 96.19 286 THR A C 1
ATOM 2225 O O . THR A 1 286 ? -19.029 6.962 16.300 1.00 96.19 286 THR A O 1
ATOM 2228 N N . ALA A 1 287 ? -17.357 6.892 14.813 1.00 98.25 287 ALA A N 1
ATOM 2229 C CA . ALA A 1 287 ? -16.285 6.845 15.792 1.00 98.25 287 ALA A CA 1
ATOM 2230 C C . ALA A 1 287 ? -15.292 7.990 15.573 1.00 98.25 287 ALA A C 1
ATOM 2232 O O . ALA A 1 287 ? -15.192 8.560 14.483 1.00 98.25 287 ALA A O 1
ATOM 2233 N N . CYS A 1 288 ? -14.569 8.326 16.629 1.00 98.12 288 CYS A N 1
ATOM 2234 C CA . CYS A 1 288 ? -13.406 9.198 16.576 1.00 98.12 288 CYS A CA 1
ATOM 2235 C C . CYS A 1 288 ? -12.329 8.690 17.525 1.00 98.12 288 CYS A C 1
ATOM 2237 O O . CYS A 1 288 ? -12.613 7.841 18.366 1.00 98.12 288 CYS A O 1
ATOM 2239 N N . ASP A 1 289 ? -11.128 9.240 17.442 1.00 97.69 289 ASP A N 1
ATOM 2240 C CA . ASP A 1 289 ? -10.151 9.195 18.524 1.00 97.69 289 ASP A CA 1
ATOM 2241 C C . ASP A 1 289 ? -9.561 10.589 18.758 1.00 97.69 289 ASP A C 1
ATOM 2243 O O . ASP A 1 289 ? -9.697 11.500 17.938 1.00 97.69 289 ASP A O 1
ATOM 2247 N N . THR A 1 290 ? -9.040 10.817 19.959 1.00 95.31 290 THR A N 1
ATOM 2248 C CA . THR A 1 290 ? -8.454 12.110 20.313 1.00 95.31 290 THR A CA 1
ATOM 2249 C C . THR A 1 290 ? -7.516 11.963 21.496 1.00 95.31 290 THR A C 1
ATOM 2251 O O . THR A 1 290 ? -7.732 11.148 22.397 1.00 95.31 290 THR A O 1
ATOM 2254 N N . ILE A 1 291 ? -6.501 12.822 21.545 1.00 91.62 291 ILE A N 1
ATOM 2255 C CA . ILE A 1 291 ? -5.623 12.994 22.706 1.00 91.62 291 ILE A CA 1
ATOM 2256 C C . ILE A 1 291 ? -6.258 13.848 23.815 1.00 91.62 291 ILE A C 1
ATOM 2258 O O . ILE A 1 291 ? -5.585 14.162 24.783 1.00 91.62 291 ILE A O 1
ATOM 2262 N N . ARG A 1 292 ? -7.506 14.306 23.677 1.00 91.50 292 ARG A N 1
ATOM 2263 C CA . ARG A 1 292 ? -8.144 15.210 24.646 1.00 91.50 292 ARG A CA 1
ATOM 2264 C C . ARG A 1 292 ? -9.094 14.457 25.566 1.00 91.50 292 ARG A C 1
ATOM 2266 O O . ARG A 1 292 ? -9.874 13.637 25.094 1.00 91.50 292 ARG A O 1
ATOM 2273 N N . GLU A 1 293 ? -9.098 14.813 26.850 1.00 92.31 293 GLU A N 1
ATOM 2274 C CA . GLU A 1 293 ? -10.099 14.325 27.809 1.00 92.31 293 GLU A CA 1
ATOM 2275 C C . GLU A 1 293 ? -11.529 14.535 27.288 1.00 92.31 293 GLU A C 1
ATOM 2277 O O . GLU A 1 293 ? -11.891 15.618 26.819 1.00 92.31 293 GLU A O 1
ATOM 2282 N N . ILE A 1 294 ? -12.382 13.529 27.433 1.00 95.44 294 ILE A N 1
ATOM 2283 C CA . ILE A 1 294 ? -13.807 13.608 27.139 1.00 95.44 294 ILE A CA 1
ATOM 2284 C C . ILE A 1 294 ? -14.577 14.091 28.373 1.00 95.44 294 ILE A C 1
ATOM 2286 O O . ILE A 1 294 ? -15.117 13.312 29.158 1.00 95.44 294 ILE A O 1
ATOM 2290 N N . THR A 1 295 ? -14.665 15.416 28.517 1.00 94.94 295 THR A N 1
ATOM 2291 C CA . THR A 1 295 ? -15.525 16.055 29.526 1.00 94.94 295 THR A CA 1
ATOM 2292 C C . THR A 1 295 ? -17.009 15.853 29.205 1.00 94.94 295 THR A C 1
ATOM 2294 O O . THR A 1 295 ? -17.382 15.475 28.090 1.00 94.94 295 THR A O 1
ATOM 2297 N N . SER A 1 296 ? -17.893 16.169 30.157 1.00 95.06 296 SER A N 1
ATOM 2298 C CA . SER A 1 296 ? -19.348 16.071 29.954 1.00 95.06 296 SER A CA 1
ATOM 2299 C C . SER A 1 296 ? -19.835 16.920 28.773 1.00 95.06 296 SER A C 1
ATOM 2301 O O . SER A 1 296 ? -20.723 16.510 28.028 1.00 95.06 296 SER A O 1
ATOM 2303 N N . GLU A 1 297 ? -19.250 18.099 28.570 1.00 94.69 297 GLU A N 1
ATOM 2304 C CA . GLU A 1 297 ? -19.558 18.986 27.448 1.00 94.69 297 GLU A CA 1
ATOM 2305 C C . GLU A 1 297 ? -19.110 18.364 26.124 1.00 94.69 297 GLU A C 1
ATOM 2307 O O . GLU A 1 297 ? -19.898 18.310 25.179 1.00 94.69 297 GLU A O 1
ATOM 2312 N N . ARG A 1 298 ? -17.875 17.846 26.059 1.00 95.44 298 ARG A N 1
ATOM 2313 C CA . ARG A 1 298 ? -17.345 17.200 24.848 1.00 95.44 298 ARG A CA 1
ATOM 2314 C C . ARG A 1 298 ? -18.144 15.951 24.492 1.00 95.44 298 ARG A C 1
ATOM 2316 O O . ARG A 1 298 ? -18.528 15.806 23.336 1.00 95.44 298 ARG A O 1
ATOM 2323 N N . ALA A 1 299 ? -18.475 15.108 25.470 1.00 96.88 299 ALA A N 1
ATOM 2324 C CA . ALA A 1 299 ? -19.303 13.919 25.271 1.00 96.88 299 ALA A CA 1
ATOM 2325 C C . ALA A 1 299 ? -20.668 14.262 24.650 1.00 96.88 299 ALA A C 1
ATOM 2327 O O . ALA A 1 299 ? -21.072 13.657 23.655 1.00 96.88 299 ALA A O 1
ATOM 2328 N N . LYS A 1 300 ? -21.353 15.287 25.175 1.00 95.81 300 LYS A N 1
ATOM 2329 C CA . LYS A 1 300 ? -22.639 15.756 24.633 1.00 95.81 300 LYS A CA 1
ATOM 2330 C C . LYS A 1 300 ? -22.515 16.264 23.205 1.00 95.81 300 LYS A C 1
ATOM 2332 O O . LYS A 1 300 ? -23.354 15.934 22.371 1.00 95.81 300 LYS A O 1
ATOM 2337 N N . VAL A 1 301 ? -21.477 17.047 22.912 1.00 95.38 301 VAL A N 1
ATOM 2338 C CA . VAL A 1 301 ? -21.246 17.566 21.558 1.00 95.38 301 VAL A CA 1
ATOM 2339 C C . VAL A 1 301 ? -20.925 16.428 20.584 1.00 95.38 301 VAL A C 1
ATOM 2341 O O . VAL A 1 301 ? -21.466 16.412 19.480 1.00 95.38 301 VAL A O 1
ATOM 2344 N N . LEU A 1 302 ? -20.120 15.443 20.995 1.00 96.56 302 LEU A N 1
ATOM 2345 C CA . LEU A 1 302 ? -19.845 14.246 20.198 1.00 96.56 302 LEU A CA 1
ATOM 2346 C C . LEU A 1 302 ? -21.143 13.488 19.874 1.00 96.56 302 LEU A C 1
ATOM 2348 O O . LEU A 1 302 ? -21.427 13.243 18.702 1.00 96.56 302 LEU A O 1
ATOM 2352 N N . LYS A 1 303 ? -21.993 13.212 20.874 1.00 96.00 303 LYS A N 1
ATOM 2353 C CA . LYS A 1 303 ? -23.310 12.581 20.659 1.00 96.00 303 LYS A CA 1
ATOM 2354 C C . LYS A 1 303 ? -24.199 13.383 19.711 1.00 96.00 303 LYS A C 1
ATOM 2356 O O . LYS A 1 303 ? -24.812 12.805 18.819 1.00 96.00 303 LYS A O 1
ATOM 2361 N N . GLN A 1 304 ? -24.267 14.705 19.881 1.00 94.88 304 GLN A N 1
ATOM 2362 C CA . GLN A 1 304 ? -25.060 15.589 19.017 1.00 94.88 304 GLN A CA 1
ATOM 2363 C C . GLN A 1 304 ? -24.581 15.574 17.561 1.00 94.88 304 GLN A C 1
ATOM 2365 O O . GLN A 1 304 ? -25.392 15.740 16.654 1.00 94.88 304 GLN A O 1
ATOM 2370 N N . LYS A 1 305 ? -23.281 15.355 17.332 1.00 94.12 305 LYS A N 1
ATOM 2371 C CA . LYS A 1 305 ? -22.685 15.218 15.996 1.00 94.12 305 LYS A CA 1
ATOM 2372 C C . LYS A 1 305 ? -22.793 13.810 15.406 1.00 94.12 305 LYS A C 1
ATOM 2374 O O . LYS A 1 305 ? -22.357 13.609 14.279 1.00 94.12 305 LYS A O 1
ATOM 2379 N N . GLY A 1 306 ? -23.398 12.864 16.127 1.00 95.44 306 GLY A N 1
ATOM 2380 C CA . GLY A 1 306 ? -23.616 11.496 15.656 1.00 95.44 306 GLY A CA 1
ATOM 2381 C C . GLY A 1 306 ? -22.493 10.516 15.994 1.00 95.44 306 GLY A C 1
ATOM 2382 O O . GLY A 1 306 ? -22.526 9.387 15.513 1.00 95.44 306 GLY A O 1
ATOM 2383 N N . TYR A 1 307 ? -21.525 10.902 16.832 1.00 97.31 307 TYR A N 1
ATOM 2384 C CA . TYR A 1 307 ? -20.532 9.956 17.338 1.00 97.31 307 TYR A CA 1
ATOM 2385 C C . TYR A 1 307 ? -21.145 9.017 18.383 1.00 97.31 307 TYR A C 1
ATOM 2387 O O . TYR A 1 307 ? -21.977 9.397 19.211 1.00 97.31 307 TYR A O 1
ATOM 2395 N N . GLU A 1 308 ? -20.688 7.774 18.357 1.00 97.88 308 GLU A N 1
ATOM 2396 C CA . GLU A 1 308 ? -21.117 6.672 19.217 1.00 97.88 308 GLU A CA 1
ATOM 2397 C C . GLU A 1 308 ? -19.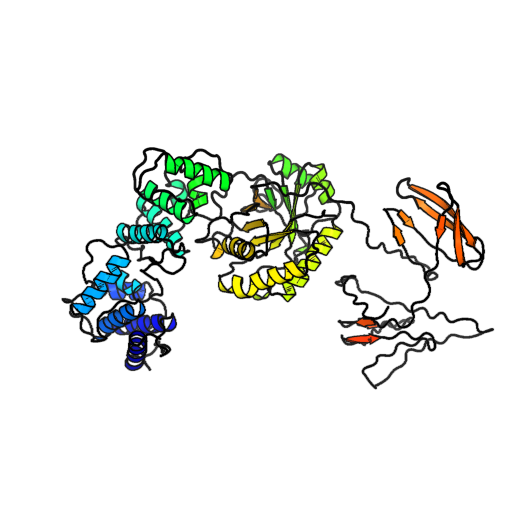949 6.073 20.004 1.00 97.88 308 GLU A C 1
ATOM 2399 O O . GLU A 1 308 ? -20.149 5.529 21.096 1.00 97.88 308 GLU A O 1
ATOM 2404 N N . THR A 1 309 ? -18.732 6.171 19.464 1.00 98.56 309 THR A N 1
ATOM 2405 C CA . THR A 1 309 ? -17.524 5.569 20.029 1.00 98.56 309 THR A CA 1
ATOM 2406 C C . THR A 1 309 ? -16.354 6.552 19.996 1.00 98.56 309 THR A C 1
ATOM 2408 O O . THR A 1 309 ? -16.163 7.238 18.997 1.00 98.56 309 THR A O 1
ATOM 2411 N N . VAL A 1 310 ? -15.556 6.599 21.064 1.00 98.31 310 VAL A N 1
ATOM 2412 C CA . VAL A 1 310 ? -14.342 7.425 21.146 1.00 98.31 310 VAL A CA 1
ATOM 2413 C C . VAL A 1 310 ? -13.108 6.596 21.524 1.00 98.31 310 VAL A C 1
ATOM 2415 O O . VAL A 1 310 ? -13.119 5.863 22.507 1.00 98.31 310 VAL A O 1
ATOM 2418 N N . GLY A 1 311 ? -12.033 6.689 20.752 1.00 98.31 311 GLY A N 1
ATOM 2419 C CA . GLY A 1 311 ? -10.729 6.114 21.058 1.00 98.31 311 GLY A CA 1
ATOM 2420 C C . GLY A 1 311 ? -9.981 6.991 22.055 1.00 98.31 311 GLY A C 1
ATOM 2421 O O . GLY A 1 311 ? -9.891 8.206 21.867 1.00 98.31 311 GLY A O 1
ATOM 2422 N N . ARG A 1 312 ? -9.470 6.391 23.135 1.00 97.31 312 ARG A N 1
ATOM 2423 C CA . ARG A 1 312 ? -8.734 7.106 24.192 1.00 97.31 312 ARG A CA 1
ATOM 2424 C C . ARG A 1 312 ? -7.500 6.334 24.633 1.00 97.31 312 ARG A C 1
ATOM 2426 O O . ARG A 1 312 ? -7.485 5.104 24.611 1.00 97.31 312 ARG A O 1
ATOM 2433 N N . TYR A 1 313 ? -6.467 7.069 25.036 1.00 96.00 313 TYR A N 1
ATOM 2434 C CA . TYR A 1 313 ? -5.162 6.492 25.342 1.00 96.00 313 TYR A CA 1
ATOM 2435 C C . TYR A 1 313 ? -5.078 6.015 26.792 1.00 96.00 313 TYR A C 1
ATOM 2437 O O . TYR A 1 313 ? -5.510 6.708 27.711 1.00 96.00 313 TYR A O 1
ATOM 2445 N N . LEU A 1 314 ? -4.476 4.850 27.013 1.00 91.19 314 LEU A N 1
ATOM 2446 C CA . LEU A 1 314 ? -4.235 4.310 28.355 1.00 91.19 314 LEU A CA 1
ATOM 2447 C C . LEU A 1 314 ? -3.124 5.063 29.101 1.00 91.19 314 LEU A C 1
ATOM 2449 O O . LEU A 1 314 ? -3.114 5.109 30.327 1.00 91.19 314 LEU A O 1
ATOM 2453 N N . VAL A 1 315 ? -2.180 5.654 28.370 1.00 84.19 315 VAL A N 1
ATOM 2454 C CA . VAL A 1 315 ? -0.954 6.247 28.918 1.00 84.19 315 VAL A CA 1
ATOM 2455 C C . VAL A 1 315 ? -0.625 7.571 28.229 1.00 84.19 315 VAL A C 1
ATOM 2457 O O . VAL A 1 315 ? -1.128 7.866 27.144 1.00 84.19 315 VAL A O 1
ATOM 2460 N N . ASN A 1 316 ? 0.206 8.390 28.876 1.00 79.56 316 ASN A N 1
ATOM 2461 C CA . ASN A 1 316 ? 0.749 9.604 28.265 1.00 79.56 316 ASN A CA 1
ATOM 2462 C C . ASN A 1 316 ? 1.956 9.260 27.382 1.00 79.56 316 ASN A C 1
ATOM 2464 O O . ASN A 1 316 ? 2.644 8.268 27.624 1.00 79.56 316 ASN A O 1
ATOM 2468 N N . ALA A 1 317 ? 2.235 10.103 26.386 1.00 70.31 317 ALA A N 1
ATOM 2469 C CA . ALA A 1 317 ? 3.456 9.978 25.602 1.00 70.31 317 ALA A CA 1
ATOM 2470 C C . ALA A 1 317 ? 4.689 10.302 26.462 1.00 70.31 317 ALA A C 1
ATOM 2472 O O . ALA A 1 317 ? 4.667 11.237 27.264 1.00 70.31 317 ALA A O 1
ATOM 2473 N N . SER A 1 318 ? 5.768 9.540 26.287 1.00 57.81 318 SER A N 1
ATOM 2474 C CA . SER A 1 318 ? 6.982 9.632 27.112 1.00 57.81 318 SER A CA 1
ATOM 2475 C C . SER A 1 318 ? 7.954 10.743 26.684 1.00 57.81 318 SER A C 1
ATOM 2477 O O . SER A 1 318 ? 8.851 11.088 27.448 1.00 57.81 318 SER A O 1
ATOM 2479 N N . HIS A 1 319 ? 7.783 11.333 25.493 1.00 51.66 319 HIS A N 1
ATOM 2480 C CA . HIS A 1 319 ? 8.812 12.169 24.845 1.00 51.66 319 HIS A CA 1
ATOM 2481 C C . HIS A 1 319 ? 8.392 13.609 24.528 1.00 51.66 319 HIS A C 1
ATOM 2483 O O . HIS A 1 319 ? 9.146 14.359 23.907 1.00 51.66 319 HIS A O 1
ATOM 2489 N N . THR A 1 320 ? 7.201 14.025 24.936 1.00 49.03 320 THR A N 1
ATOM 2490 C CA . THR A 1 320 ? 6.660 15.340 24.591 1.00 49.03 320 THR A CA 1
ATOM 2491 C C . THR A 1 320 ? 6.037 15.997 25.813 1.00 49.03 320 THR A C 1
ATOM 2493 O O . THR A 1 320 ? 5.587 15.343 26.752 1.00 49.03 320 THR A O 1
ATOM 2496 N N . ASN A 1 321 ? 5.927 17.327 25.779 1.00 49.97 321 ASN A N 1
ATOM 2497 C CA . ASN A 1 321 ? 5.107 18.085 26.727 1.00 49.97 321 ASN A CA 1
ATOM 2498 C C . ASN A 1 321 ? 3.589 17.800 26.540 1.00 49.97 321 ASN A C 1
ATOM 2500 O O . ASN A 1 321 ? 2.758 18.628 26.899 1.00 49.97 321 ASN A O 1
ATOM 2504 N N . GLU A 1 322 ? 3.200 16.643 25.983 1.00 49.09 322 GLU A N 1
ATOM 2505 C CA . GLU A 1 322 ? 1.815 16.197 25.752 1.00 49.09 322 GLU A CA 1
ATOM 2506 C C . GLU A 1 322 ? 1.021 15.976 27.046 1.00 49.09 322 GLU A C 1
ATOM 2508 O O . GLU A 1 322 ? -0.204 15.874 27.001 1.00 49.09 322 GLU A O 1
ATOM 2513 N N . ASN A 1 323 ? 1.674 16.026 28.214 1.00 51.22 323 ASN A N 1
ATOM 2514 C CA . ASN A 1 323 ? 0.986 16.214 29.496 1.00 51.22 323 ASN A CA 1
ATOM 2515 C C . ASN A 1 323 ? 0.125 17.498 29.529 1.00 51.22 323 ASN A C 1
ATOM 2517 O O . ASN A 1 323 ? -0.723 17.626 30.400 1.00 51.22 323 ASN A O 1
ATOM 2521 N N . VAL A 1 324 ? 0.297 18.435 28.585 1.00 55.28 324 VAL A N 1
ATOM 2522 C CA . VAL A 1 324 ? -0.553 19.632 28.413 1.00 55.28 324 VAL A CA 1
ATOM 2523 C C . VAL A 1 324 ? -1.890 19.312 27.712 1.00 55.28 324 VAL A C 1
ATOM 2525 O O . VAL A 1 324 ? -2.741 20.190 27.552 1.00 55.28 324 VAL A O 1
ATOM 2528 N N . HIS A 1 325 ? -2.089 18.090 27.210 1.00 61.12 325 HIS A N 1
ATOM 2529 C CA . HIS A 1 325 ? -3.265 17.733 26.408 1.00 61.12 325 HIS A CA 1
ATOM 2530 C C . HIS A 1 325 ? -4.196 16.707 27.050 1.00 61.12 325 HIS A C 1
ATOM 2532 O O . HIS A 1 325 ? -5.270 16.490 26.494 1.00 61.12 325 HIS A O 1
ATOM 2538 N N . ASP A 1 326 ? -3.833 16.159 28.213 1.00 76.94 326 ASP A N 1
ATOM 2539 C CA . ASP A 1 326 ? -4.599 15.117 28.905 1.00 76.94 326 ASP A CA 1
ATOM 2540 C C . ASP A 1 326 ? -4.795 13.869 28.023 1.00 76.94 326 ASP A C 1
ATOM 2542 O O . ASP A 1 326 ? -5.890 13.308 27.916 1.00 76.94 326 ASP A O 1
ATOM 2546 N N . LYS A 1 327 ? -3.691 13.440 27.378 1.00 85.06 327 LYS A N 1
ATOM 2547 C CA . LYS A 1 327 ? -3.650 12.306 26.437 1.00 85.06 327 LYS A CA 1
ATOM 2548 C C . LYS A 1 327 ? -4.238 11.044 27.036 1.00 85.06 327 LYS A C 1
ATOM 2550 O O . LYS A 1 327 ? -5.138 10.469 26.425 1.00 85.06 327 LYS A O 1
ATOM 2555 N N . LYS A 1 328 ? -3.768 10.638 28.215 1.00 88.94 328 LYS A N 1
ATOM 2556 C CA . LYS A 1 328 ? -4.312 9.475 28.917 1.00 88.94 328 LYS A CA 1
ATOM 2557 C C . LYS A 1 328 ? -5.754 9.696 29.377 1.00 88.94 328 LYS A C 1
ATOM 2559 O O . LYS A 1 328 ? -6.169 10.831 29.602 1.00 88.94 328 LYS A O 1
ATOM 2564 N N . ILE A 1 329 ? -6.482 8.607 29.595 1.00 88.25 329 ILE A N 1
ATOM 2565 C CA . ILE A 1 329 ? -7.799 8.624 30.241 1.00 88.25 329 ILE A CA 1
ATOM 2566 C C . ILE A 1 329 ? -7.703 9.268 31.639 1.00 88.25 329 ILE A C 1
ATOM 2568 O O . ILE A 1 329 ? -6.846 8.903 32.451 1.00 88.25 329 ILE A O 1
ATOM 2572 N N . GLN A 1 330 ? -8.595 10.213 31.930 1.00 85.88 330 GLN A N 1
ATOM 2573 C CA . GLN A 1 330 ? -8.667 10.944 33.194 1.00 85.88 330 GLN A CA 1
ATOM 2574 C C . GLN A 1 330 ? -9.614 10.286 34.204 1.00 85.88 330 GLN A C 1
ATOM 2576 O O . GLN A 1 330 ? -10.493 9.485 33.872 1.00 85.88 330 GLN A O 1
ATOM 2581 N N . VAL A 1 331 ? -9.442 10.635 35.480 1.00 79.75 331 VAL A N 1
ATOM 2582 C CA . VAL A 1 331 ? -10.318 10.163 36.562 1.00 79.75 331 VAL A CA 1
ATOM 2583 C C . VAL A 1 331 ? -11.746 10.658 36.312 1.00 79.75 331 VAL A C 1
ATOM 2585 O O . VAL A 1 331 ? -11.972 11.854 36.175 1.00 79.75 331 VAL A O 1
ATOM 2588 N N . GLY A 1 332 ? -12.724 9.750 36.272 1.00 83.44 332 GLY A N 1
ATOM 2589 C CA . GLY A 1 332 ? -14.129 10.096 36.005 1.00 83.44 332 GLY A CA 1
ATOM 2590 C C . GLY A 1 332 ? -14.503 10.197 34.518 1.00 83.44 332 GLY A C 1
ATOM 2591 O O . GLY A 1 332 ? -15.692 10.290 34.191 1.00 83.44 332 GLY A O 1
ATOM 2592 N N . GLU A 1 333 ? -13.526 10.148 33.606 1.00 92.88 333 GLU A N 1
ATOM 2593 C CA . GLU A 1 333 ? -13.756 10.279 32.162 1.00 92.88 333 GLU A CA 1
ATOM 2594 C C . GLU A 1 333 ? -14.588 9.109 31.615 1.00 92.88 333 GLU A C 1
ATOM 2596 O O . GLU A 1 333 ? -15.576 9.318 30.914 1.00 92.88 333 GLU A O 1
ATOM 2601 N N . LEU A 1 334 ? -14.267 7.869 31.999 1.00 92.50 334 LEU A N 1
ATOM 2602 C CA . LEU A 1 334 ? -15.004 6.679 31.552 1.00 92.50 334 LEU A CA 1
ATOM 2603 C C . LEU A 1 334 ? -16.469 6.704 32.000 1.00 92.50 334 LEU A C 1
ATOM 2605 O O . LEU A 1 334 ? -17.369 6.405 31.218 1.00 92.50 334 LEU A O 1
ATOM 2609 N N . GLN A 1 335 ? -16.729 7.122 33.241 1.00 90.94 335 GLN A N 1
ATOM 2610 C CA . GLN A 1 335 ? -18.087 7.301 33.752 1.00 90.94 335 GLN A CA 1
ATOM 2611 C C . GLN A 1 335 ? -18.839 8.356 32.937 1.00 90.94 335 GLN A C 1
ATOM 2613 O O . GLN A 1 335 ? -20.015 8.163 32.636 1.00 90.94 335 GLN A O 1
ATOM 2618 N N . THR A 1 336 ? -18.165 9.442 32.551 1.00 94.00 336 THR A N 1
ATOM 2619 C CA . THR A 1 336 ? -18.732 10.496 31.703 1.00 94.00 336 THR A CA 1
ATOM 2620 C C . THR A 1 336 ? -19.092 9.968 30.315 1.00 94.00 336 THR A C 1
ATOM 2622 O O . THR A 1 336 ? -20.233 10.137 29.882 1.00 94.00 336 THR A O 1
ATOM 2625 N N . ILE A 1 337 ? -18.165 9.268 29.655 1.00 97.44 337 ILE A N 1
ATOM 2626 C CA . ILE A 1 337 ? -18.377 8.637 28.344 1.00 97.44 337 ILE A CA 1
ATOM 2627 C C . ILE A 1 337 ? -19.609 7.721 28.392 1.00 97.44 337 ILE A C 1
ATOM 2629 O O . ILE A 1 337 ? -20.545 7.894 27.608 1.00 97.44 337 ILE A O 1
ATOM 2633 N N . PHE A 1 338 ? -19.657 6.786 29.345 1.00 96.44 338 PHE A N 1
ATOM 2634 C CA . PHE A 1 338 ? -20.737 5.797 29.408 1.00 96.44 338 PHE A CA 1
ATOM 2635 C C . PHE A 1 338 ? -22.081 6.409 29.815 1.00 96.44 338 PHE A C 1
ATOM 2637 O O . PHE A 1 338 ? -23.118 6.033 29.267 1.00 96.44 338 PHE A O 1
ATOM 2644 N N . LYS A 1 339 ? -22.084 7.382 30.736 1.00 94.44 339 LYS A N 1
ATOM 2645 C CA . LYS A 1 339 ? -23.302 8.077 31.178 1.00 94.44 339 LYS A CA 1
ATOM 2646 C C . LYS A 1 339 ? -23.982 8.836 30.040 1.00 94.44 339 LYS A C 1
ATOM 2648 O O . LYS A 1 339 ? -25.207 8.850 29.974 1.00 94.44 339 LYS A O 1
ATOM 2653 N N . GLU A 1 340 ? -23.206 9.441 29.144 1.00 95.94 340 GLU A N 1
ATOM 2654 C CA . GLU A 1 340 ? -23.726 10.154 27.969 1.00 95.94 340 GLU A CA 1
ATOM 2655 C C . GLU A 1 340 ? -24.050 9.199 26.796 1.00 95.94 340 GLU A C 1
ATOM 2657 O O . GLU A 1 340 ? -24.407 9.630 25.698 1.00 95.94 340 GLU A O 1
ATOM 2662 N N . GLY A 1 341 ? -23.964 7.879 27.010 1.00 95.88 341 GLY A N 1
ATOM 2663 C CA . GLY A 1 341 ? -24.310 6.868 26.011 1.00 95.88 341 GLY A CA 1
ATOM 2664 C C . GLY A 1 341 ? -23.305 6.777 24.861 1.00 95.88 341 GLY A C 1
ATOM 2665 O O . GLY A 1 341 ? -23.689 6.415 23.742 1.00 95.88 341 GLY A O 1
ATOM 2666 N N . LEU A 1 342 ? -22.047 7.152 25.116 1.00 98.31 342 LEU A N 1
ATOM 2667 C CA . LEU A 1 342 ? -20.904 6.824 24.271 1.00 98.31 342 LEU A CA 1
ATOM 2668 C C . LEU A 1 342 ? -20.279 5.503 24.733 1.00 98.31 342 LEU A C 1
ATOM 2670 O O . LEU A 1 342 ? -20.469 5.028 25.852 1.00 98.31 342 LEU A O 1
ATOM 2674 N N . SER A 1 343 ? -19.504 4.921 23.835 1.00 98.31 343 SER A N 1
ATOM 2675 C CA . SER A 1 343 ? -18.618 3.786 24.075 1.00 98.31 343 SER A CA 1
ATOM 2676 C C . SER A 1 343 ? -17.180 4.195 23.763 1.00 98.31 343 SER A C 1
ATOM 2678 O O . SER A 1 343 ? -16.955 5.284 23.236 1.00 98.31 343 SER A O 1
ATOM 2680 N N . MET A 1 344 ? -16.194 3.356 24.071 1.00 97.50 344 MET A N 1
ATOM 2681 C CA . MET A 1 344 ? -14.793 3.693 23.802 1.00 97.50 344 MET A CA 1
ATOM 2682 C C . MET A 1 344 ? -13.922 2.476 23.474 1.00 97.50 344 MET A C 1
ATOM 2684 O O . MET A 1 344 ? -14.266 1.365 23.864 1.00 97.50 344 MET A O 1
ATOM 2688 N N . PHE A 1 345 ? -12.793 2.664 22.788 1.00 98.44 345 PHE A N 1
ATOM 2689 C CA . PHE A 1 345 ? -11.773 1.616 22.592 1.00 98.44 345 PHE A CA 1
ATOM 2690 C C . PHE A 1 345 ? -10.384 2.101 23.060 1.00 98.44 345 PHE A C 1
ATOM 2692 O O . PHE A 1 345 ? -10.041 3.263 22.818 1.00 98.44 345 PHE A O 1
ATOM 2699 N N . PRO A 1 346 ? -9.620 1.282 23.812 1.00 98.12 346 PRO A N 1
ATOM 2700 C CA . PRO A 1 346 ? -8.369 1.727 24.417 1.00 98.12 346 PRO A CA 1
ATOM 2701 C C . PRO A 1 346 ? -7.195 1.647 23.437 1.00 98.12 346 PRO A C 1
ATOM 2703 O O . PRO A 1 346 ? -7.007 0.648 22.740 1.00 98.12 346 PRO A O 1
ATOM 2706 N N . ILE A 1 347 ? -6.381 2.700 23.431 1.00 98.31 347 ILE A N 1
ATOM 2707 C CA . ILE A 1 347 ? -5.180 2.835 22.601 1.00 98.31 347 ILE A CA 1
ATOM 2708 C C . ILE A 1 347 ? -3.950 2.867 23.514 1.00 98.31 347 ILE A C 1
ATOM 2710 O O . ILE A 1 347 ? -3.937 3.571 24.527 1.00 98.31 347 ILE A O 1
ATOM 2714 N N . TYR A 1 348 ? -2.898 2.138 23.157 1.00 96.31 348 TYR A N 1
ATOM 2715 C CA . TYR A 1 348 ? -1.601 2.222 23.822 1.00 96.31 348 TYR A CA 1
ATOM 2716 C C . TYR A 1 348 ? -0.558 2.831 22.879 1.00 96.31 348 TYR A C 1
ATOM 2718 O O . TYR A 1 348 ? -0.259 2.281 21.817 1.00 96.31 348 TYR A O 1
ATOM 2726 N N . GLN A 1 349 ? -0.014 3.985 23.277 1.00 91.62 349 GLN A N 1
ATOM 2727 C CA . GLN A 1 349 ? 1.033 4.700 22.547 1.00 91.62 349 GLN A CA 1
ATOM 2728 C C . GLN A 1 349 ? 1.823 5.611 23.502 1.00 91.62 349 GLN A C 1
ATOM 2730 O O . GLN A 1 349 ? 1.368 6.703 23.852 1.00 91.62 349 GLN A O 1
ATOM 2735 N N . THR A 1 350 ? 3.021 5.188 23.894 1.00 81.00 350 THR A N 1
ATOM 2736 C CA . THR A 1 350 ? 4.007 6.011 24.626 1.00 81.00 350 THR A CA 1
ATOM 2737 C C . THR A 1 350 ? 4.927 6.751 23.653 1.00 81.00 350 THR A C 1
ATOM 2739 O O . THR A 1 350 ? 5.208 7.940 23.813 1.00 81.00 350 THR A O 1
ATOM 2742 N N . TYR A 1 351 ? 5.350 6.047 22.609 1.00 80.94 351 TYR A N 1
ATOM 2743 C CA . TYR A 1 351 ? 6.075 6.524 21.446 1.00 80.94 351 TYR A CA 1
ATOM 2744 C C . TYR A 1 351 ? 5.804 5.545 20.294 1.00 80.94 351 TYR A C 1
ATOM 2746 O O . TYR A 1 351 ? 5.482 4.384 20.530 1.00 80.94 351 TYR A O 1
ATOM 2754 N N . GLY A 1 352 ? 5.885 5.998 19.045 1.00 78.31 352 GLY A N 1
ATOM 2755 C CA . GLY A 1 352 ? 5.651 5.111 17.902 1.00 78.31 352 GLY A CA 1
ATOM 2756 C C . GLY A 1 352 ? 6.154 5.640 16.566 1.00 78.31 352 GLY A C 1
ATOM 2757 O O . GLY A 1 352 ? 5.710 5.153 15.534 1.00 78.31 352 GLY A O 1
ATOM 2758 N N . GLY A 1 353 ? 7.039 6.642 16.589 1.00 85.12 353 GLY A N 1
ATOM 2759 C CA . GLY A 1 353 ? 7.402 7.445 15.417 1.00 85.12 353 GLY A CA 1
ATOM 2760 C C . GLY A 1 353 ? 8.617 6.963 14.618 1.00 85.12 353 GLY A C 1
ATOM 2761 O O . GLY A 1 353 ? 8.899 7.532 13.566 1.00 85.12 353 GLY A O 1
ATOM 2762 N N . GLU A 1 354 ? 9.355 5.948 15.082 1.00 91.50 354 GLU A N 1
ATOM 2763 C CA . GLU A 1 354 ? 10.523 5.425 14.360 1.00 91.50 354 GLU A CA 1
ATOM 2764 C C . GLU A 1 354 ? 10.819 3.954 14.683 1.00 91.50 354 GLU A C 1
ATOM 2766 O O . GLU A 1 354 ? 10.515 3.463 15.770 1.00 91.50 354 GLU A O 1
ATOM 2771 N N . ALA A 1 355 ? 11.475 3.257 13.749 1.00 93.62 355 ALA A N 1
ATOM 2772 C CA . ALA A 1 355 ? 11.729 1.818 13.830 1.00 93.62 355 ALA A CA 1
ATOM 2773 C C . ALA A 1 355 ? 12.545 1.381 15.062 1.00 93.62 355 ALA A C 1
ATOM 2775 O O . ALA A 1 355 ? 12.291 0.306 15.600 1.00 93.62 355 ALA A O 1
ATOM 2776 N N . ASN A 1 356 ? 13.495 2.201 15.531 1.00 93.31 356 ASN A N 1
ATOM 2777 C CA . ASN A 1 356 ? 14.405 1.846 16.632 1.00 93.31 356 ASN A CA 1
ATOM 2778 C C . ASN A 1 356 ? 13.691 1.611 17.969 1.00 93.31 356 ASN A C 1
ATOM 2780 O O . ASN A 1 356 ? 14.190 0.851 18.798 1.00 93.31 356 ASN A O 1
ATOM 2784 N N . TYR A 1 357 ? 12.532 2.238 18.171 1.00 92.88 357 TYR A N 1
ATOM 2785 C CA . TYR A 1 357 ? 11.696 1.985 19.339 1.00 92.88 357 TYR A CA 1
ATOM 2786 C C . TYR A 1 357 ? 11.185 0.540 19.362 1.00 92.88 357 TYR A C 1
ATOM 2788 O O . TYR A 1 357 ? 11.183 -0.121 20.397 1.00 92.88 357 TYR A O 1
ATOM 2796 N N . PHE A 1 358 ? 10.799 0.016 18.201 1.00 96.94 358 PHE A N 1
ATOM 2797 C CA . PHE A 1 358 ? 10.167 -1.289 18.089 1.00 96.94 358 PHE A CA 1
ATOM 2798 C C . PHE A 1 358 ? 11.219 -2.401 18.151 1.00 96.94 358 PHE A C 1
ATOM 2800 O O . PHE A 1 358 ? 12.025 -2.602 17.240 1.00 96.94 358 PHE A O 1
ATOM 2807 N N . ASN A 1 359 ? 11.208 -3.137 19.257 1.00 96.44 359 ASN A N 1
ATOM 2808 C CA . ASN A 1 359 ? 11.983 -4.352 19.460 1.00 96.44 359 ASN A CA 1
ATOM 2809 C C . ASN A 1 359 ? 11.281 -5.247 20.493 1.00 96.44 359 ASN A C 1
ATOM 2811 O O . ASN A 1 359 ? 10.345 -4.816 21.164 1.00 96.44 359 ASN A O 1
ATOM 2815 N N . TYR A 1 360 ? 11.741 -6.489 20.630 1.00 97.00 360 TYR A N 1
ATOM 2816 C CA . TYR A 1 360 ? 11.130 -7.472 21.527 1.00 97.00 360 TYR A CA 1
ATOM 2817 C C . TYR A 1 360 ? 11.028 -7.009 22.987 1.00 97.00 360 TYR A C 1
ATOM 2819 O O . TYR A 1 360 ? 9.959 -7.104 23.580 1.00 97.00 360 TYR A O 1
ATOM 2827 N N . GLN A 1 361 ? 12.118 -6.477 23.550 1.00 91.81 361 GLN A N 1
ATOM 2828 C CA . GLN A 1 361 ? 12.163 -6.058 24.953 1.00 91.81 361 GLN A CA 1
ATOM 2829 C C . GLN A 1 361 ? 11.195 -4.899 25.213 1.00 91.81 361 GLN A C 1
ATOM 2831 O O . GLN A 1 361 ? 10.413 -4.955 26.158 1.00 91.81 361 GLN A O 1
ATOM 2836 N N . GLN A 1 362 ? 11.185 -3.904 24.321 1.00 93.81 362 GLN A N 1
ATOM 2837 C CA . GLN A 1 362 ? 10.223 -2.803 24.395 1.00 93.81 362 GLN A CA 1
ATOM 2838 C C . GLN A 1 362 ? 8.778 -3.311 24.304 1.00 93.81 362 GLN A C 1
ATOM 2840 O O . GLN A 1 362 ? 7.898 -2.798 24.984 1.00 93.81 362 GLN A O 1
ATOM 2845 N N . GLY A 1 363 ? 8.528 -4.343 23.494 1.00 93.75 363 GLY A N 1
ATOM 2846 C CA . GLY A 1 363 ? 7.212 -4.963 23.374 1.00 93.75 363 GLY A CA 1
ATOM 2847 C C . GLY A 1 363 ? 6.733 -5.616 24.668 1.00 93.75 363 GLY A C 1
ATOM 2848 O O . GLY A 1 363 ? 5.569 -5.467 25.025 1.00 93.75 363 GLY A O 1
ATOM 2849 N N . LEU A 1 364 ? 7.624 -6.304 25.386 1.00 86.62 364 LEU A N 1
ATOM 2850 C CA . LEU A 1 364 ? 7.313 -6.925 26.678 1.00 86.62 364 LEU A CA 1
ATOM 2851 C C . LEU A 1 364 ? 6.932 -5.873 27.727 1.00 86.62 364 LEU A C 1
ATOM 2853 O O . LEU A 1 364 ? 5.927 -6.021 28.423 1.00 86.62 364 LEU A O 1
ATOM 2857 N N . GLU A 1 365 ? 7.696 -4.783 27.788 1.00 85.56 365 GLU A N 1
ATOM 2858 C CA . GLU A 1 365 ? 7.420 -3.644 28.669 1.00 85.56 365 GLU A CA 1
ATOM 2859 C C . GLU A 1 365 ? 6.100 -2.954 28.302 1.00 85.56 365 GLU A C 1
ATOM 2861 O O . GLU A 1 365 ? 5.274 -2.698 29.178 1.00 85.56 365 GLU A O 1
ATOM 2866 N N . ASP A 1 366 ? 5.859 -2.726 27.008 1.00 88.00 366 ASP A N 1
ATOM 2867 C CA . ASP A 1 366 ? 4.632 -2.106 26.510 1.00 88.00 366 ASP A CA 1
ATOM 2868 C C . ASP A 1 366 ? 3.392 -2.962 26.773 1.00 88.00 366 ASP A C 1
ATOM 2870 O O . ASP A 1 366 ? 2.364 -2.438 27.200 1.00 88.00 366 ASP A O 1
ATOM 2874 N N . GLY A 1 367 ? 3.480 -4.276 26.553 1.00 87.12 367 GLY A N 1
ATOM 2875 C CA . GLY A 1 367 ? 2.398 -5.217 26.836 1.00 87.12 367 GLY A CA 1
ATOM 2876 C C . GLY A 1 367 ? 2.023 -5.227 28.319 1.00 87.12 367 GLY A C 1
ATOM 2877 O O . GLY A 1 367 ? 0.842 -5.097 28.655 1.00 87.12 367 GLY A O 1
ATOM 2878 N N . SER A 1 368 ? 3.025 -5.303 29.200 1.00 82.88 368 SER A N 1
ATOM 2879 C CA . SER A 1 368 ? 2.825 -5.274 30.654 1.00 82.88 368 SER A CA 1
ATOM 2880 C C . SER A 1 368 ? 2.246 -3.934 31.117 1.00 82.88 368 SER A C 1
ATOM 2882 O O . SER A 1 368 ? 1.252 -3.897 31.842 1.00 82.88 368 SER A O 1
ATOM 2884 N N . ALA A 1 369 ? 2.803 -2.813 30.649 1.00 82.38 369 ALA A N 1
ATOM 2885 C CA . ALA A 1 369 ? 2.327 -1.477 31.004 1.00 82.38 369 ALA A CA 1
ATOM 2886 C C . ALA A 1 369 ? 0.892 -1.219 30.516 1.00 82.38 369 ALA A C 1
ATOM 2888 O O . ALA A 1 369 ? 0.082 -0.641 31.246 1.00 82.38 369 ALA A O 1
ATOM 2889 N N . ALA A 1 370 ? 0.552 -1.672 29.306 1.00 87.62 370 ALA A N 1
ATOM 2890 C CA . ALA A 1 370 ? -0.799 -1.582 28.766 1.00 87.62 370 ALA A CA 1
ATOM 2891 C C . ALA A 1 370 ? -1.804 -2.384 29.601 1.00 87.62 370 ALA A C 1
ATOM 2893 O O . ALA A 1 370 ? -2.880 -1.870 29.909 1.00 87.62 370 ALA A O 1
ATOM 2894 N N . ALA A 1 371 ? -1.450 -3.612 29.994 1.00 81.81 371 ALA A N 1
ATOM 2895 C CA . ALA A 1 371 ? -2.286 -4.449 30.848 1.00 81.81 371 ALA A CA 1
ATOM 2896 C C . ALA A 1 371 ? -2.505 -3.809 32.226 1.00 81.81 371 ALA A C 1
ATOM 2898 O O . ALA A 1 371 ? -3.652 -3.627 32.629 1.00 81.81 371 ALA A O 1
ATOM 2899 N N . SER A 1 372 ? -1.434 -3.374 32.897 1.00 80.44 372 SER A N 1
ATOM 2900 C CA . SER A 1 372 ? -1.515 -2.693 34.196 1.00 80.44 372 SER A CA 1
ATOM 2901 C C . SER A 1 372 ? -2.374 -1.427 34.134 1.00 80.44 372 SER A C 1
ATOM 2903 O O . SER A 1 372 ? -3.212 -1.192 35.007 1.00 80.44 372 SER A O 1
ATOM 2905 N N . ALA A 1 373 ? -2.222 -0.616 33.080 1.00 82.25 373 ALA A N 1
ATOM 2906 C CA . ALA A 1 373 ? -3.057 0.564 32.880 1.00 82.25 373 ALA A CA 1
ATOM 2907 C C . ALA A 1 373 ? -4.527 0.181 32.653 1.00 82.25 373 ALA A C 1
ATOM 2909 O O . ALA A 1 373 ? -5.423 0.761 33.268 1.00 82.25 373 ALA A O 1
ATOM 2910 N N . ALA A 1 374 ? -4.791 -0.816 31.804 1.00 85.81 374 ALA A N 1
ATOM 2911 C CA . ALA A 1 374 ? -6.144 -1.275 31.524 1.00 85.81 374 ALA A CA 1
ATOM 2912 C C . ALA A 1 374 ? -6.847 -1.827 32.783 1.00 85.81 374 ALA A C 1
ATOM 2914 O O . ALA A 1 374 ? -8.009 -1.492 33.036 1.00 85.81 374 ALA A O 1
ATOM 2915 N N . GLU A 1 375 ? -6.140 -2.594 33.616 1.00 82.25 375 GLU A N 1
ATOM 2916 C CA . GLU A 1 375 ? -6.640 -3.086 34.907 1.00 82.25 375 GLU A CA 1
ATOM 2917 C C . GLU A 1 375 ? -6.924 -1.928 35.870 1.00 82.25 375 GLU A C 1
ATOM 2919 O O . GLU A 1 375 ? -7.991 -1.883 36.486 1.00 82.25 375 GLU A O 1
ATOM 2924 N N . GLY A 1 376 ? -6.029 -0.935 35.927 1.00 75.69 376 GLY A N 1
ATOM 2925 C CA . GLY A 1 376 ? -6.193 0.271 36.742 1.00 75.69 376 GLY A CA 1
ATOM 2926 C C . GLY A 1 376 ? -7.421 1.113 36.375 1.00 75.69 376 GLY A C 1
ATOM 2927 O O . GLY A 1 376 ? -8.032 1.730 37.248 1.00 75.69 376 GLY A O 1
ATOM 2928 N N . TYR A 1 377 ? -7.836 1.103 35.106 1.00 82.94 377 TYR A N 1
ATOM 2929 C CA . TYR A 1 377 ? -9.083 1.730 34.652 1.00 82.94 377 TYR A CA 1
ATOM 2930 C C . TYR A 1 377 ? -10.313 0.813 34.760 1.00 82.94 377 TYR A C 1
ATOM 2932 O O . TYR A 1 377 ? -11.435 1.261 34.513 1.00 82.94 377 TYR A O 1
ATOM 2940 N N . GLY A 1 378 ? -10.129 -0.456 35.137 1.00 84.00 378 GLY A N 1
ATOM 2941 C CA . GLY A 1 378 ? -11.201 -1.435 35.295 1.00 84.00 378 GLY A CA 1
ATOM 2942 C C . GLY A 1 378 ? -11.702 -2.044 33.983 1.00 84.00 378 GLY A C 1
ATOM 2943 O O . GLY A 1 378 ? -12.841 -2.524 33.915 1.00 84.00 378 GLY A O 1
ATOM 2944 N N . PHE A 1 379 ? -10.903 -2.024 32.912 1.00 91.19 379 PHE A N 1
ATOM 2945 C CA . PHE A 1 379 ? -11.281 -2.690 31.666 1.00 91.19 379 PHE A CA 1
ATOM 2946 C C . PHE A 1 379 ? -11.450 -4.193 31.889 1.00 91.19 379 PHE A C 1
ATOM 2948 O O . PHE A 1 379 ? -10.619 -4.855 32.510 1.00 91.19 379 PHE A O 1
ATOM 2955 N N . LYS A 1 380 ? -12.554 -4.735 31.372 1.00 92.19 380 LYS A N 1
ATOM 2956 C CA . LYS A 1 380 ? -12.929 -6.140 31.554 1.00 92.19 380 LYS A CA 1
ATOM 2957 C C . LYS A 1 380 ? -12.049 -7.058 30.709 1.00 92.19 380 LYS A C 1
ATOM 2959 O O . LYS A 1 380 ? -11.569 -6.655 29.649 1.00 92.19 380 LYS A O 1
ATOM 2964 N N . SER A 1 381 ? -11.931 -8.311 31.145 1.00 91.56 381 SER A N 1
ATOM 2965 C CA . SER A 1 381 ? -11.327 -9.374 30.339 1.00 91.56 381 SER A CA 1
ATOM 2966 C C . SER A 1 381 ? -12.009 -9.479 28.961 1.00 91.56 381 SER A C 1
ATOM 2968 O O . SER A 1 381 ? -13.220 -9.266 28.848 1.00 91.56 381 SER A O 1
ATOM 2970 N N . GLY A 1 382 ? -11.227 -9.744 27.917 1.00 95.12 382 GLY A N 1
ATOM 2971 C CA . GLY A 1 382 ? -11.610 -9.713 26.506 1.00 95.12 382 GLY A CA 1
ATOM 2972 C C . GLY A 1 382 ? -11.570 -8.325 25.853 1.00 95.12 382 GLY A C 1
ATOM 2973 O O . GLY A 1 382 ? -11.894 -8.206 24.671 1.00 95.12 382 GLY A O 1
ATOM 2974 N N . THR A 1 383 ? -11.197 -7.261 26.578 1.00 97.62 383 THR A N 1
ATOM 2975 C CA . THR A 1 383 ? -11.030 -5.928 25.968 1.00 97.62 383 THR A CA 1
ATOM 2976 C C . THR A 1 383 ? -9.832 -5.937 25.019 1.00 97.62 383 THR A C 1
ATOM 2978 O O . THR A 1 383 ? -8.747 -6.385 25.386 1.00 97.62 383 THR A O 1
ATOM 2981 N N . THR A 1 384 ? -10.016 -5.424 23.803 1.00 98.50 384 THR A N 1
ATOM 2982 C CA . THR A 1 384 ? -8.925 -5.251 22.836 1.00 98.50 384 THR A CA 1
ATOM 2983 C C . THR A 1 384 ? -8.196 -3.935 23.082 1.00 98.50 384 THR A C 1
ATOM 2985 O O . THR A 1 384 ? -8.838 -2.888 23.086 1.00 98.50 384 THR A O 1
ATOM 2988 N N . ILE A 1 385 ? -6.872 -3.987 23.236 1.00 98.69 385 ILE A N 1
ATOM 2989 C CA . ILE A 1 385 ? -5.998 -2.809 23.331 1.00 98.69 385 ILE A CA 1
ATOM 2990 C C . ILE A 1 385 ? -5.265 -2.634 22.003 1.00 98.69 385 ILE A C 1
ATOM 2992 O O . ILE A 1 385 ? -4.609 -3.562 21.537 1.00 98.69 385 ILE A O 1
ATOM 2996 N N . TYR A 1 386 ? -5.372 -1.454 21.391 1.00 98.62 386 TYR A N 1
ATOM 2997 C CA . TYR A 1 386 ? -4.727 -1.155 20.111 1.00 98.62 386 TYR A CA 1
ATOM 2998 C C . TYR A 1 386 ? -3.341 -0.535 20.327 1.00 98.62 386 TYR A C 1
ATOM 3000 O O . TYR A 1 386 ? -3.234 0.608 20.770 1.00 98.62 386 TYR A O 1
ATOM 3008 N N . PHE A 1 387 ? -2.285 -1.285 20.009 1.00 98.50 387 PHE A N 1
ATOM 3009 C CA . PHE A 1 387 ? -0.887 -0.856 20.117 1.00 98.50 387 PHE A CA 1
ATOM 3010 C C . PHE A 1 387 ? -0.448 -0.123 18.849 1.00 98.50 387 PHE A C 1
ATOM 3012 O O . PHE A 1 387 ? -0.590 -0.651 17.744 1.00 98.50 387 PHE A O 1
ATOM 3019 N N . ALA A 1 388 ? 0.069 1.095 19.003 1.00 97.44 388 ALA A N 1
ATOM 3020 C CA . ALA A 1 388 ? 0.322 1.991 17.882 1.00 97.44 388 ALA A CA 1
ATOM 3021 C C . ALA A 1 388 ? 1.710 1.839 17.239 1.00 97.44 388 ALA A C 1
ATOM 3023 O O . ALA A 1 388 ? 2.739 1.969 17.897 1.00 97.44 388 ALA A O 1
ATOM 3024 N N . VAL A 1 389 ? 1.717 1.675 15.914 1.00 97.88 389 VAL A N 1
ATOM 3025 C CA . VAL A 1 389 ? 2.869 1.817 15.017 1.00 97.88 389 VAL A CA 1
ATOM 3026 C C . VAL A 1 389 ? 2.612 3.024 14.115 1.00 97.88 389 VAL A C 1
ATOM 3028 O O . VAL A 1 389 ? 1.941 2.921 13.087 1.00 97.88 389 VAL A O 1
ATOM 3031 N N . ASP A 1 390 ? 3.116 4.186 14.518 1.00 94.81 390 ASP A N 1
ATOM 3032 C CA . ASP A 1 390 ? 2.680 5.491 14.009 1.00 94.81 390 ASP A CA 1
ATOM 3033 C C . ASP A 1 390 ? 3.763 6.188 13.171 1.00 94.81 390 ASP A C 1
ATOM 3035 O O . ASP A 1 390 ? 4.161 7.326 13.416 1.00 94.81 390 ASP A O 1
ATOM 3039 N N . PHE A 1 391 ? 4.288 5.461 12.183 1.00 96.06 391 PHE A N 1
ATOM 3040 C CA . PHE A 1 391 ? 5.255 5.970 11.211 1.00 96.06 391 PHE A CA 1
ATOM 3041 C C . PHE A 1 391 ? 5.178 5.197 9.887 1.00 96.06 391 PHE A C 1
ATOM 3043 O O . PHE A 1 391 ? 4.519 4.156 9.796 1.00 96.06 391 PHE A O 1
ATOM 3050 N N . ASP A 1 392 ? 5.864 5.692 8.850 1.00 96.44 392 ASP A N 1
ATOM 3051 C CA . ASP A 1 392 ? 5.951 4.998 7.559 1.00 96.44 392 ASP A CA 1
ATOM 3052 C C . ASP A 1 392 ? 6.897 3.786 7.625 1.00 96.44 392 ASP A C 1
ATOM 3054 O O . ASP A 1 392 ? 8.031 3.835 7.150 1.00 96.44 392 ASP A O 1
ATOM 3058 N N . ALA A 1 393 ? 6.427 2.701 8.242 1.00 96.00 393 ALA A N 1
ATOM 3059 C CA . ALA A 1 393 ? 7.171 1.456 8.360 1.00 96.00 393 ALA A CA 1
ATOM 3060 C C . ALA A 1 393 ? 7.304 0.741 7.007 1.00 96.00 393 ALA A C 1
ATOM 3062 O O . ALA A 1 393 ? 6.316 0.348 6.373 1.00 96.00 393 ALA A O 1
ATOM 3063 N N . LEU A 1 394 ? 8.547 0.513 6.586 1.00 93.88 394 LEU A N 1
ATOM 3064 C CA . LEU A 1 394 ? 8.873 -0.257 5.391 1.00 93.88 394 LEU A CA 1
ATOM 3065 C C . LEU A 1 394 ? 8.892 -1.761 5.701 1.00 93.88 394 LEU A C 1
ATOM 3067 O O . LEU A 1 394 ? 8.911 -2.185 6.854 1.00 93.88 394 LEU A O 1
ATOM 3071 N N . GLY A 1 395 ? 8.928 -2.605 4.664 1.00 91.56 395 GLY A N 1
ATOM 3072 C CA . GLY A 1 395 ? 8.900 -4.066 4.842 1.00 91.56 395 GLY A CA 1
ATOM 3073 C C . GLY A 1 395 ? 10.021 -4.613 5.742 1.00 91.56 395 GLY A C 1
ATOM 3074 O O . GLY A 1 395 ? 9.796 -5.559 6.499 1.00 91.56 395 GLY A O 1
ATOM 3075 N N . SER A 1 396 ? 11.209 -3.997 5.709 1.00 93.69 396 SER A N 1
ATOM 3076 C CA . SER A 1 396 ? 12.313 -4.334 6.616 1.00 93.69 396 SER A CA 1
ATOM 3077 C C . SER A 1 396 ? 12.010 -3.967 8.063 1.00 93.69 396 SER A C 1
ATOM 3079 O O . SER A 1 396 ? 12.299 -4.766 8.946 1.00 93.69 396 SER A O 1
ATOM 3081 N N . ASP A 1 397 ? 11.400 -2.807 8.302 1.00 97.50 397 ASP A N 1
ATOM 3082 C CA . ASP A 1 397 ? 11.048 -2.345 9.647 1.00 97.50 397 ASP A CA 1
ATOM 3083 C C . ASP A 1 397 ? 9.969 -3.259 10.239 1.00 97.50 397 ASP A C 1
ATOM 3085 O O . ASP A 1 397 ? 10.039 -3.663 11.398 1.00 97.50 397 ASP A O 1
ATOM 3089 N N . ILE A 1 398 ? 9.004 -3.686 9.416 1.00 97.75 398 ILE A N 1
ATOM 3090 C CA . ILE A 1 398 ? 7.979 -4.648 9.835 1.00 97.75 398 ILE A CA 1
ATOM 3091 C C . ILE A 1 398 ? 8.622 -5.964 10.278 1.00 97.75 398 ILE A C 1
ATOM 3093 O O . ILE A 1 398 ? 8.363 -6.445 11.381 1.00 97.75 398 ILE A O 1
ATOM 3097 N N . THR A 1 399 ? 9.494 -6.520 9.438 1.00 97.62 399 THR A N 1
ATOM 3098 C CA . THR A 1 399 ? 10.111 -7.831 9.679 1.00 97.62 399 THR A CA 1
ATOM 3099 C C . THR A 1 399 ? 11.086 -7.807 10.856 1.00 97.62 399 THR A C 1
ATOM 3101 O O . THR A 1 399 ? 11.082 -8.719 11.682 1.00 97.62 399 THR A O 1
ATOM 3104 N N . ASN A 1 400 ? 11.924 -6.773 10.937 1.00 97.81 400 ASN A N 1
ATOM 3105 C CA . ASN A 1 400 ? 13.062 -6.732 11.855 1.00 97.81 400 ASN A CA 1
ATOM 3106 C C . ASN A 1 400 ? 12.746 -6.056 13.194 1.00 97.81 400 ASN A C 1
ATOM 3108 O O . ASN A 1 400 ? 13.470 -6.292 14.159 1.00 97.81 400 ASN A O 1
ATOM 3112 N N . ASN A 1 401 ? 11.698 -5.230 13.264 1.00 98.50 401 ASN A N 1
ATOM 3113 C CA . ASN A 1 401 ? 11.408 -4.394 14.430 1.00 98.50 401 ASN A CA 1
ATOM 3114 C C . ASN A 1 401 ? 9.984 -4.614 14.956 1.00 98.50 401 ASN A C 1
ATOM 3116 O O . ASN A 1 401 ? 9.807 -5.005 16.110 1.00 98.50 401 ASN A O 1
ATOM 3120 N N . ILE A 1 402 ? 8.968 -4.440 14.104 1.00 98.62 402 ILE A N 1
ATOM 3121 C CA . ILE A 1 402 ? 7.559 -4.461 14.533 1.00 98.62 402 ILE A CA 1
ATOM 3122 C C . ILE A 1 402 ? 7.093 -5.875 14.891 1.00 98.62 402 ILE A C 1
ATOM 3124 O O . ILE A 1 402 ? 6.509 -6.065 15.951 1.00 98.62 402 ILE A O 1
ATOM 3128 N N . ILE A 1 403 ? 7.371 -6.890 14.064 1.00 98.69 403 ILE A N 1
ATOM 3129 C CA . ILE A 1 403 ? 7.014 -8.281 14.397 1.00 98.69 403 ILE A CA 1
ATOM 3130 C C . ILE A 1 403 ? 7.684 -8.724 15.714 1.00 98.69 403 ILE A C 1
ATOM 3132 O O . ILE A 1 403 ? 6.985 -9.267 16.571 1.00 98.69 403 ILE A O 1
ATOM 3136 N N . PRO A 1 404 ? 8.995 -8.492 15.939 1.00 98.69 404 PRO A N 1
ATOM 3137 C CA . PRO A 1 404 ? 9.613 -8.740 17.240 1.00 98.69 404 PRO A CA 1
ATOM 3138 C C . PRO A 1 404 ? 8.953 -7.992 18.401 1.00 98.69 404 PRO A C 1
ATOM 3140 O O . PRO A 1 404 ? 8.737 -8.600 19.444 1.00 98.69 404 PRO A O 1
ATOM 3143 N N . HIS A 1 405 ? 8.594 -6.717 18.225 1.00 98.69 405 HIS A N 1
ATOM 3144 C CA . HIS A 1 405 ? 7.879 -5.936 19.241 1.00 98.69 405 HIS A CA 1
ATOM 3145 C C . HIS A 1 405 ? 6.520 -6.550 19.591 1.00 98.69 405 HIS A C 1
ATOM 3147 O O . HIS A 1 405 ? 6.254 -6.806 20.760 1.00 98.69 405 HIS A O 1
ATOM 3153 N N . PHE A 1 406 ? 5.712 -6.925 18.600 1.00 98.75 406 PHE A N 1
ATOM 3154 C CA . PHE A 1 406 ? 4.421 -7.576 18.841 1.00 98.75 406 PHE A CA 1
ATOM 3155 C C . PHE A 1 406 ? 4.539 -8.982 19.451 1.00 98.75 406 PHE A C 1
ATOM 3157 O O . PHE A 1 406 ? 3.649 -9.397 20.190 1.00 98.75 406 PHE A O 1
ATOM 3164 N N . ARG A 1 407 ? 5.644 -9.707 19.219 1.00 98.75 407 ARG A N 1
ATOM 3165 C CA . ARG A 1 407 ? 5.951 -10.936 19.979 1.00 98.75 407 ARG A CA 1
ATOM 3166 C C . ARG A 1 407 ? 6.207 -10.635 21.453 1.00 98.75 407 ARG A C 1
ATOM 3168 O O . ARG A 1 407 ? 5.695 -11.356 22.299 1.00 98.75 407 ARG A O 1
ATOM 3175 N N . GLY A 1 408 ? 6.950 -9.567 21.741 1.00 97.44 408 GLY A N 1
ATOM 3176 C CA . GLY A 1 408 ? 7.145 -9.076 23.103 1.00 97.44 408 GLY A CA 1
ATOM 3177 C C . GLY A 1 408 ? 5.823 -8.684 23.763 1.00 97.44 408 GLY A C 1
ATOM 3178 O O . GLY A 1 408 ? 5.558 -9.122 24.875 1.00 97.44 408 GLY A O 1
ATOM 3179 N N . ILE A 1 409 ? 4.952 -7.948 23.056 1.00 98.19 409 ILE A N 1
ATOM 3180 C CA . ILE A 1 409 ? 3.610 -7.592 23.554 1.00 98.19 409 ILE A CA 1
ATOM 3181 C C . ILE A 1 409 ? 2.819 -8.853 23.897 1.00 98.19 409 ILE A C 1
ATOM 3183 O O . ILE A 1 409 ? 2.240 -8.923 24.975 1.00 98.19 409 ILE A O 1
ATOM 3187 N N . ALA A 1 410 ? 2.807 -9.850 23.010 1.00 97.62 410 ALA A N 1
ATOM 3188 C CA . ALA A 1 410 ? 2.076 -11.093 23.234 1.00 97.62 410 ALA A CA 1
ATOM 3189 C C . ALA A 1 410 ? 2.563 -11.887 24.455 1.00 97.62 410 ALA A C 1
ATOM 3191 O O . ALA A 1 410 ? 1.766 -12.588 25.071 1.00 97.62 410 ALA A O 1
ATOM 3192 N N . GLU A 1 411 ? 3.842 -11.768 24.813 1.00 93.31 411 GLU A N 1
ATOM 3193 C CA . GLU A 1 411 ? 4.401 -12.380 26.021 1.00 93.31 411 GLU A CA 1
ATOM 3194 C C . GLU A 1 411 ? 4.173 -11.532 27.281 1.00 93.31 411 GLU A C 1
ATOM 3196 O O . GLU A 1 411 ? 3.905 -12.080 28.347 1.00 93.31 411 GLU A O 1
ATOM 3201 N N . GLY A 1 412 ? 4.275 -10.205 27.171 1.00 82.50 412 GLY A N 1
ATOM 3202 C CA . GLY A 1 412 ? 4.179 -9.287 28.307 1.00 82.50 412 GLY A CA 1
ATOM 3203 C C . GLY A 1 412 ? 2.751 -8.914 28.710 1.00 82.50 412 GLY A C 1
ATOM 3204 O O . GLY A 1 412 ? 2.522 -8.518 29.851 1.00 82.50 412 GLY A O 1
ATOM 3205 N N . ILE A 1 413 ? 1.780 -9.009 27.798 1.00 88.81 413 ILE A N 1
ATOM 3206 C CA . ILE A 1 413 ? 0.393 -8.626 28.076 1.00 88.81 413 ILE A CA 1
ATOM 3207 C C . ILE A 1 413 ? -0.319 -9.670 28.948 1.00 88.81 413 ILE A C 1
ATOM 3209 O O . ILE A 1 413 ? -0.176 -10.879 28.769 1.00 88.81 413 ILE A O 1
ATOM 3213 N N . SER A 1 414 ? -1.154 -9.198 29.878 1.00 85.81 414 SER A N 1
ATOM 3214 C CA . SER A 1 414 ? -2.064 -10.056 30.646 1.00 85.81 414 SER A CA 1
ATOM 3215 C C . SER A 1 414 ? -2.986 -10.837 29.697 1.00 85.81 414 SER A C 1
ATOM 3217 O O . SER A 1 414 ? -3.602 -10.227 28.818 1.00 85.81 414 SER A O 1
ATOM 3219 N N . PRO A 1 415 ? -3.183 -12.156 29.901 1.00 83.38 415 PRO A N 1
ATOM 3220 C CA . PRO A 1 415 ? -4.045 -12.984 29.049 1.00 83.38 415 PRO A CA 1
ATOM 3221 C C . PRO A 1 415 ? -5.528 -12.585 29.116 1.00 83.38 415 PRO A C 1
ATOM 3223 O O . PRO A 1 415 ? -6.361 -13.145 28.408 1.00 83.38 415 PRO A O 1
ATOM 3226 N N . ASN A 1 416 ? -5.877 -11.630 29.983 1.00 88.75 416 ASN A N 1
ATOM 3227 C CA . ASN A 1 416 ? -7.197 -11.025 30.037 1.00 88.75 416 ASN A CA 1
ATOM 3228 C C . ASN A 1 416 ? -7.465 -10.050 28.886 1.00 88.75 416 ASN A C 1
ATOM 3230 O O . ASN A 1 416 ? -8.623 -9.696 28.695 1.00 88.75 416 ASN A O 1
ATOM 3234 N N . TYR A 1 417 ? -6.461 -9.580 28.148 1.00 96.25 417 TYR A N 1
ATOM 3235 C CA . TYR A 1 417 ? -6.653 -8.584 27.094 1.00 96.25 417 TYR A CA 1
ATOM 3236 C C . TYR A 1 417 ? -6.258 -9.120 25.727 1.00 96.25 417 TYR A C 1
ATOM 3238 O O . TYR A 1 417 ? -5.314 -9.891 25.586 1.00 96.25 417 TYR A O 1
ATOM 3246 N N . ASN A 1 418 ? -6.980 -8.661 24.708 1.00 98.06 418 ASN A N 1
ATOM 3247 C CA . ASN A 1 418 ? -6.711 -9.027 23.325 1.00 98.06 418 ASN A CA 1
ATOM 3248 C C . ASN A 1 418 ? -5.818 -7.962 22.684 1.00 98.06 418 ASN A C 1
ATOM 3250 O O . ASN A 1 418 ? -5.945 -6.767 22.972 1.00 98.06 418 ASN A O 1
ATOM 3254 N N . ILE A 1 419 ? -4.965 -8.380 21.754 1.00 98.75 419 ILE A N 1
ATOM 3255 C CA . ILE A 1 419 ? -4.027 -7.483 21.076 1.00 98.75 419 ILE A CA 1
ATOM 3256 C C . ILE A 1 419 ? -4.659 -6.965 19.785 1.00 98.75 419 ILE A C 1
ATOM 3258 O O . ILE A 1 419 ? -5.026 -7.735 18.894 1.00 98.75 419 ILE A O 1
ATOM 3262 N N . GLY A 1 420 ? -4.778 -5.647 19.680 1.00 98.69 420 GLY A N 1
ATOM 3263 C CA . GLY A 1 420 ? -5.057 -4.929 18.444 1.00 98.69 420 GLY A CA 1
ATOM 3264 C C . GLY A 1 420 ? -3.814 -4.185 17.961 1.00 98.69 420 GLY A C 1
ATOM 3265 O O . GLY A 1 420 ? -2.970 -3.781 18.757 1.00 98.69 420 GLY A O 1
ATOM 3266 N N . VAL A 1 421 ? -3.710 -3.966 16.654 1.00 98.81 421 VAL A N 1
ATOM 3267 C CA . VAL A 1 421 ? -2.632 -3.171 16.044 1.00 98.81 421 VAL A CA 1
ATOM 3268 C C . VAL A 1 421 ? -3.204 -1.902 15.431 1.00 98.81 421 VAL A C 1
ATOM 3270 O O . VAL A 1 421 ? -4.162 -1.976 14.658 1.00 98.81 421 VAL A O 1
ATOM 3273 N N . TYR A 1 422 ? -2.608 -0.753 15.757 1.00 98.69 422 TYR A N 1
ATOM 3274 C CA . TYR A 1 422 ? -2.775 0.477 14.992 1.00 98.69 422 TYR A CA 1
ATOM 3275 C C . TYR A 1 422 ? -1.587 0.704 14.057 1.00 98.69 422 TYR A C 1
ATOM 3277 O O . TYR A 1 422 ? -0.441 0.589 14.487 1.00 98.69 422 TYR A O 1
ATOM 3285 N N . GLY A 1 423 ? -1.845 1.022 12.788 1.00 98.19 423 GLY A N 1
ATOM 3286 C CA . GLY A 1 423 ? -0.794 1.332 11.819 1.00 98.19 423 GLY A CA 1
ATOM 3287 C C . GLY A 1 423 ? -1.262 1.296 10.366 1.00 98.19 423 GLY A C 1
ATOM 3288 O O . GLY A 1 423 ? -2.454 1.182 10.073 1.00 98.19 423 GLY A O 1
ATOM 3289 N N . SER A 1 424 ? -0.308 1.397 9.436 1.00 98.12 424 SER A N 1
ATOM 3290 C CA . SER A 1 424 ? -0.615 1.311 8.000 1.00 98.12 424 SER A CA 1
ATOM 3291 C C . SER A 1 424 ? -1.187 -0.062 7.629 1.00 98.12 424 SER A C 1
ATOM 3293 O O . SER A 1 424 ? -0.938 -1.056 8.316 1.00 98.12 424 SER A O 1
ATOM 3295 N N . ARG A 1 425 ? -1.911 -0.152 6.504 1.00 97.94 425 ARG A N 1
ATOM 3296 C CA . ARG A 1 425 ? -2.535 -1.406 6.040 1.00 97.94 425 ARG A CA 1
ATOM 3297 C C . ARG A 1 425 ? -1.554 -2.583 6.036 1.00 97.94 425 ARG A C 1
ATOM 3299 O O . ARG A 1 425 ? -1.886 -3.638 6.563 1.00 97.94 425 ARG A O 1
ATOM 3306 N N . ASN A 1 426 ? -0.341 -2.401 5.512 1.00 97.50 426 ASN A N 1
ATOM 3307 C CA . ASN A 1 426 ? 0.689 -3.443 5.480 1.00 97.50 426 ASN A CA 1
ATOM 3308 C C . ASN A 1 426 ? 1.146 -3.886 6.881 1.00 97.50 426 ASN A C 1
ATOM 3310 O O . ASN A 1 426 ? 1.294 -5.081 7.120 1.00 97.50 426 ASN A O 1
ATOM 3314 N N . VAL A 1 427 ? 1.336 -2.944 7.815 1.00 98.56 427 VAL A N 1
ATOM 3315 C CA . VAL A 1 427 ? 1.670 -3.265 9.215 1.00 98.56 427 VAL A CA 1
ATOM 3316 C C . VAL A 1 427 ? 0.561 -4.116 9.825 1.00 98.56 427 VAL A C 1
ATOM 3318 O O . VAL A 1 427 ? 0.825 -5.202 10.337 1.00 98.56 427 VAL A O 1
ATOM 3321 N N . CYS A 1 428 ? -0.687 -3.658 9.709 1.00 98.75 428 CYS A N 1
ATOM 3322 C CA . CYS A 1 428 ? -1.847 -4.365 10.234 1.00 98.75 428 CYS A CA 1
ATOM 3323 C C . CYS A 1 428 ? -1.987 -5.776 9.645 1.00 98.75 428 CYS A C 1
ATOM 3325 O O . CYS A 1 428 ? -2.202 -6.727 10.396 1.00 98.75 428 CYS A O 1
ATOM 3327 N N . ILE A 1 429 ? -1.831 -5.923 8.324 1.00 98.31 429 ILE A N 1
ATOM 3328 C CA . ILE A 1 429 ? -1.880 -7.220 7.634 1.00 98.31 429 ILE A CA 1
ATOM 3329 C C . ILE A 1 429 ? -0.799 -8.151 8.184 1.00 98.31 429 ILE A C 1
ATOM 3331 O O . ILE A 1 429 ? -1.129 -9.225 8.676 1.00 98.31 429 ILE A O 1
ATOM 3335 N N . GLN A 1 430 ? 0.471 -7.740 8.159 1.00 98.38 430 GLN A N 1
ATOM 3336 C CA . GLN A 1 430 ? 1.576 -8.644 8.490 1.00 98.38 430 GLN A CA 1
ATOM 3337 C C . GLN A 1 430 ? 1.622 -9.029 9.970 1.00 98.38 430 GLN A C 1
ATOM 3339 O O . GLN A 1 430 ? 1.913 -10.180 10.291 1.00 98.38 430 GLN A O 1
ATOM 3344 N N . VAL A 1 431 ? 1.293 -8.110 10.882 1.00 98.69 431 VAL A N 1
ATOM 3345 C CA . VAL A 1 431 ? 1.181 -8.435 12.315 1.00 98.69 431 VAL A CA 1
ATOM 3346 C C . VAL A 1 431 ? 0.037 -9.428 12.556 1.00 98.69 431 VAL A C 1
ATOM 3348 O O . VAL A 1 431 ? 0.194 -10.382 13.321 1.00 98.69 431 VAL A O 1
ATOM 3351 N N . SER A 1 432 ? -1.096 -9.249 11.871 1.00 98.25 432 SER A N 1
ATOM 3352 C CA . SER A 1 432 ? -2.248 -10.150 11.996 1.00 98.25 432 SER A CA 1
ATOM 3353 C C . SER A 1 432 ? -1.973 -11.530 11.385 1.00 98.25 432 SER A C 1
ATOM 3355 O O . SER A 1 432 ? -2.293 -12.546 11.993 1.00 98.25 432 SER A O 1
ATOM 3357 N N . GLU A 1 433 ? -1.335 -11.595 10.213 1.00 97.31 433 GLU A N 1
ATOM 3358 C CA . GLU A 1 433 ? -0.944 -12.853 9.555 1.00 97.31 433 GLU A CA 1
ATOM 3359 C C . GLU A 1 433 ? 0.131 -13.619 10.338 1.00 97.31 433 GLU A C 1
ATOM 3361 O O . GLU A 1 433 ? 0.162 -14.849 10.303 1.00 97.31 433 GLU A O 1
ATOM 3366 N N . ALA A 1 434 ? 0.967 -12.912 11.105 1.00 98.00 434 ALA A N 1
ATOM 3367 C CA . ALA A 1 434 ? 1.885 -13.517 12.067 1.00 98.00 434 ALA A CA 1
ATOM 3368 C C . ALA A 1 434 ? 1.180 -14.071 13.325 1.00 98.00 434 ALA A C 1
ATOM 3370 O O . ALA A 1 434 ? 1.844 -14.676 14.167 1.00 98.00 434 ALA A O 1
ATOM 3371 N N . GLY A 1 435 ? -0.137 -13.873 13.467 1.00 98.00 435 GLY A N 1
ATOM 3372 C CA . GLY A 1 435 ? -0.929 -14.321 14.614 1.00 98.00 435 GLY A CA 1
ATOM 3373 C C . GLY A 1 435 ? -0.735 -13.476 15.875 1.00 98.00 435 GLY A C 1
ATOM 3374 O O . GLY A 1 435 ? -1.012 -13.960 16.967 1.00 98.00 435 GLY A O 1
ATOM 3375 N N . LEU A 1 436 ? -0.235 -12.243 15.739 1.00 98.50 436 LEU A N 1
ATOM 3376 C CA . LEU A 1 436 ? 0.149 -11.391 16.870 1.00 98.50 436 LEU A CA 1
ATOM 3377 C C . LEU A 1 436 ? -0.849 -10.263 17.168 1.00 98.50 436 LEU A C 1
ATOM 3379 O O . LEU A 1 436 ? -0.708 -9.577 18.175 1.00 98.50 436 LEU A O 1
ATOM 3383 N N . ALA A 1 437 ? -1.850 -10.060 16.311 1.00 98.25 437 ALA A N 1
ATOM 3384 C CA . ALA A 1 437 ? -2.964 -9.156 16.572 1.00 98.25 437 ALA A CA 1
ATOM 3385 C C . ALA A 1 437 ? -4.270 -9.740 16.026 1.00 98.25 437 ALA A C 1
ATOM 3387 O O . ALA A 1 437 ? -4.331 -10.240 14.903 1.00 98.25 437 ALA A O 1
ATOM 3388 N N . GLU A 1 438 ? -5.335 -9.638 16.814 1.00 97.75 438 GLU A N 1
ATOM 3389 C CA . GLU A 1 438 ? -6.661 -10.132 16.442 1.00 97.75 438 GLU A CA 1
ATOM 3390 C C . GLU A 1 438 ? -7.425 -9.126 15.583 1.00 97.75 438 GLU A C 1
ATOM 3392 O O . GLU A 1 438 ? -8.241 -9.509 14.744 1.00 97.75 438 GLU A O 1
ATOM 3397 N N . LYS A 1 439 ? -7.165 -7.830 15.780 1.00 98.44 439 LYS A N 1
ATOM 3398 C CA . LYS A 1 439 ? -7.938 -6.725 15.201 1.00 98.44 439 LYS A CA 1
ATOM 3399 C C . LYS A 1 439 ? -7.040 -5.589 14.742 1.00 98.44 439 LYS A C 1
ATOM 3401 O O . LYS A 1 439 ? -5.973 -5.360 15.307 1.00 98.44 439 LYS A O 1
ATOM 3406 N N . SER A 1 440 ? -7.496 -4.850 13.736 1.00 98.69 440 SER A N 1
ATOM 3407 C CA . SER A 1 440 ? -6.763 -3.704 13.192 1.00 98.69 440 SER A CA 1
ATOM 3408 C C . SER A 1 440 ? -7.521 -2.389 13.353 1.00 98.69 440 SER A C 1
ATOM 3410 O O . SER A 1 440 ? -8.711 -2.301 13.034 1.00 98.69 440 SER A O 1
ATOM 3412 N N . PHE A 1 441 ? -6.793 -1.369 13.797 1.00 98.69 441 PHE A N 1
ATOM 3413 C CA . PHE A 1 441 ? -7.152 0.038 13.703 1.00 98.69 441 PHE A CA 1
ATOM 3414 C C . PHE A 1 441 ? -6.242 0.690 12.653 1.00 98.69 441 PHE A C 1
ATOM 3416 O O . PHE A 1 441 ? -5.053 0.878 12.855 1.00 98.69 441 PHE A O 1
ATOM 3423 N N . VAL A 1 442 ? -6.767 0.967 11.470 1.00 98.62 442 VAL A N 1
ATOM 3424 C CA . VAL A 1 442 ? -5.936 1.326 10.318 1.00 98.62 442 VAL A CA 1
ATOM 3425 C C . VAL A 1 442 ? -5.694 2.834 10.279 1.00 98.62 442 VAL A C 1
ATOM 3427 O O . VAL A 1 442 ? -6.636 3.611 10.406 1.00 98.62 442 VAL A O 1
ATOM 3430 N N . SER A 1 443 ? -4.450 3.257 10.041 1.00 97.88 443 SER A N 1
ATOM 3431 C CA . SER A 1 443 ? -4.091 4.661 9.799 1.00 97.88 443 SER A CA 1
ATOM 3432 C C . SER A 1 443 ? -4.376 5.074 8.347 1.00 97.88 443 SER A C 1
ATOM 3434 O O . SER A 1 443 ? -3.483 5.437 7.573 1.00 97.88 443 SER A O 1
ATOM 3436 N N . GLY A 1 444 ? -5.641 4.975 7.929 1.00 97.38 444 GLY A N 1
ATOM 3437 C CA . GLY A 1 444 ? -6.087 5.243 6.558 1.00 97.38 444 GLY A CA 1
ATOM 3438 C C . GLY A 1 444 ? -5.767 6.658 6.062 1.00 97.38 444 GLY A C 1
ATOM 3439 O O . GLY A 1 444 ? -5.458 6.837 4.882 1.00 97.38 444 GLY A O 1
ATOM 3440 N N . MET A 1 445 ? -5.750 7.651 6.954 1.00 96.06 445 MET A N 1
ATOM 3441 C CA . MET A 1 445 ? -5.462 9.059 6.663 1.00 96.06 445 MET A CA 1
ATOM 3442 C C . MET A 1 445 ? -4.023 9.340 6.253 1.00 96.06 445 MET A C 1
ATOM 3444 O O . MET A 1 445 ? -3.764 10.290 5.507 1.00 96.06 445 MET A O 1
ATOM 3448 N N . SER A 1 446 ? -3.099 8.451 6.608 1.00 95.81 446 SER A N 1
ATOM 3449 C CA . SER A 1 446 ? -1.691 8.538 6.234 1.00 95.81 446 SER A CA 1
ATOM 3450 C C . SER A 1 446 ? -1.469 8.060 4.796 1.00 95.81 446 SER A C 1
ATOM 3452 O O . SER A 1 446 ? -0.765 7.084 4.536 1.00 95.81 446 SER A O 1
ATOM 3454 N N . THR A 1 447 ? -2.064 8.758 3.824 1.00 92.50 447 THR A N 1
ATOM 3455 C CA . THR A 1 447 ? -2.007 8.416 2.383 1.00 92.50 447 THR A CA 1
ATOM 3456 C C . THR A 1 447 ? -0.593 8.452 1.792 1.00 92.50 447 THR A C 1
ATOM 3458 O O . THR A 1 447 ? -0.346 7.909 0.714 1.00 92.50 447 THR A O 1
ATOM 3461 N N . GLY A 1 448 ? 0.343 9.101 2.493 1.00 90.38 448 GLY A N 1
ATOM 3462 C CA . GLY A 1 448 ? 1.758 9.140 2.141 1.00 90.38 448 GLY A CA 1
ATOM 3463 C C . GLY A 1 448 ? 2.552 7.915 2.592 1.00 90.38 448 GLY A C 1
ATOM 3464 O O . GLY A 1 448 ? 3.639 7.707 2.056 1.00 90.38 448 GLY A O 1
ATOM 3465 N N . PHE A 1 449 ? 2.031 7.117 3.532 1.00 94.25 449 PHE A N 1
ATOM 3466 C CA . PHE A 1 449 ? 2.737 5.944 4.040 1.00 94.25 449 PHE A CA 1
ATOM 3467 C C . PHE A 1 449 ? 2.801 4.859 2.965 1.00 94.25 449 PHE A C 1
ATOM 3469 O O . PHE A 1 449 ? 1.804 4.478 2.351 1.00 94.25 449 PHE A O 1
ATOM 3476 N N . SER A 1 450 ? 3.995 4.326 2.762 1.00 92.81 450 SER A N 1
ATOM 3477 C CA . SER A 1 450 ? 4.306 3.232 1.856 1.00 92.81 450 SER A CA 1
ATOM 3478 C C . SER A 1 450 ? 3.461 1.994 2.157 1.00 92.81 450 SER A C 1
ATOM 3480 O O . SER A 1 450 ? 2.955 1.366 1.230 1.00 92.81 450 SER A O 1
ATOM 3482 N N . GLY A 1 451 ? 3.218 1.688 3.437 1.00 94.25 451 GLY A N 1
ATOM 3483 C CA . GLY A 1 451 ? 2.354 0.577 3.855 1.00 94.25 451 GLY A CA 1
ATOM 3484 C C . GLY A 1 451 ? 0.859 0.753 3.548 1.00 94.25 451 GLY A C 1
ATOM 3485 O O . GLY A 1 451 ? 0.092 -0.190 3.716 1.00 94.25 451 GLY A O 1
ATOM 3486 N N . ASN A 1 452 ? 0.438 1.925 3.065 1.00 95.88 452 ASN A N 1
ATOM 3487 C CA . ASN A 1 452 ? -0.921 2.205 2.589 1.00 95.88 452 ASN A CA 1
ATOM 3488 C C . ASN A 1 452 ? -1.038 2.185 1.050 1.00 95.88 452 ASN A C 1
ATOM 3490 O O . ASN A 1 452 ? -2.140 2.304 0.511 1.00 95.88 452 ASN A O 1
ATOM 3494 N N . LEU A 1 453 ? 0.076 2.012 0.328 1.00 91.75 453 LEU A N 1
ATOM 3495 C CA . LEU A 1 453 ? 0.138 2.013 -1.135 1.00 91.75 453 LEU A CA 1
ATOM 3496 C C . LEU A 1 453 ? 0.433 0.601 -1.653 1.00 91.75 453 LEU A C 1
ATOM 3498 O O . LEU A 1 453 ? 1.531 0.085 -1.466 1.00 91.75 453 LEU A O 1
ATOM 3502 N N . GLY A 1 454 ? -0.527 -0.006 -2.351 1.00 88.94 454 GLY A N 1
ATOM 3503 C CA . GLY A 1 454 ? -0.398 -1.388 -2.834 1.00 88.94 454 GLY A CA 1
ATOM 3504 C C . GLY A 1 454 ? -0.935 -2.446 -1.865 1.00 88.94 454 GLY A C 1
ATOM 3505 O O . GLY A 1 454 ? -0.741 -3.633 -2.096 1.00 88.94 454 GLY A O 1
ATOM 3506 N N . TYR A 1 455 ? -1.625 -2.037 -0.794 1.00 94.81 455 TYR A N 1
ATOM 3507 C CA . TYR A 1 455 ? -2.180 -2.952 0.204 1.00 94.81 455 TYR A CA 1
ATOM 3508 C C . TYR A 1 455 ? -3.693 -2.737 0.378 1.00 94.81 455 TYR A C 1
ATOM 3510 O O . TYR A 1 455 ? -4.145 -1.590 0.517 1.00 94.81 455 TYR A O 1
ATOM 3518 N N . PRO A 1 456 ? -4.498 -3.814 0.377 1.00 95.62 456 PRO A N 1
ATOM 3519 C CA . PRO A 1 456 ? -5.925 -3.732 0.666 1.00 95.62 456 PRO A CA 1
ATOM 3520 C C . PRO A 1 456 ? -6.157 -3.418 2.148 1.00 95.62 456 PRO A C 1
ATOM 3522 O O . PRO A 1 456 ? -5.262 -3.551 2.979 1.00 95.62 456 PRO A O 1
ATOM 3525 N N . LEU A 1 457 ? -7.375 -3.014 2.502 1.00 97.31 457 LEU A N 1
ATOM 3526 C CA . LEU A 1 457 ? -7.765 -2.896 3.907 1.00 97.31 457 LEU A CA 1
ATOM 3527 C C . LEU A 1 457 ? -7.729 -4.300 4.573 1.00 97.31 457 LEU A C 1
ATOM 3529 O O . LEU A 1 457 ? -8.244 -5.254 3.975 1.00 97.31 457 LEU A O 1
ATOM 3533 N N . PRO A 1 458 ? -7.119 -4.470 5.765 1.00 97.69 458 PRO A N 1
ATOM 3534 C CA . PRO A 1 458 ? -6.950 -5.776 6.412 1.00 97.69 458 PRO A CA 1
ATOM 3535 C C . PRO A 1 458 ? -8.296 -6.424 6.739 1.00 97.69 458 PRO A C 1
ATOM 3537 O O . PRO A 1 458 ? -9.244 -5.747 7.113 1.00 97.69 458 PRO A O 1
ATOM 3540 N N . ARG A 1 459 ? -8.417 -7.753 6.631 1.00 96.50 459 ARG A N 1
ATOM 3541 C CA . ARG A 1 459 ? -9.715 -8.444 6.804 1.00 96.50 459 ARG A CA 1
ATOM 3542 C C . ARG A 1 459 ? -10.324 -8.274 8.201 1.00 96.50 459 ARG A C 1
ATOM 3544 O O . ARG A 1 459 ? -11.553 -8.220 8.309 1.00 96.50 459 ARG A O 1
ATOM 3551 N N . ASN A 1 460 ? -9.475 -8.163 9.221 1.00 97.56 460 ASN A N 1
ATOM 3552 C CA . ASN A 1 460 ? -9.809 -7.969 10.632 1.00 97.56 460 ASN A CA 1
ATOM 3553 C C . ASN A 1 460 ? -9.849 -6.487 11.058 1.00 97.56 460 ASN A C 1
ATOM 3555 O O . ASN A 1 460 ? -9.749 -6.186 12.249 1.00 97.56 460 ASN A O 1
ATOM 3559 N N . TRP A 1 461 ? -9.982 -5.552 10.111 1.00 98.38 461 TRP A N 1
ATOM 3560 C CA . TRP A 1 461 ? -10.174 -4.145 10.444 1.00 98.38 461 TRP A CA 1
ATOM 3561 C C . TRP A 1 461 ? -11.477 -3.930 11.223 1.00 98.38 461 TRP A C 1
ATOM 3563 O O . TRP A 1 461 ? -12.537 -4.452 10.859 1.00 98.38 461 TRP A O 1
ATOM 3573 N N . ILE A 1 462 ? -11.372 -3.151 12.296 1.00 98.38 462 ILE A N 1
ATOM 3574 C CA . ILE A 1 462 ? -12.497 -2.703 13.121 1.00 98.38 462 ILE A CA 1
ATOM 3575 C C . ILE A 1 462 ? -12.668 -1.195 12.989 1.00 98.38 462 ILE A C 1
ATOM 3577 O O . ILE A 1 462 ? -13.793 -0.717 12.832 1.00 98.38 462 ILE A O 1
ATOM 3581 N N . TYR A 1 463 ? -11.545 -0.481 13.005 1.00 98.62 463 TYR A N 1
ATOM 3582 C CA . TYR A 1 463 ? -11.467 0.967 12.912 1.00 98.62 463 TYR A CA 1
ATOM 3583 C C . TYR A 1 463 ? -10.581 1.358 11.723 1.00 98.62 463 TYR A C 1
ATOM 3585 O O . TYR A 1 463 ? -9.573 0.700 11.466 1.00 98.62 463 TYR A O 1
ATOM 3593 N N . ASP A 1 464 ? -10.945 2.412 11.000 1.00 98.38 464 ASP A N 1
ATOM 3594 C CA . ASP A 1 464 ? -10.137 3.009 9.929 1.00 98.38 464 ASP A CA 1
ATOM 3595 C C . ASP A 1 464 ? -10.175 4.533 10.076 1.00 98.38 464 ASP A C 1
ATOM 3597 O O . ASP A 1 464 ? -11.235 5.151 9.952 1.00 98.38 464 ASP A O 1
ATOM 3601 N N . GLN A 1 465 ? -9.039 5.125 10.429 1.00 98.12 465 GLN A N 1
ATOM 3602 C CA . GLN A 1 465 ? -8.879 6.562 10.622 1.00 98.12 465 GLN A CA 1
ATOM 3603 C C . GLN A 1 465 ? -8.761 7.236 9.255 1.00 98.12 465 GLN A C 1
ATOM 3605 O O . GLN A 1 465 ? -7.840 6.923 8.510 1.00 98.12 465 GLN A O 1
ATOM 3610 N N . ILE A 1 466 ? -9.666 8.149 8.894 1.00 97.50 466 ILE A N 1
ATOM 3611 C CA . ILE A 1 466 ? -9.757 8.667 7.512 1.00 97.50 466 ILE A CA 1
ATOM 3612 C C . ILE A 1 466 ? -9.522 10.173 7.369 1.00 97.50 466 ILE A C 1
ATOM 3614 O O . ILE A 1 466 ? -9.290 10.642 6.252 1.00 97.50 466 ILE A O 1
ATOM 3618 N N . ARG A 1 467 ? -9.573 10.939 8.463 1.00 96.44 467 ARG A N 1
ATOM 3619 C CA . ARG A 1 467 ? -9.372 12.394 8.444 1.00 96.44 467 ARG A CA 1
ATOM 3620 C C . ARG A 1 467 ? -9.059 12.924 9.841 1.00 96.44 467 ARG A C 1
ATOM 3622 O O . ARG A 1 467 ? -9.788 12.596 10.762 1.00 96.44 467 ARG A O 1
ATOM 3629 N N . GLU A 1 468 ? -8.089 13.820 9.960 1.00 94.38 468 GLU A N 1
ATOM 3630 C CA . GLU A 1 468 ? -7.859 14.628 11.167 1.00 94.38 468 GLU A CA 1
ATOM 3631 C C . GLU A 1 468 ? -8.551 15.987 11.043 1.00 94.38 468 GLU A C 1
ATOM 3633 O O . GLU A 1 468 ? -8.636 16.551 9.947 1.00 94.38 468 GLU A O 1
ATOM 3638 N N . THR A 1 469 ? -9.039 16.511 12.168 1.00 93.75 469 THR A N 1
ATOM 3639 C CA . THR A 1 469 ? -9.573 17.873 12.281 1.00 93.75 469 THR A CA 1
ATOM 3640 C C . THR A 1 469 ? -9.007 18.599 13.492 1.00 93.75 469 THR A C 1
ATOM 3642 O O . THR A 1 469 ? -8.869 18.034 14.578 1.00 93.75 469 THR A O 1
ATOM 3645 N N . GLY A 1 470 ? -8.694 19.881 13.314 1.00 91.50 470 GLY A N 1
ATOM 3646 C CA . GLY A 1 470 ? -8.164 20.745 14.368 1.00 91.50 470 GLY A CA 1
ATOM 3647 C C . GLY A 1 470 ? -9.243 21.422 15.230 1.00 91.50 470 GLY A C 1
ATOM 3648 O O . GLY A 1 470 ? -10.428 21.423 14.894 1.00 91.50 470 GLY A O 1
ATOM 3649 N N . PRO A 1 471 ? -8.862 22.082 16.342 1.00 88.12 471 PRO A N 1
ATOM 3650 C CA . PRO A 1 471 ? -9.781 22.936 17.092 1.00 88.12 471 PRO A CA 1
ATOM 3651 C C . PRO A 1 471 ? -10.378 24.046 16.212 1.00 88.12 471 PRO A C 1
ATOM 3653 O O . PRO A 1 471 ? -9.659 24.771 15.531 1.00 88.12 471 PRO A O 1
ATOM 3656 N N . GLY A 1 472 ? -11.694 24.224 16.281 1.00 85.62 472 GLY A N 1
ATOM 3657 C CA . GLY A 1 472 ? -12.469 25.167 15.471 1.00 85.62 472 GLY A CA 1
ATOM 3658 C C . GLY A 1 472 ? -13.015 24.553 14.182 1.00 85.62 472 GLY A C 1
ATOM 3659 O O . GLY A 1 472 ? -13.974 25.084 13.616 1.00 85.62 472 GLY A O 1
ATOM 3660 N N . GLU A 1 473 ? -12.469 23.417 13.754 1.00 84.69 473 GLU A N 1
ATOM 3661 C CA . GLU A 1 473 ? -12.997 22.639 12.640 1.00 84.69 473 GLU A CA 1
ATOM 3662 C C . GLU A 1 473 ? -14.178 21.786 13.108 1.00 84.69 473 GLU A C 1
ATOM 3664 O O . GLU A 1 473 ? -14.341 21.488 14.295 1.00 84.69 473 GLU A O 1
ATOM 3669 N N . ASP A 1 474 ? -15.092 21.501 12.180 1.00 82.31 474 ASP A N 1
ATOM 3670 C CA . ASP A 1 474 ? -16.335 20.769 12.432 1.00 82.31 474 ASP A CA 1
ATOM 3671 C C . ASP A 1 474 ? -17.170 21.292 13.616 1.00 82.31 474 ASP A C 1
ATOM 3673 O O . ASP A 1 474 ? -18.048 20.595 14.118 1.00 82.31 474 ASP A O 1
ATOM 3677 N N . GLY A 1 475 ? -16.962 22.540 14.054 1.00 82.12 475 GLY A N 1
ATOM 3678 C CA . GLY A 1 475 ? -17.653 23.148 15.194 1.00 82.12 475 GLY A CA 1
ATOM 3679 C C . GLY A 1 475 ? -17.270 22.556 16.556 1.00 82.12 475 GLY A C 1
ATOM 3680 O O . GLY A 1 475 ? -18.087 22.598 17.477 1.00 82.12 475 GLY A O 1
ATOM 3681 N N . LEU A 1 476 ? -16.072 21.979 16.684 1.00 86.19 476 LEU A N 1
ATOM 3682 C CA . LEU A 1 476 ? -15.508 21.475 17.938 1.00 86.19 476 LEU A CA 1
ATOM 3683 C C . LEU A 1 476 ? -14.438 22.432 18.466 1.00 86.19 476 LEU A C 1
ATOM 3685 O O . LEU A 1 476 ? -13.678 23.001 17.699 1.00 86.19 476 LEU A O 1
ATOM 3689 N N . ASN A 1 477 ? -14.333 22.612 19.785 1.00 88.75 477 ASN A N 1
ATOM 3690 C CA . ASN A 1 477 ? -13.262 23.428 20.385 1.00 88.75 477 ASN A CA 1
ATOM 3691 C C . ASN A 1 477 ? -11.971 22.631 20.658 1.00 88.75 477 ASN A C 1
ATOM 3693 O O . ASN A 1 477 ? -11.087 23.103 21.372 1.00 88.75 477 ASN A O 1
ATOM 3697 N N . PHE A 1 478 ? -11.880 21.414 20.124 1.00 90.62 478 PHE A N 1
ATOM 3698 C CA . PHE A 1 478 ? -10.763 20.494 20.271 1.00 90.62 478 PHE A CA 1
ATOM 3699 C C . PHE A 1 478 ? -10.600 19.688 18.981 1.00 90.62 478 PHE A C 1
ATOM 3701 O O . PHE A 1 478 ? -11.575 19.516 18.254 1.00 90.62 478 PHE A O 1
ATOM 3708 N N . GLY A 1 479 ? -9.378 19.232 18.707 1.00 92.00 479 GLY A N 1
ATOM 3709 C CA . GLY A 1 479 ? -9.103 18.389 17.548 1.00 92.00 479 GLY A CA 1
ATOM 3710 C C . GLY A 1 479 ? -9.430 16.921 17.808 1.00 92.00 479 GLY A C 1
ATOM 3711 O O . GLY A 1 479 ? -9.327 16.447 18.949 1.00 92.00 479 GLY A O 1
ATOM 3712 N N . LEU A 1 480 ? -9.826 16.222 16.753 1.00 95.25 480 LEU A N 1
ATOM 3713 C CA . LEU A 1 480 ? -10.062 14.784 16.751 1.00 95.25 480 LEU A CA 1
ATOM 3714 C C . LEU A 1 480 ? -9.792 14.193 15.375 1.00 95.25 480 LEU A C 1
ATOM 3716 O O . LEU A 1 480 ? -9.831 14.900 14.363 1.00 95.25 480 LEU A O 1
ATOM 3720 N N . ASP A 1 481 ? -9.654 12.877 15.368 1.00 97.00 481 ASP A N 1
ATOM 3721 C CA . ASP A 1 481 ? -9.567 12.080 14.162 1.00 97.00 481 ASP A CA 1
ATOM 3722 C C . ASP A 1 481 ? -10.886 11.352 13.911 1.00 97.00 481 ASP A C 1
ATOM 3724 O O . ASP A 1 481 ? -11.509 10.785 14.810 1.00 97.00 481 ASP A O 1
ATOM 3728 N N . HIS A 1 482 ? -11.344 11.392 12.667 1.00 97.88 482 HIS A N 1
ATOM 3729 C CA . HIS A 1 482 ? -12.555 10.752 12.185 1.00 97.88 482 HIS A CA 1
ATOM 3730 C C . HIS A 1 482 ? -12.279 9.292 11.859 1.00 97.88 482 HIS A C 1
ATOM 3732 O O . HIS A 1 482 ? -11.453 8.980 10.996 1.00 97.88 482 HIS A O 1
ATOM 3738 N N . VAL A 1 483 ? -13.028 8.399 12.503 1.00 98.31 483 VAL A N 1
ATOM 3739 C CA . VAL A 1 483 ? -12.803 6.959 12.425 1.00 98.31 483 VAL A CA 1
ATOM 3740 C C . VAL A 1 483 ? -14.053 6.256 11.907 1.00 98.31 483 VAL A C 1
ATOM 3742 O O . VAL A 1 483 ? -15.149 6.349 12.467 1.00 98.31 483 VAL A O 1
ATOM 3745 N N . ILE A 1 484 ? -13.893 5.507 10.821 1.00 97.94 484 ILE A N 1
ATOM 3746 C CA . ILE A 1 484 ? -14.907 4.567 10.359 1.00 97.94 484 ILE A CA 1
ATOM 3747 C C . ILE A 1 484 ? -14.867 3.343 11.267 1.00 97.94 484 ILE A C 1
ATOM 3749 O O . ILE A 1 484 ? -13.807 2.769 11.496 1.00 97.94 484 ILE A O 1
ATOM 3753 N N . LYS A 1 485 ? -16.034 2.921 11.749 1.00 96.88 485 LYS A N 1
ATOM 3754 C CA . LYS A 1 485 ? -16.208 1.731 12.580 1.00 96.88 485 LYS A CA 1
ATOM 3755 C C . LYS A 1 485 ? -16.975 0.663 11.805 1.00 96.88 485 LYS A C 1
ATOM 3757 O O . LYS A 1 485 ? -18.060 0.944 11.297 1.00 96.88 485 LYS A O 1
ATOM 3762 N N . ARG A 1 486 ? -16.431 -0.555 11.725 1.00 95.75 486 ARG A N 1
ATOM 3763 C CA . ARG A 1 486 ? -17.072 -1.695 11.044 1.00 95.75 486 ARG A CA 1
ATOM 3764 C C . ARG A 1 486 ? -17.900 -2.568 11.956 1.00 95.75 486 ARG A C 1
ATOM 3766 O O . ARG A 1 486 ? -19.061 -2.838 11.668 1.00 95.75 486 ARG A O 1
ATOM 3773 N N . TYR A 1 487 ? -17.284 -3.027 13.032 1.00 92.81 487 TYR A N 1
ATOM 3774 C CA . TYR A 1 487 ? -17.930 -3.864 14.025 1.00 92.81 487 TYR A CA 1
ATOM 3775 C C . TYR A 1 487 ? -17.822 -3.208 15.383 1.00 92.81 487 TYR A C 1
ATOM 3777 O O . TYR A 1 487 ? -16.979 -2.347 15.627 1.00 92.81 487 TYR A O 1
ATOM 3785 N N . ASP A 1 488 ? -18.718 -3.609 16.267 1.00 89.62 488 ASP A N 1
ATOM 3786 C CA . ASP A 1 488 ? -18.739 -3.080 17.606 1.00 89.62 488 ASP A CA 1
ATOM 3787 C C . ASP A 1 488 ? -17.983 -3.983 18.573 1.00 89.62 488 ASP A C 1
ATOM 3789 O O . ASP A 1 488 ? -18.501 -4.996 19.035 1.00 89.62 488 ASP A O 1
ATOM 3793 N N . ASP A 1 489 ? -16.756 -3.584 18.884 1.00 91.56 489 ASP A N 1
ATOM 3794 C CA . ASP A 1 489 ? -15.947 -4.150 19.962 1.00 91.56 489 ASP A CA 1
ATOM 3795 C C . ASP A 1 489 ? -15.673 -3.147 21.089 1.00 91.56 489 ASP A C 1
ATOM 3797 O O . ASP A 1 489 ? -14.781 -3.341 21.915 1.00 91.56 489 ASP A O 1
ATOM 3801 N N . SER A 1 490 ? -16.433 -2.056 21.096 1.00 94.38 490 SER A N 1
ATOM 3802 C CA . SER A 1 490 ? -16.217 -0.952 22.011 1.00 94.38 490 SER A CA 1
ATOM 3803 C C . SER A 1 490 ? -16.654 -1.298 23.437 1.00 94.38 490 SER A C 1
ATOM 3805 O O . SER A 1 490 ? -17.616 -2.031 23.692 1.00 94.38 490 SER A O 1
ATOM 3807 N N . VAL A 1 491 ? -15.952 -0.716 24.398 1.00 95.81 491 VAL A N 1
ATOM 3808 C CA . VAL A 1 491 ? -16.222 -0.824 25.826 1.00 95.81 491 VAL A CA 1
ATOM 3809 C C . VAL A 1 491 ? -17.347 0.138 26.195 1.00 95.81 491 VAL A C 1
ATOM 3811 O O . VAL A 1 491 ? -17.318 1.319 25.852 1.00 95.81 491 VAL A O 1
ATOM 3814 N N . ARG A 1 492 ? -18.346 -0.374 26.921 1.00 95.62 492 ARG A N 1
ATOM 3815 C CA . ARG A 1 492 ? -19.500 0.397 27.435 1.00 95.62 492 ARG A CA 1
ATOM 3816 C C . ARG A 1 492 ? -19.571 0.474 28.957 1.00 95.62 492 ARG A C 1
ATOM 3818 O O . ARG A 1 492 ? -20.473 1.088 29.513 1.00 95.62 492 ARG A O 1
ATOM 3825 N N . SER A 1 493 ? -18.684 -0.245 29.633 1.00 93.12 493 SER A N 1
ATOM 3826 C CA . SER A 1 493 ? -18.646 -0.325 31.088 1.00 93.12 493 SER A CA 1
ATOM 3827 C C . SER A 1 493 ? -17.297 -0.866 31.525 1.00 93.12 493 SER A C 1
ATOM 3829 O O . SER A 1 493 ? -16.798 -1.813 30.912 1.00 93.12 493 SER A O 1
ATOM 3831 N N . VAL A 1 494 ? -16.792 -0.345 32.631 1.00 89.00 494 VAL A N 1
ATOM 3832 C CA . VAL A 1 494 ? -15.652 -0.895 33.367 1.00 89.00 494 VAL A CA 1
ATOM 3833 C C . VAL A 1 494 ? -16.133 -1.489 34.686 1.00 89.00 494 VAL A C 1
ATOM 3835 O O . VAL A 1 494 ? -17.243 -1.191 35.136 1.00 89.00 494 VAL A O 1
ATOM 3838 N N . VAL A 1 495 ? -15.349 -2.388 35.274 1.00 79.50 495 VAL A N 1
ATOM 3839 C CA . VAL A 1 495 ? -15.524 -2.745 36.686 1.00 79.50 495 VAL A CA 1
ATOM 3840 C C . VAL A 1 495 ? -14.948 -1.625 37.543 1.00 79.50 495 VAL A C 1
ATOM 3842 O O . VAL A 1 495 ? -14.038 -0.930 37.100 1.00 79.50 495 VAL A O 1
ATOM 3845 N N . GLU A 1 496 ? -15.481 -1.413 38.749 1.00 60.34 496 GLU A N 1
ATOM 3846 C CA . GLU A 1 496 ? -14.797 -0.509 39.674 1.00 60.34 496 GLU A CA 1
ATOM 3847 C C . GLU A 1 496 ? -13.371 -1.030 39.879 1.00 60.34 496 GLU A C 1
ATOM 3849 O O . GLU A 1 496 ? -13.216 -2.213 40.209 1.00 60.34 496 GLU A O 1
ATOM 3854 N N . PRO A 1 497 ? -12.343 -0.194 39.652 1.00 48.91 497 PRO A N 1
ATOM 3855 C CA . PRO A 1 497 ? -10.977 -0.589 39.928 1.00 48.91 497 PRO A CA 1
ATOM 3856 C C . PRO A 1 497 ? -10.912 -1.032 41.384 1.00 48.91 497 PRO A C 1
ATOM 3858 O O . PRO A 1 497 ? -11.300 -0.278 42.278 1.00 48.91 497 PRO A O 1
ATOM 3861 N N . ILE A 1 498 ? -10.459 -2.259 41.637 1.00 37.88 498 ILE A N 1
ATOM 3862 C CA . ILE A 1 498 ? -10.116 -2.661 43.000 1.00 37.88 498 ILE A CA 1
ATOM 3863 C C . ILE A 1 498 ? -8.989 -1.706 43.407 1.00 37.88 498 ILE A C 1
ATOM 3865 O O . ILE A 1 498 ? -7.970 -1.685 42.719 1.00 37.88 498 ILE A O 1
ATOM 3869 N N . PRO A 1 499 ? -9.137 -0.868 44.448 1.00 33.69 499 PRO A N 1
ATOM 3870 C CA . PRO A 1 499 ? -8.086 0.073 44.796 1.00 33.69 499 PRO A CA 1
ATOM 3871 C C . PRO A 1 499 ? -6.847 -0.710 45.236 1.00 33.69 499 PRO A C 1
ATOM 3873 O O . PRO A 1 499 ? -6.805 -1.256 46.340 1.00 33.69 499 PRO A O 1
ATOM 3876 N N . HIS A 1 500 ? -5.832 -0.780 44.379 1.00 31.25 500 HIS A N 1
ATOM 3877 C CA . HIS A 1 500 ? -4.509 -1.234 44.775 1.00 31.25 500 HIS A CA 1
ATOM 3878 C C . HIS A 1 500 ? -3.823 -0.052 45.472 1.00 31.25 500 HIS A C 1
ATOM 3880 O O . HIS A 1 500 ? -3.215 0.800 44.836 1.00 31.25 500 HIS A O 1
ATOM 3886 N N . SER A 1 501 ? -3.955 -0.016 46.803 1.00 29.69 501 SER A N 1
ATOM 3887 C CA . SER A 1 501 ? -3.318 0.896 47.770 1.00 29.69 501 SER A CA 1
ATOM 3888 C C . SER A 1 501 ? -3.868 2.331 47.883 1.00 29.69 501 SER A C 1
ATOM 3890 O O . SER A 1 501 ? -3.993 3.076 46.917 1.00 29.69 501 SER A O 1
ATOM 3892 N N . LEU A 1 502 ? -4.159 2.734 49.124 1.00 25.77 502 LEU A N 1
ATOM 3893 C CA . LEU A 1 502 ? -4.431 4.114 49.523 1.00 25.77 502 LEU A CA 1
ATOM 3894 C C . LEU A 1 502 ? -3.452 4.461 50.652 1.00 25.77 502 LEU A C 1
ATOM 3896 O O . LEU A 1 502 ? -3.411 3.767 51.668 1.00 25.77 502 LEU A O 1
ATOM 3900 N N . TRP A 1 503 ? -2.645 5.506 50.462 1.00 28.61 503 TRP A N 1
ATOM 3901 C CA . TRP A 1 503 ? -1.738 6.034 51.482 1.00 28.61 503 TRP A CA 1
ATOM 3902 C C . TRP A 1 503 ? -2.523 6.739 52.594 1.00 28.61 503 TRP A C 1
ATOM 3904 O O . TRP A 1 503 ? -3.452 7.501 52.326 1.00 28.61 503 TRP A O 1
ATOM 3914 N N . VAL A 1 504 ? -2.100 6.529 53.842 1.00 26.03 504 VAL A N 1
ATOM 3915 C CA . VAL A 1 504 ? -2.523 7.299 55.018 1.00 26.03 504 VAL A CA 1
ATOM 3916 C C . VAL A 1 504 ? -1.277 7.984 55.578 1.00 26.03 504 VAL A C 1
ATOM 3918 O O . VAL A 1 504 ? -0.306 7.316 55.913 1.00 26.03 504 VAL A O 1
ATOM 3921 N N . SER A 1 505 ? -1.289 9.310 55.688 1.00 24.34 505 SER A N 1
ATOM 3922 C CA . SER A 1 505 ? -0.260 10.088 56.392 1.00 24.34 505 SER A CA 1
ATOM 3923 C C . SER A 1 505 ? -0.899 10.837 57.560 1.00 24.34 505 SER A C 1
ATOM 3925 O O . SER A 1 505 ? -1.975 11.407 57.364 1.00 24.34 505 SER A O 1
ATOM 3927 N N . ASN A 1 506 ? -0.244 10.923 58.729 1.00 27.95 506 ASN A N 1
ATOM 3928 C CA . ASN A 1 506 ? -0.576 11.970 59.704 1.00 27.95 506 ASN A CA 1
ATOM 3929 C C . ASN A 1 506 ? 0.613 12.501 60.540 1.00 27.95 506 ASN A C 1
ATOM 3931 O O . ASN A 1 506 ? 1.702 11.933 60.544 1.00 27.95 506 ASN A O 1
ATOM 3935 N N . ILE A 1 507 ? 0.353 13.646 61.180 1.00 28.86 507 ILE A N 1
ATOM 3936 C CA . ILE A 1 507 ? 1.215 14.804 61.498 1.00 28.86 507 ILE A CA 1
ATOM 3937 C C . ILE A 1 507 ? 2.079 14.698 62.780 1.00 28.86 507 ILE A C 1
ATOM 3939 O O . ILE A 1 507 ? 2.801 15.634 63.111 1.00 28.86 507 ILE A O 1
ATOM 3943 N N . ASP A 1 508 ? 2.085 13.580 63.497 1.00 28.97 508 ASP A N 1
ATOM 3944 C CA . ASP A 1 508 ? 2.608 13.535 64.876 1.00 28.97 508 ASP A CA 1
ATOM 3945 C C . ASP A 1 508 ? 3.459 12.301 65.239 1.00 28.97 508 ASP A C 1
ATOM 3947 O O . ASP A 1 508 ? 3.744 12.043 66.409 1.00 28.97 508 ASP A O 1
ATOM 3951 N N . GLY A 1 509 ? 3.991 11.597 64.237 1.00 32.16 509 GLY A N 1
ATOM 3952 C CA . GLY A 1 509 ? 5.239 10.834 64.392 1.00 32.16 509 GLY A CA 1
ATOM 3953 C C . GLY A 1 509 ? 5.213 9.631 65.345 1.00 32.16 509 GLY A C 1
ATOM 3954 O O . GLY A 1 509 ? 6.270 9.231 65.826 1.00 32.16 509 GLY A O 1
ATOM 3955 N N . THR A 1 510 ? 4.052 9.033 65.623 1.00 36.19 510 THR A N 1
ATOM 3956 C CA . THR A 1 510 ? 3.963 7.844 66.490 1.00 36.19 510 THR A CA 1
ATOM 3957 C C . THR A 1 510 ? 2.925 6.832 65.992 1.00 36.19 510 THR A C 1
ATOM 3959 O O . THR A 1 510 ? 1.837 6.804 66.546 1.00 36.19 510 THR A O 1
ATOM 3962 N N . LEU A 1 511 ? 3.219 5.997 64.975 1.00 31.33 511 LEU A N 1
ATOM 3963 C CA . LEU A 1 511 ? 2.479 4.738 64.692 1.00 31.33 511 LEU A CA 1
ATOM 3964 C C . LEU A 1 511 ? 3.044 3.916 63.506 1.00 31.33 511 LEU A C 1
ATOM 3966 O O . LEU A 1 511 ? 3.444 4.500 62.504 1.00 31.33 511 LEU A O 1
ATOM 3970 N N . ASP A 1 512 ? 2.954 2.578 63.613 1.00 30.70 512 ASP A N 1
ATOM 3971 C CA . ASP A 1 512 ? 3.105 1.568 62.542 1.00 30.70 512 ASP A CA 1
ATOM 3972 C C . ASP A 1 512 ? 1.767 0.809 62.362 1.00 30.70 512 ASP A C 1
ATOM 3974 O O . ASP A 1 512 ? 1.154 0.403 63.352 1.00 30.70 512 ASP A O 1
ATOM 3978 N N . GLY A 1 513 ? 1.315 0.581 61.121 1.00 33.03 513 GLY A N 1
ATOM 3979 C CA . GLY A 1 513 ? 0.143 -0.250 60.791 1.00 33.03 513 GLY A CA 1
ATOM 3980 C C . GLY A 1 513 ? 0.030 -0.539 59.283 1.00 33.03 513 GLY A C 1
ATOM 3981 O O . GLY A 1 513 ? 0.579 0.213 58.481 1.00 33.03 513 GLY A O 1
ATOM 3982 N N . PHE A 1 514 ? -0.665 -1.617 58.884 1.00 35.09 514 PHE A N 1
ATOM 3983 C CA . PHE A 1 514 ? -0.896 -1.989 57.472 1.00 35.09 514 PHE A CA 1
ATOM 3984 C C . PHE A 1 514 ? -2.391 -2.152 57.133 1.00 35.09 514 PHE A C 1
ATOM 3986 O O . PHE A 1 514 ? -3.222 -2.353 58.019 1.00 35.09 514 PHE A O 1
ATOM 3993 N N . ILE A 1 515 ? -2.724 -2.050 55.839 1.00 34.00 515 ILE A N 1
ATOM 3994 C CA . ILE A 1 515 ? -4.088 -2.095 55.280 1.00 34.00 515 ILE A CA 1
ATOM 3995 C C . ILE A 1 515 ? -4.282 -3.416 54.522 1.00 34.00 515 ILE A C 1
ATOM 3997 O O . ILE A 1 515 ? -3.458 -3.764 53.680 1.00 34.00 515 ILE A O 1
ATOM 4001 N N . GLU A 1 516 ? -5.400 -4.110 54.753 1.00 35.12 516 GLU A N 1
ATOM 4002 C CA . GLU A 1 516 ? -5.876 -5.197 53.883 1.00 35.12 516 GLU A CA 1
ATOM 4003 C C . GLU A 1 516 ? -7.242 -4.813 53.291 1.00 35.12 516 GLU A C 1
ATOM 4005 O O . GLU A 1 516 ? -8.165 -4.432 54.016 1.00 35.12 516 GLU A O 1
ATOM 4010 N N . VAL A 1 517 ? -7.377 -4.909 51.964 1.00 32.41 517 VAL A N 1
ATOM 4011 C CA . VAL A 1 517 ? -8.624 -4.624 51.238 1.00 32.41 517 VAL A CA 1
ATOM 4012 C C . VAL A 1 517 ? -9.232 -5.939 50.758 1.00 32.41 517 VAL A C 1
ATOM 4014 O O . VAL A 1 517 ? -8.620 -6.671 49.983 1.00 32.41 517 VAL A O 1
ATOM 4017 N N . LYS A 1 518 ? -10.468 -6.230 51.177 1.00 32.03 518 LYS A N 1
ATOM 4018 C CA . LYS A 1 518 ? -11.259 -7.363 50.667 1.00 32.03 518 LYS A CA 1
ATOM 4019 C C . LYS A 1 518 ? -12.650 -6.888 50.263 1.00 32.03 518 LYS A C 1
ATOM 4021 O O . LYS A 1 518 ? -13.350 -6.268 51.056 1.00 32.03 518 LYS A O 1
ATOM 4026 N N . LYS A 1 519 ? -13.062 -7.220 49.031 1.00 31.61 519 LYS A N 1
ATOM 4027 C CA . LYS A 1 519 ? -14.429 -7.023 48.497 1.00 31.61 519 LYS A CA 1
ATOM 4028 C C . LYS A 1 519 ? -15.001 -5.602 48.693 1.00 31.61 519 LYS A C 1
ATOM 4030 O O . LYS A 1 519 ? -16.160 -5.452 49.065 1.00 31.61 519 LYS A O 1
ATOM 4035 N N . GLY A 1 520 ? -14.196 -4.566 48.451 1.00 31.50 520 GLY A N 1
ATOM 4036 C CA . GLY A 1 520 ? -14.655 -3.169 48.509 1.00 31.50 520 GLY A CA 1
ATOM 4037 C C . GLY A 1 520 ? -14.846 -2.599 49.922 1.00 31.50 520 GLY A C 1
ATOM 4038 O O . GLY A 1 520 ? -15.408 -1.518 50.065 1.00 31.50 520 GLY A O 1
ATOM 4039 N N . GLN A 1 521 ? -14.380 -3.293 50.964 1.00 30.83 521 GLN A N 1
ATOM 4040 C CA . GLN A 1 521 ? -14.313 -2.770 52.330 1.00 30.83 521 GLN A CA 1
ATOM 4041 C C . GLN A 1 521 ? -12.851 -2.530 52.732 1.00 30.83 521 GLN A C 1
ATOM 4043 O O . GLN A 1 521 ? -11.986 -3.382 52.507 1.00 30.83 521 GLN A O 1
ATOM 4048 N N . VAL A 1 522 ? -12.588 -1.356 53.316 1.00 33.09 522 VAL A N 1
ATOM 4049 C CA . VAL A 1 522 ? -11.279 -0.948 53.848 1.00 33.09 522 VAL A CA 1
ATOM 4050 C C . VAL A 1 522 ? -11.265 -1.212 55.350 1.00 33.09 522 VAL A C 1
ATOM 4052 O O . VAL A 1 522 ? -12.120 -0.702 56.076 1.00 33.09 522 VAL A O 1
ATOM 4055 N N . TRP A 1 523 ? -10.296 -1.998 55.819 1.00 33.91 523 TRP A N 1
ATOM 4056 C CA . TRP A 1 523 ? -10.150 -2.349 57.231 1.00 33.91 523 TRP A CA 1
ATOM 4057 C C . TRP A 1 523 ? -8.949 -1.624 57.841 1.00 33.91 523 TRP A C 1
ATOM 4059 O O . TRP A 1 523 ? -7.868 -1.595 57.254 1.00 33.91 523 TRP A O 1
ATOM 4069 N N . TYR A 1 524 ? -9.147 -1.045 59.027 1.00 34.19 524 TYR A N 1
ATOM 4070 C CA . TYR A 1 524 ? -8.100 -0.388 59.813 1.00 34.19 524 TYR A CA 1
ATOM 4071 C C . TYR A 1 524 ? -7.727 -1.279 60.997 1.00 34.19 524 TYR A C 1
ATOM 4073 O O . TYR A 1 524 ? -8.613 -1.702 61.743 1.00 34.19 524 TYR A O 1
ATOM 4081 N N . PHE A 1 525 ? -6.432 -1.525 61.200 1.00 38.06 525 PHE A N 1
ATOM 4082 C CA . PHE A 1 525 ? -5.932 -2.294 62.338 1.00 38.06 525 PHE A CA 1
ATOM 4083 C C . PHE A 1 525 ? -5.116 -1.402 63.274 1.00 38.06 525 PHE A C 1
ATOM 4085 O O . PHE A 1 525 ? -4.284 -0.611 62.834 1.00 38.06 525 PHE A O 1
ATOM 4092 N N . TRP A 1 526 ? -5.364 -1.544 64.574 1.00 35.34 526 TRP A N 1
ATOM 4093 C CA . TRP A 1 526 ? -4.628 -0.880 65.645 1.00 35.34 526 TRP A CA 1
ATOM 4094 C C . TRP A 1 526 ? -4.259 -1.916 66.700 1.00 35.34 526 TRP A C 1
ATOM 4096 O O . TRP A 1 526 ? -5.130 -2.653 67.163 1.00 35.34 526 TRP A O 1
ATOM 4106 N N . GLU A 1 527 ? -2.992 -1.961 67.106 1.00 35.62 527 GLU A N 1
ATOM 4107 C CA . GLU A 1 527 ? -2.565 -2.747 68.260 1.00 35.62 527 GLU A CA 1
ATOM 4108 C C . GLU A 1 527 ? -2.287 -1.807 69.439 1.00 35.62 527 GLU A C 1
ATOM 4110 O O . GLU A 1 527 ? -1.421 -0.932 69.379 1.00 35.62 527 GLU A O 1
ATOM 4115 N N . LYS A 1 528 ? -3.003 -2.009 70.547 1.00 33.78 528 LYS A N 1
ATOM 4116 C CA . LYS A 1 528 ? -2.541 -1.589 71.872 1.00 33.78 528 LYS A CA 1
ATOM 4117 C C . LYS A 1 528 ? -2.445 -2.835 72.731 1.00 33.78 528 LYS A C 1
ATOM 4119 O O . LYS A 1 528 ? -3.369 -3.642 72.744 1.00 33.78 528 LYS A O 1
ATOM 4124 N N . GLY A 1 529 ? -1.302 -2.985 73.392 1.00 37.41 529 GLY A N 1
ATOM 4125 C CA . GLY A 1 529 ? -0.887 -4.224 74.043 1.00 37.41 529 GLY A CA 1
ATOM 4126 C C . GLY A 1 529 ? -1.953 -4.906 74.908 1.00 37.41 529 GLY A C 1
ATOM 4127 O O . GLY A 1 529 ? -2.710 -4.250 75.615 1.00 37.41 529 GLY A O 1
ATOM 4128 N N . ASN A 1 530 ? -1.953 -6.240 74.841 1.00 39.19 530 ASN A N 1
ATOM 4129 C CA . ASN A 1 530 ? -2.521 -7.233 75.766 1.00 39.19 530 ASN A CA 1
ATOM 4130 C C . ASN A 1 530 ? -3.801 -6.865 76.552 1.00 39.19 530 ASN A C 1
ATOM 4132 O O . ASN A 1 530 ? -3.922 -7.187 77.734 1.00 39.19 530 ASN A O 1
ATOM 4136 N N . GLY A 1 531 ? -4.796 -6.272 75.889 1.00 46.59 531 GLY A N 1
ATOM 4137 C CA . GLY A 1 531 ? -6.152 -6.083 76.413 1.00 46.59 531 GLY A CA 1
ATOM 4138 C C . GLY A 1 531 ? -7.194 -6.020 75.292 1.00 46.59 531 GLY A C 1
ATOM 4139 O O . GLY A 1 531 ? -6.833 -5.894 74.123 1.00 46.59 531 GLY A O 1
ATOM 4140 N N . ASN A 1 532 ? -8.486 -6.124 75.634 1.00 45.19 532 ASN A N 1
ATOM 4141 C CA . ASN A 1 532 ? -9.583 -5.963 74.669 1.00 45.19 532 ASN A CA 1
ATOM 4142 C C . ASN A 1 532 ? -9.433 -4.621 73.931 1.00 45.19 532 ASN A C 1
ATOM 4144 O O . ASN A 1 532 ? -9.401 -3.567 74.571 1.00 45.19 532 ASN A O 1
ATOM 4148 N N . ALA A 1 533 ? -9.353 -4.661 72.601 1.00 43.38 533 ALA A N 1
ATOM 4149 C CA . ALA A 1 533 ? -9.176 -3.475 71.769 1.00 43.38 533 ALA A CA 1
ATOM 4150 C C . ALA A 1 533 ? -10.499 -3.121 71.081 1.00 43.38 533 ALA A C 1
ATOM 4152 O O . ALA A 1 533 ? -11.043 -3.921 70.317 1.00 43.38 533 ALA A O 1
ATOM 4153 N N . THR A 1 534 ? -11.019 -1.924 71.353 1.00 40.75 534 THR A N 1
ATOM 4154 C CA . THR A 1 534 ? -12.163 -1.350 70.631 1.00 40.75 534 THR A CA 1
ATOM 4155 C C . THR A 1 534 ? -11.636 -0.370 69.594 1.00 40.75 534 THR A C 1
ATOM 4157 O O . THR A 1 534 ? -10.849 0.514 69.931 1.00 40.75 534 THR A O 1
ATOM 4160 N N . PHE A 1 535 ? -12.055 -0.516 68.343 1.00 44.62 535 PHE A N 1
ATOM 4161 C CA . PHE A 1 535 ? -11.606 0.320 67.232 1.00 44.62 535 PHE A CA 1
ATOM 4162 C C . PHE A 1 535 ? -12.798 0.824 66.423 1.00 44.62 535 PHE A C 1
ATOM 4164 O O . PHE A 1 535 ? -13.868 0.215 66.412 1.00 44.62 535 PHE A O 1
ATOM 4171 N N . ARG A 1 536 ? -12.612 1.973 65.767 1.00 38.34 536 ARG A N 1
ATOM 4172 C CA . ARG A 1 536 ? -13.613 2.598 64.900 1.00 38.34 536 ARG A CA 1
ATOM 4173 C C . ARG A 1 536 ? -13.249 2.354 63.446 1.00 38.34 536 ARG A C 1
ATOM 4175 O O . ARG A 1 536 ? -12.139 2.658 63.025 1.00 38.34 536 ARG A O 1
ATOM 4182 N N . THR A 1 537 ? -14.198 1.834 62.685 1.00 39.44 537 THR A N 1
ATOM 4183 C CA . THR A 1 537 ? -14.099 1.649 61.235 1.00 39.44 537 THR A CA 1
ATOM 4184 C C . THR A 1 537 ? -15.057 2.613 60.548 1.00 39.44 537 THR A C 1
ATOM 4186 O O . THR A 1 537 ? -16.114 2.930 61.100 1.00 39.44 537 THR A O 1
ATOM 4189 N N . TRP A 1 538 ? -14.688 3.119 59.375 1.00 37.59 538 TRP A N 1
ATOM 4190 C CA . TRP A 1 538 ? -15.563 3.986 58.592 1.00 37.59 538 TRP A CA 1
ATOM 4191 C C . TRP A 1 538 ? -16.250 3.173 57.498 1.00 37.59 538 TRP A C 1
ATOM 4193 O O . TRP A 1 538 ? -15.600 2.633 56.604 1.00 37.59 538 TRP A O 1
ATOM 4203 N N . ASP A 1 539 ? -17.574 3.078 57.575 1.00 39.72 539 ASP A N 1
ATOM 4204 C CA . ASP A 1 539 ? -18.396 2.415 56.568 1.00 39.72 539 ASP A CA 1
ATOM 4205 C C . ASP A 1 539 ? -18.689 3.410 55.438 1.00 39.72 539 ASP A C 1
ATOM 4207 O O . ASP A 1 539 ? -19.631 4.198 55.520 1.00 39.72 539 ASP A O 1
ATOM 4211 N N . PHE A 1 540 ? -17.876 3.391 54.378 1.00 37.75 540 PHE A N 1
ATOM 4212 C CA . PHE A 1 540 ? -18.008 4.319 53.246 1.00 37.75 540 PHE A CA 1
ATOM 4213 C C . PHE A 1 540 ? -19.339 4.183 52.492 1.00 37.75 540 PHE A C 1
ATOM 4215 O O . PHE A 1 540 ? -19.809 5.161 51.915 1.00 37.75 540 PHE A O 1
ATOM 4222 N N . LYS A 1 541 ? -19.986 3.009 52.532 1.00 36.59 541 LYS A N 1
ATOM 4223 C CA 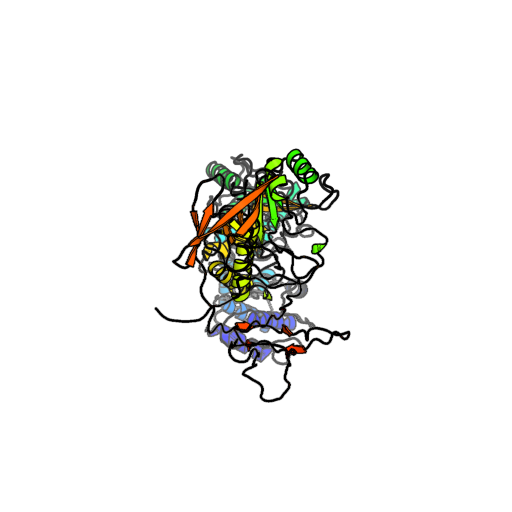. LYS A 1 541 ? -21.287 2.786 51.882 1.00 36.59 541 LYS A CA 1
ATOM 4224 C C . LYS A 1 541 ? -22.408 3.553 52.587 1.00 36.59 541 LYS A C 1
ATOM 4226 O O . LYS A 1 541 ? -23.329 4.023 51.928 1.00 36.59 541 LYS A O 1
ATOM 4231 N N . ASN A 1 542 ? -22.322 3.679 53.912 1.00 38.53 542 ASN A N 1
ATOM 4232 C CA . ASN A 1 542 ? -23.360 4.295 54.744 1.00 38.53 542 ASN A CA 1
ATOM 4233 C C . ASN A 1 542 ? -22.932 5.624 55.395 1.00 38.53 542 ASN A C 1
ATOM 4235 O O . ASN A 1 542 ? -23.756 6.284 56.020 1.00 38.53 542 ASN A O 1
ATOM 4239 N N . SER A 1 543 ? -21.668 6.030 55.240 1.00 38.50 543 SER A N 1
ATOM 4240 C CA . SER A 1 543 ? -21.079 7.251 55.814 1.00 38.50 543 SER A CA 1
ATOM 4241 C C . SER A 1 543 ? -21.214 7.355 57.341 1.00 38.50 543 SER A C 1
ATOM 4243 O O . SER A 1 543 ? -21.528 8.420 57.873 1.00 38.50 543 SER A O 1
ATOM 4245 N N . ILE A 1 544 ? -20.985 6.248 58.057 1.00 41.91 544 ILE A N 1
ATOM 4246 C CA . ILE A 1 544 ? -21.031 6.199 59.528 1.00 41.91 544 ILE A CA 1
ATOM 4247 C C . ILE A 1 544 ? -19.787 5.526 60.118 1.00 41.91 544 ILE A C 1
ATOM 4249 O O . ILE A 1 544 ? -19.203 4.622 59.519 1.00 41.91 544 ILE A O 1
ATOM 4253 N N . TRP A 1 545 ? -19.406 5.942 61.330 1.00 42.41 545 TRP A N 1
ATOM 4254 C CA . TRP A 1 545 ? -18.393 5.251 62.131 1.00 42.41 545 TRP A CA 1
ATOM 4255 C C . TRP A 1 545 ? -19.026 4.056 62.849 1.00 42.41 545 TRP A C 1
ATOM 4257 O O . TRP A 1 545 ? -20.031 4.219 63.540 1.00 42.41 545 TRP A O 1
ATOM 4267 N N . LYS A 1 546 ? -18.416 2.876 62.726 1.00 43.19 546 LYS A N 1
ATOM 4268 C CA . LYS A 1 546 ? -18.805 1.655 63.444 1.00 43.19 546 LYS A CA 1
ATOM 4269 C C . LYS A 1 546 ? -17.724 1.256 64.434 1.00 43.19 546 LYS A C 1
ATOM 4271 O O . LYS A 1 546 ? -16.550 1.202 64.070 1.00 43.19 546 LYS A O 1
ATOM 4276 N N . GLU A 1 547 ? -18.115 0.962 65.668 1.00 44.81 547 GLU A N 1
ATOM 4277 C CA . GLU A 1 547 ? -17.210 0.420 66.681 1.00 44.81 547 GLU A CA 1
ATOM 4278 C C . GLU A 1 547 ? -17.215 -1.107 66.634 1.00 44.81 547 GLU A C 1
ATOM 4280 O O . GLU A 1 547 ? -18.269 -1.738 66.609 1.00 44.81 547 GLU A O 1
ATOM 4285 N N . LEU A 1 548 ? -16.023 -1.696 66.616 1.00 44.22 548 LEU A N 1
ATOM 4286 C CA . LEU A 1 548 ? -15.808 -3.135 66.672 1.00 44.22 548 LEU A CA 1
ATOM 4287 C C . LEU A 1 548 ? -14.885 -3.450 67.846 1.00 44.22 548 LEU A C 1
ATOM 4289 O O . LEU A 1 548 ? -13.959 -2.690 68.141 1.00 44.22 548 LEU A O 1
ATOM 4293 N N . THR A 1 549 ? -15.115 -4.582 68.511 1.00 48.78 549 THR A N 1
ATOM 4294 C CA . THR A 1 549 ? -14.279 -5.019 69.639 1.00 48.78 549 THR A CA 1
ATOM 4295 C C . THR A 1 549 ? -13.597 -6.343 69.323 1.00 48.78 549 THR A C 1
ATOM 4297 O O . THR A 1 549 ? -14.259 -7.335 69.007 1.00 48.78 549 THR A O 1
ATOM 4300 N N . LEU A 1 550 ? -12.268 -6.364 69.443 1.00 45.91 550 LEU A N 1
ATOM 4301 C CA . LEU A 1 550 ? -11.434 -7.556 69.306 1.00 45.91 550 LEU A CA 1
ATOM 4302 C C . LEU A 1 550 ? -11.200 -8.206 70.663 1.00 45.91 550 LEU A C 1
ATOM 4304 O O . LEU A 1 550 ? -10.784 -7.552 71.622 1.00 45.91 550 LEU A O 1
ATOM 4308 N N . TRP A 1 551 ? -11.417 -9.517 70.705 1.00 46.44 551 TRP A N 1
ATOM 4309 C CA . TRP A 1 551 ? -11.211 -10.352 71.878 1.00 46.44 551 TRP A CA 1
ATOM 4310 C C . TRP A 1 551 ? -10.111 -11.374 71.590 1.00 46.44 551 TRP A C 1
ATOM 4312 O O . TRP A 1 551 ? -10.334 -12.291 70.786 1.00 46.44 551 TRP A O 1
ATOM 4322 N N . PRO A 1 552 ? -8.938 -11.253 72.230 1.00 44.50 552 PRO A N 1
ATOM 4323 C CA . PRO A 1 552 ? -7.852 -12.205 72.045 1.00 44.50 552 PRO A CA 1
ATOM 4324 C C . PRO A 1 552 ? -8.289 -13.609 72.470 1.00 44.50 552 PRO A C 1
ATOM 4326 O O . PRO A 1 552 ? -9.006 -13.789 73.455 1.00 44.50 552 PRO A O 1
ATOM 4329 N N . GLN A 1 553 ? -7.878 -14.610 71.699 1.00 49.12 553 GLN A N 1
ATOM 4330 C CA . GLN A 1 553 ? -8.133 -16.019 71.963 1.00 49.12 553 GLN A CA 1
ATOM 4331 C C . GLN A 1 553 ? -6.834 -16.716 72.397 1.00 49.12 553 GLN A C 1
ATOM 4333 O O . GLN A 1 553 ? -5.752 -16.353 71.934 1.00 49.12 553 GLN A O 1
ATOM 4338 N N . PRO A 1 554 ? -6.915 -17.770 73.230 1.00 42.19 554 PRO A N 1
ATOM 4339 C CA . PRO A 1 554 ? -5.733 -18.477 73.736 1.00 42.19 554 PRO A CA 1
ATOM 4340 C C . PRO A 1 554 ? -4.817 -19.088 72.661 1.00 42.19 554 PRO A C 1
ATOM 4342 O O . PRO A 1 554 ? -3.663 -19.384 72.942 1.00 42.19 554 PRO A O 1
ATOM 4345 N N . ASN A 1 555 ? -5.312 -19.285 71.435 1.00 42.56 555 ASN A N 1
ATOM 4346 C CA . ASN A 1 555 ? -4.551 -19.820 70.300 1.00 42.56 555 ASN A CA 1
ATOM 4347 C C . ASN A 1 555 ? -3.835 -18.735 69.465 1.00 42.56 555 ASN A C 1
ATOM 4349 O O . ASN A 1 555 ? -3.371 -19.029 68.366 1.00 42.56 555 ASN A O 1
ATOM 4353 N N . GLY A 1 556 ? -3.788 -17.487 69.944 1.00 39.66 556 GLY A N 1
ATOM 4354 C CA . GLY A 1 556 ? -3.166 -16.362 69.238 1.00 39.66 556 GLY A CA 1
ATOM 4355 C C . GLY A 1 556 ? -4.036 -15.726 68.147 1.00 39.66 556 GLY A C 1
ATOM 4356 O O . GLY A 1 556 ? -3.559 -14.848 67.439 1.00 39.66 556 GLY A O 1
ATOM 4357 N N . THR A 1 557 ? -5.298 -16.144 67.999 1.00 39.78 557 THR A N 1
ATOM 4358 C CA . THR A 1 557 ? -6.279 -15.503 67.098 1.00 39.78 557 THR A CA 1
ATOM 4359 C C . THR A 1 557 ? -7.113 -14.455 67.834 1.00 39.78 557 THR A C 1
ATOM 4361 O O . THR A 1 557 ? -7.117 -14.414 69.063 1.00 39.78 557 THR A O 1
ATOM 4364 N N . TYR A 1 558 ? -7.860 -13.624 67.106 1.00 45.56 558 TYR A N 1
ATOM 4365 C CA . TYR A 1 558 ? -8.800 -12.665 67.700 1.00 45.56 558 TYR A CA 1
ATOM 4366 C C . TYR A 1 558 ? -10.222 -12.936 67.206 1.00 45.56 558 TYR A C 1
ATOM 4368 O O . TYR A 1 558 ? -10.435 -13.119 66.008 1.00 45.56 558 TYR A O 1
ATOM 4376 N N . LYS A 1 559 ? -11.202 -12.934 68.118 1.00 47.78 559 LYS A N 1
ATOM 4377 C CA . LYS A 1 559 ? -12.631 -12.892 67.771 1.00 47.78 559 LYS A CA 1
ATOM 4378 C C . LYS A 1 559 ? -13.087 -11.443 67.672 1.00 47.78 559 LYS A C 1
ATOM 4380 O O . LYS A 1 559 ? -12.910 -10.685 68.624 1.00 47.78 559 LYS A O 1
ATOM 4385 N N . VAL A 1 560 ? -13.687 -11.075 66.547 1.00 47.88 560 VAL A N 1
ATOM 4386 C CA . VAL A 1 560 ? -14.236 -9.735 66.305 1.00 47.88 560 VAL A CA 1
ATOM 4387 C C . VAL A 1 560 ? -15.733 -9.748 66.596 1.00 47.88 560 VAL A C 1
ATOM 4389 O O . VAL A 1 560 ? -16.419 -10.655 66.134 1.00 47.88 560 VAL A O 1
ATOM 4392 N N . TYR A 1 561 ? -16.249 -8.763 67.331 1.00 47.53 561 TYR A N 1
ATOM 4393 C CA . TYR A 1 561 ? -17.689 -8.592 67.562 1.00 47.53 561 TYR A CA 1
ATOM 4394 C C . TYR A 1 561 ? -18.178 -7.249 67.001 1.00 47.53 561 TYR A C 1
ATOM 4396 O O . TYR A 1 561 ? -17.564 -6.211 67.262 1.00 47.53 561 TYR A O 1
ATOM 4404 N N . GLY A 1 562 ? -19.280 -7.301 66.242 1.00 50.53 562 GLY A N 1
ATOM 4405 C CA . GLY A 1 562 ? -19.984 -6.182 65.601 1.00 50.53 562 GLY A CA 1
ATOM 4406 C C . GLY A 1 562 ? -21.352 -6.609 65.044 1.00 50.53 562 GLY A C 1
ATOM 4407 O O . GLY A 1 562 ? -21.723 -7.777 65.173 1.00 50.53 562 GLY A O 1
ATOM 4408 N N . ASP A 1 563 ? -22.082 -5.687 64.406 1.00 40.03 563 ASP A N 1
ATOM 4409 C CA . ASP A 1 563 ? -23.487 -5.871 63.973 1.00 40.03 563 ASP A CA 1
ATOM 4410 C C . ASP A 1 563 ? -23.730 -7.029 62.978 1.00 40.03 563 ASP A C 1
ATOM 4412 O O . ASP A 1 563 ? -24.858 -7.498 62.846 1.00 40.03 563 ASP A O 1
ATOM 4416 N N . GLU A 1 564 ? -22.691 -7.524 62.295 1.00 37.75 564 GLU A N 1
ATOM 4417 C CA . GLU A 1 564 ? -22.786 -8.622 61.312 1.00 37.75 564 GLU A CA 1
ATOM 4418 C C . GLU A 1 564 ? -22.498 -10.024 61.900 1.00 37.75 564 GLU A C 1
ATOM 4420 O O . GLU A 1 564 ? -22.536 -11.024 61.184 1.00 37.75 564 GLU A O 1
ATOM 4425 N N . GLY A 1 565 ? -22.266 -10.126 63.215 1.00 37.84 565 GLY A N 1
ATOM 4426 C CA . GLY A 1 565 ? -21.954 -11.383 63.909 1.00 37.84 565 GLY A CA 1
ATOM 4427 C C . GLY A 1 565 ? -20.448 -11.700 63.984 1.00 37.84 565 GLY A C 1
ATOM 4428 O O . GLY A 1 565 ? -19.635 -11.055 63.322 1.00 37.84 565 GLY A O 1
ATOM 4429 N N . PRO A 1 566 ? -20.031 -12.654 64.843 1.00 41.66 566 PRO A N 1
ATOM 4430 C CA . PRO A 1 566 ? -18.616 -12.848 65.157 1.00 41.66 566 PRO A CA 1
ATOM 4431 C C . PRO A 1 566 ? -17.831 -13.618 64.081 1.00 41.66 566 PRO A C 1
ATOM 4433 O O . PRO A 1 566 ? -18.255 -14.690 63.651 1.00 41.66 566 PRO A O 1
ATOM 4436 N N . PHE A 1 567 ? -16.633 -13.131 63.727 1.00 39.28 567 PHE A N 1
ATOM 4437 C CA . PHE A 1 567 ? -15.650 -13.821 62.869 1.00 39.28 567 PHE A CA 1
ATOM 4438 C C . PHE A 1 567 ? -14.225 -13.775 63.465 1.00 39.28 567 PHE A C 1
ATOM 4440 O O . PHE A 1 567 ? -13.974 -13.045 64.427 1.00 39.28 567 PHE A O 1
ATOM 4447 N N . THR A 1 568 ? -13.297 -14.588 62.940 1.00 35.59 568 THR A N 1
ATOM 4448 C CA . THR A 1 568 ? -11.960 -14.829 63.532 1.00 35.59 568 THR A CA 1
ATOM 4449 C C . THR A 1 568 ? -10.823 -14.343 62.623 1.00 35.59 568 THR A C 1
ATOM 4451 O O . THR A 1 568 ? -10.824 -14.651 61.433 1.00 35.59 568 THR A O 1
ATOM 4454 N N . LEU A 1 569 ? -9.831 -13.646 63.192 1.00 34.75 569 LEU A N 1
ATOM 4455 C CA . LEU A 1 569 ? -8.605 -13.171 62.523 1.00 34.75 569 LEU A CA 1
ATOM 4456 C C . LEU A 1 569 ? -7.359 -13.953 62.979 1.00 34.75 569 LEU A C 1
ATOM 4458 O O . LEU A 1 569 ? -7.232 -14.267 64.164 1.00 34.75 569 LEU A O 1
ATOM 4462 N N . TYR A 1 570 ? -6.424 -14.213 62.056 1.00 33.09 570 TYR A N 1
ATOM 4463 C CA . TYR A 1 570 ? -5.167 -14.938 62.303 1.00 33.09 570 TYR A CA 1
ATOM 4464 C C . TYR A 1 570 ? -3.946 -14.003 62.182 1.00 33.09 570 TYR A C 1
ATOM 4466 O O . TYR A 1 570 ? -3.920 -13.185 61.264 1.00 33.09 570 TYR A O 1
ATOM 4474 N N . PRO A 1 571 ? -2.928 -14.116 63.058 1.00 33.06 571 PRO A N 1
ATOM 4475 C CA . PRO A 1 571 ? -1.706 -13.315 62.969 1.00 33.06 571 PRO A CA 1
ATOM 4476 C C . PRO A 1 571 ? -0.765 -13.813 61.858 1.00 33.06 571 PRO A C 1
ATOM 4478 O O . PRO A 1 571 ? -0.612 -15.019 61.659 1.00 33.06 571 PRO A O 1
ATOM 4481 N N . ILE A 1 572 ? -0.083 -12.887 61.176 1.00 31.12 572 ILE A N 1
ATOM 4482 C CA . ILE A 1 572 ? 0.999 -13.185 60.222 1.00 31.12 572 ILE A CA 1
ATOM 4483 C C . ILE A 1 572 ? 2.312 -13.296 61.013 1.00 31.12 572 ILE A C 1
ATOM 4485 O O . ILE A 1 572 ? 2.694 -12.358 61.709 1.00 31.12 572 ILE A O 1
ATOM 4489 N N . LYS A 1 573 ? 3.002 -14.442 60.941 1.00 29.55 573 LYS A N 1
ATOM 4490 C CA . LYS A 1 573 ? 4.301 -14.660 61.603 1.00 29.55 573 LYS A CA 1
ATOM 4491 C C . LYS A 1 573 ? 5.478 -14.280 60.687 1.00 29.55 573 LYS A C 1
ATOM 4493 O O . LYS A 1 573 ? 5.526 -14.736 59.556 1.00 29.55 573 LYS A O 1
ATOM 4498 N N . TYR A 1 574 ? 6.383 -13.480 61.262 1.00 32.62 574 TYR A N 1
ATOM 4499 C CA . TYR A 1 574 ? 7.813 -13.208 61.008 1.00 32.62 574 TYR A CA 1
ATOM 4500 C C . TYR A 1 574 ? 8.408 -13.394 59.598 1.00 32.62 574 TYR A C 1
ATOM 4502 O O . TYR A 1 574 ? 8.483 -14.495 59.066 1.00 32.62 574 TYR A O 1
ATOM 4510 N N . TRP A 1 575 ? 8.955 -12.293 59.071 1.00 36.16 575 TRP A N 1
ATOM 4511 C CA . TRP A 1 575 ? 9.816 -12.243 57.889 1.00 36.16 575 TRP A CA 1
ATOM 4512 C C . TRP A 1 575 ? 11.277 -12.455 58.319 1.00 36.16 575 TRP A C 1
ATOM 4514 O O . TRP A 1 575 ? 11.903 -11.546 58.862 1.00 36.16 575 TRP A O 1
ATOM 4524 N N . GLU A 1 576 ? 11.817 -13.650 58.098 1.00 35.00 576 GLU A N 1
ATOM 4525 C CA . GLU A 1 576 ? 13.237 -13.986 58.272 1.00 35.00 576 GLU A CA 1
ATOM 4526 C C . GLU A 1 576 ? 13.896 -14.089 56.883 1.00 35.00 576 GLU A C 1
ATOM 4528 O O . GLU A 1 576 ? 13.318 -14.683 55.977 1.00 35.00 576 GLU A O 1
ATOM 4533 N N . GLY A 1 577 ? 15.095 -13.522 56.691 1.00 35.97 577 GLY A N 1
ATOM 4534 C CA . GLY A 1 577 ? 15.911 -13.779 55.491 1.00 35.97 577 GLY A CA 1
ATOM 4535 C C . GLY A 1 577 ? 15.498 -13.066 54.194 1.00 35.97 577 GLY A C 1
ATOM 4536 O O . GLY A 1 577 ? 15.869 -13.520 53.115 1.00 35.97 577 GLY A O 1
ATOM 4537 N N . LEU A 1 578 ? 14.760 -11.953 54.266 1.00 35.09 578 LEU A N 1
ATOM 4538 C CA . LEU A 1 578 ? 14.382 -11.192 53.071 1.00 35.09 578 LEU A CA 1
ATOM 4539 C C . LEU A 1 578 ? 15.603 -10.468 52.471 1.00 35.09 578 LEU A C 1
ATOM 4541 O O . LEU A 1 578 ? 16.124 -9.513 53.053 1.00 35.09 578 LEU A O 1
ATOM 4545 N N . THR A 1 579 ? 16.040 -10.907 51.293 1.00 35.25 579 THR A N 1
ATOM 4546 C CA . THR A 1 579 ? 17.073 -10.236 50.495 1.00 35.25 579 THR A CA 1
ATOM 4547 C C . THR A 1 579 ? 16.407 -9.332 49.466 1.00 35.25 579 THR A C 1
ATOM 4549 O O . THR A 1 579 ? 15.626 -9.792 48.638 1.00 35.25 579 THR A O 1
ATOM 4552 N N . LEU A 1 580 ? 16.726 -8.039 49.507 1.00 35.44 580 LEU A N 1
ATOM 4553 C CA . LEU A 1 580 ? 16.193 -7.057 48.567 1.00 35.44 580 LEU A CA 1
ATOM 4554 C C . LEU A 1 580 ? 17.309 -6.622 47.619 1.00 35.44 580 LEU A C 1
ATOM 4556 O O . LEU A 1 580 ? 18.356 -6.129 48.049 1.00 35.44 580 LEU A O 1
ATOM 4560 N N . LYS A 1 581 ? 17.089 -6.827 46.319 1.00 34.78 581 LYS A N 1
ATOM 4561 C CA . LYS A 1 581 ? 18.028 -6.457 45.259 1.00 34.78 581 LYS A CA 1
ATOM 4562 C C . LYS A 1 581 ? 17.441 -5.313 44.448 1.00 34.78 581 LYS A C 1
ATOM 4564 O O . LYS A 1 581 ? 16.364 -5.448 43.878 1.00 34.78 581 LYS A O 1
ATOM 4569 N N . PHE A 1 582 ? 18.155 -4.192 44.400 1.00 36.59 582 PHE A N 1
ATOM 4570 C CA . PHE A 1 582 ? 17.655 -2.969 43.778 1.00 36.59 582 PHE A CA 1
ATOM 4571 C C . PHE A 1 582 ? 18.295 -2.778 42.394 1.00 36.59 582 PHE A C 1
ATOM 4573 O O . PHE A 1 582 ? 19.513 -2.610 42.305 1.00 36.59 582 PHE A O 1
ATOM 4580 N N . PRO A 1 583 ? 17.518 -2.812 41.296 1.00 27.34 583 PRO A N 1
ATOM 4581 C CA . PRO A 1 583 ? 18.062 -2.778 39.936 1.00 27.34 583 PRO A CA 1
ATOM 4582 C C . PRO A 1 583 ? 18.465 -1.372 39.459 1.00 27.34 583 PRO A C 1
ATOM 4584 O O . PRO A 1 583 ? 19.081 -1.240 38.405 1.00 27.34 583 PRO A O 1
ATOM 4587 N N . THR A 1 584 ? 18.174 -0.316 40.225 1.00 30.12 584 THR A N 1
ATOM 4588 C CA . THR A 1 584 ? 18.530 1.077 39.906 1.00 30.12 584 THR A CA 1
ATOM 4589 C C . THR A 1 584 ? 19.116 1.807 41.122 1.00 30.12 584 THR A C 1
ATOM 4591 O O . THR A 1 584 ? 19.095 1.302 42.245 1.00 30.12 584 THR A O 1
ATOM 4594 N N . LYS A 1 585 ? 19.718 2.987 40.895 1.00 31.45 585 LYS A N 1
ATOM 4595 C CA . LYS A 1 585 ? 20.328 3.811 41.955 1.00 31.45 585 LYS A CA 1
ATOM 4596 C C . LYS A 1 585 ? 19.269 4.265 42.961 1.00 31.45 585 LYS A C 1
ATOM 4598 O O . LYS A 1 585 ? 18.231 4.779 42.558 1.00 31.45 585 LYS A O 1
ATOM 4603 N N . PHE A 1 586 ? 19.578 4.188 44.252 1.00 35.50 586 PHE A N 1
ATOM 4604 C CA . PHE A 1 586 ? 18.705 4.689 45.318 1.00 35.50 586 PHE A CA 1
ATOM 4605 C C . PHE A 1 586 ? 19.476 5.545 46.331 1.00 35.50 586 PHE A C 1
ATOM 4607 O O . PHE A 1 586 ? 20.712 5.547 46.366 1.00 35.50 586 PHE A O 1
ATOM 4614 N N . TYR A 1 587 ? 18.735 6.310 47.139 1.00 33.12 587 TYR A N 1
ATOM 4615 C CA . TYR A 1 587 ? 19.284 7.262 48.104 1.00 33.12 587 TYR A CA 1
ATOM 4616 C C . TYR A 1 587 ? 18.885 6.889 49.531 1.00 33.12 587 TYR A C 1
ATOM 4618 O O . TYR A 1 587 ? 17.708 6.699 49.825 1.00 33.12 587 TYR A O 1
ATOM 4626 N N . LEU A 1 588 ? 19.863 6.851 50.436 1.00 34.19 588 LEU A N 1
ATOM 4627 C CA . LEU A 1 588 ? 19.638 6.659 51.871 1.00 34.19 588 LEU A CA 1
ATOM 4628 C C . LEU A 1 588 ? 19.706 8.009 52.595 1.00 34.19 588 LEU A C 1
ATOM 4630 O O . LEU A 1 588 ? 20.687 8.747 52.456 1.00 34.19 588 LEU A O 1
ATOM 4634 N N . ASN A 1 589 ? 18.664 8.335 53.368 1.00 34.59 589 ASN A N 1
ATOM 4635 C CA . ASN A 1 589 ? 18.632 9.528 54.213 1.00 34.59 589 ASN A CA 1
ATOM 4636 C C . ASN A 1 589 ? 19.230 9.219 55.595 1.00 34.59 589 ASN A C 1
ATOM 4638 O O . ASN A 1 589 ? 18.890 8.220 56.228 1.00 34.59 589 ASN A O 1
ATOM 4642 N N . LYS A 1 590 ? 20.108 10.098 56.082 1.00 35.09 590 LYS A N 1
ATOM 4643 C CA . LYS A 1 590 ? 20.632 10.057 57.448 1.00 35.09 590 LYS A CA 1
ATOM 4644 C C . LYS A 1 590 ? 19.689 10.876 58.335 1.00 35.09 590 LYS A C 1
ATOM 4646 O O . LYS A 1 590 ? 19.742 12.101 58.340 1.00 35.09 590 LYS A O 1
ATOM 4651 N N . GLY A 1 591 ? 18.791 10.200 59.046 1.00 31.19 591 GLY A N 1
ATOM 4652 C CA . GLY A 1 591 ? 17.755 10.857 59.845 1.00 31.19 591 GLY A CA 1
ATOM 4653 C C . GLY A 1 591 ? 18.299 11.841 60.895 1.00 31.19 591 GLY A C 1
ATOM 4654 O O . GLY A 1 591 ? 19.089 11.459 61.753 1.00 31.19 591 GLY A O 1
ATOM 4655 N N . CYS A 1 592 ? 17.786 13.075 60.823 1.00 29.28 592 CYS A N 1
ATOM 4656 C CA . CYS A 1 592 ? 17.739 14.143 61.833 1.00 29.28 592 CYS A CA 1
ATOM 4657 C C . CYS A 1 592 ? 19.061 14.802 62.287 1.00 29.28 592 CYS A C 1
ATOM 4659 O O . CYS A 1 592 ? 19.692 14.367 63.244 1.00 29.28 592 CYS A O 1
ATOM 4661 N N . ILE A 1 593 ? 19.405 15.939 61.664 1.00 29.36 593 ILE A N 1
ATOM 4662 C CA . ILE A 1 593 ? 19.479 17.307 62.244 1.00 29.36 593 ILE A CA 1
ATOM 4663 C C . ILE A 1 593 ? 20.047 18.246 61.153 1.00 29.36 593 ILE A C 1
ATOM 4665 O O . ILE A 1 593 ? 21.143 18.029 60.648 1.00 29.36 593 ILE A O 1
ATOM 4669 N N . SER A 1 594 ? 19.253 19.257 60.786 1.00 35.31 594 SER A N 1
ATOM 4670 C CA . SER A 1 594 ? 19.533 20.482 60.002 1.00 35.31 594 SER A CA 1
ATOM 4671 C C . SER A 1 594 ? 20.301 20.471 58.666 1.00 35.31 594 SER A C 1
ATOM 4673 O O . SER A 1 594 ? 20.173 21.468 57.969 1.00 35.31 594 SER A O 1
ATOM 4675 N N . ASP A 1 595 ? 20.995 19.417 58.231 1.00 36.88 595 ASP A N 1
ATOM 4676 C CA . ASP A 1 595 ? 21.687 19.410 56.926 1.00 36.88 595 ASP A CA 1
ATOM 4677 C C . ASP A 1 595 ? 21.332 18.171 56.082 1.00 36.88 595 ASP A C 1
ATOM 4679 O O . ASP A 1 595 ? 21.851 17.073 56.283 1.00 36.88 595 ASP A O 1
ATOM 4683 N N . ASN A 1 596 ? 20.456 18.361 55.088 1.00 36.28 596 ASN A N 1
ATOM 4684 C CA . ASN A 1 596 ? 20.094 17.366 54.070 1.00 36.28 596 ASN A CA 1
ATOM 4685 C C . ASN A 1 596 ? 21.314 16.956 53.220 1.00 36.28 596 ASN A C 1
ATOM 4687 O O . ASN A 1 596 ? 21.616 17.598 52.212 1.00 36.28 596 ASN A O 1
ATOM 4691 N N . LYS A 1 597 ? 21.992 15.855 53.563 1.00 35.94 597 LYS A N 1
ATOM 4692 C CA . LYS A 1 597 ? 22.974 15.211 52.672 1.00 35.94 597 LYS A CA 1
ATOM 4693 C C . LYS A 1 597 ? 22.580 13.765 52.375 1.00 35.94 597 LYS A C 1
ATOM 4695 O O . LYS A 1 597 ? 22.709 12.888 53.225 1.00 35.94 597 LYS A O 1
ATOM 4700 N N . TYR A 1 598 ? 22.127 13.538 51.145 1.00 39.06 598 TYR A N 1
ATOM 4701 C CA . TYR A 1 598 ? 21.813 12.225 50.579 1.00 39.06 598 TYR A CA 1
ATOM 4702 C C . TYR A 1 598 ? 23.093 11.490 50.159 1.00 39.06 598 TYR A C 1
ATOM 4704 O O . TYR A 1 598 ? 24.021 12.118 49.644 1.00 39.06 598 TYR A O 1
ATOM 4712 N N . ARG A 1 599 ? 23.138 10.161 50.327 1.00 38.03 599 ARG A N 1
ATOM 4713 C CA . ARG A 1 599 ? 24.190 9.312 49.737 1.00 38.03 599 ARG A CA 1
ATOM 4714 C C . ARG A 1 599 ? 23.574 8.424 48.657 1.00 38.03 599 ARG A C 1
ATOM 4716 O O . ARG A 1 599 ? 22.601 7.727 48.928 1.00 38.03 599 ARG A O 1
ATOM 4723 N N . THR A 1 600 ? 24.136 8.476 47.453 1.00 38.38 600 THR A N 1
ATOM 4724 C CA . THR A 1 600 ? 23.724 7.658 46.303 1.00 38.38 600 THR A CA 1
ATOM 4725 C C . THR A 1 600 ? 24.419 6.305 46.360 1.00 38.38 600 THR A C 1
ATOM 4727 O O . THR A 1 600 ? 25.647 6.275 46.476 1.00 38.38 600 THR A O 1
ATOM 4730 N N . LEU A 1 601 ? 23.669 5.212 46.228 1.00 40.50 601 LEU A N 1
ATOM 4731 C CA . LEU A 1 601 ? 24.236 3.875 46.038 1.00 40.50 601 LEU A CA 1
ATOM 4732 C C . LEU A 1 601 ? 24.081 3.411 44.576 1.00 40.50 601 LEU A C 1
ATOM 4734 O O . LEU A 1 601 ? 23.135 3.838 43.904 1.00 40.50 601 LEU A O 1
ATOM 4738 N N . PRO A 1 602 ? 25.030 2.617 44.038 1.00 37.19 602 PRO A N 1
ATOM 4739 C CA . PRO A 1 602 ? 24.965 2.118 42.666 1.00 37.19 602 PRO A CA 1
ATOM 4740 C C . PRO A 1 602 ? 23.765 1.192 42.422 1.00 37.19 602 PRO A C 1
ATOM 4742 O O . PRO A 1 602 ? 23.221 0.586 43.339 1.00 37.19 602 PRO A O 1
ATOM 4745 N N . ALA A 1 603 ? 23.374 1.060 41.155 1.00 35.31 603 ALA A N 1
ATOM 4746 C CA . ALA A 1 603 ? 22.421 0.040 40.731 1.00 35.31 603 ALA A CA 1
ATOM 4747 C C . ALA A 1 603 ? 23.016 -1.362 40.956 1.00 35.31 603 ALA A C 1
ATOM 4749 O O . ALA A 1 603 ? 24.178 -1.588 40.620 1.00 35.31 603 ALA A O 1
ATOM 4750 N N . GLY A 1 604 ? 22.226 -2.289 41.501 1.00 36.47 604 GLY A N 1
ATOM 4751 C CA . GLY A 1 604 ? 22.636 -3.670 41.767 1.00 36.47 604 GLY A CA 1
ATOM 4752 C C . GLY A 1 604 ? 23.041 -3.972 43.213 1.00 36.47 604 GLY A C 1
ATOM 4753 O O . GLY A 1 604 ? 23.290 -5.137 43.513 1.00 36.47 604 GLY A O 1
ATOM 4754 N N . THR A 1 605 ? 23.066 -2.978 44.109 1.00 41.78 605 THR A N 1
ATOM 4755 C CA . THR A 1 605 ? 23.361 -3.190 45.536 1.00 41.78 605 THR A CA 1
ATOM 4756 C C . THR A 1 605 ? 22.340 -4.137 46.177 1.00 41.78 605 THR A C 1
ATOM 4758 O O . THR A 1 605 ? 21.124 -3.963 46.038 1.00 41.78 605 THR A O 1
ATOM 4761 N N . VAL A 1 606 ? 22.852 -5.140 46.892 1.00 41.44 606 VAL A N 1
ATOM 4762 C CA . VAL A 1 606 ? 22.067 -6.131 47.637 1.00 41.44 606 VAL A CA 1
ATOM 4763 C C . VAL A 1 606 ? 22.076 -5.754 49.113 1.00 41.44 606 VAL A C 1
ATOM 4765 O O . VAL A 1 606 ? 23.144 -5.554 49.687 1.00 41.44 606 VAL A O 1
ATOM 4768 N N . ILE A 1 607 ? 20.890 -5.669 49.720 1.00 42.00 607 ILE A N 1
ATOM 4769 C CA . ILE A 1 607 ? 20.731 -5.412 51.154 1.00 42.00 607 ILE A CA 1
ATOM 4770 C C . ILE A 1 607 ? 20.095 -6.631 51.820 1.00 42.00 607 ILE A C 1
ATOM 4772 O O . ILE A 1 607 ? 19.051 -7.121 51.382 1.00 42.00 607 ILE A O 1
ATOM 4776 N N . THR A 1 608 ? 20.699 -7.059 52.925 1.00 40.19 608 THR A N 1
ATOM 4777 C CA . THR A 1 608 ? 20.181 -8.120 53.793 1.00 40.19 608 THR A CA 1
ATOM 4778 C C . THR A 1 608 ? 19.863 -7.535 55.163 1.00 40.19 608 THR A C 1
ATOM 4780 O O . THR A 1 608 ? 20.685 -6.824 55.743 1.00 40.19 608 THR A O 1
ATOM 4783 N N . LEU A 1 609 ? 18.664 -7.812 55.677 1.00 40.50 609 LEU A N 1
ATOM 4784 C CA . LEU A 1 609 ? 18.227 -7.344 56.991 1.00 40.50 609 LEU A CA 1
ATOM 4785 C C . LEU A 1 609 ? 18.529 -8.410 58.055 1.00 40.50 609 LEU A C 1
ATOM 4787 O O . LEU A 1 609 ? 18.028 -9.530 57.969 1.00 40.50 609 LEU A O 1
ATOM 4791 N N . ASP A 1 610 ? 19.334 -8.050 59.058 1.00 39.09 610 ASP A N 1
ATOM 4792 C CA . ASP A 1 610 ? 19.680 -8.901 60.204 1.00 39.09 610 ASP A CA 1
ATOM 4793 C C . ASP A 1 610 ? 19.112 -8.317 61.508 1.00 39.09 610 ASP A C 1
ATOM 4795 O O . ASP A 1 610 ? 19.351 -7.157 61.863 1.00 39.09 610 ASP A O 1
ATOM 4799 N N . HIS A 1 611 ? 18.364 -9.146 62.239 1.00 39.09 611 HIS A N 1
ATOM 4800 C CA . HIS A 1 611 ? 17.709 -8.771 63.487 1.00 39.09 611 HIS A CA 1
ATOM 4801 C C . HIS A 1 611 ? 18.653 -8.741 64.699 1.00 39.09 611 HIS A C 1
ATOM 4803 O O . HIS A 1 611 ? 18.299 -8.145 65.709 1.00 39.09 611 HIS A O 1
ATOM 4809 N N . THR A 1 612 ? 19.856 -9.323 64.629 1.00 36.00 612 THR A N 1
ATOM 4810 C CA . THR A 1 612 ? 20.769 -9.362 65.788 1.00 36.00 612 THR A CA 1
ATOM 4811 C C . THR A 1 612 ? 21.635 -8.118 65.956 1.00 36.00 612 THR A C 1
ATOM 4813 O O . THR A 1 612 ? 22.173 -7.891 67.041 1.00 36.00 612 THR A O 1
ATOM 4816 N N . THR A 1 613 ? 21.774 -7.283 64.923 1.00 38.66 613 THR A N 1
ATOM 4817 C CA . THR A 1 613 ? 22.657 -6.107 64.995 1.00 38.66 613 THR A CA 1
ATOM 4818 C C . THR A 1 613 ? 22.000 -4.787 64.588 1.00 38.66 613 THR A C 1
ATOM 4820 O O . THR A 1 613 ? 22.498 -3.731 64.973 1.00 38.66 613 THR A O 1
ATOM 4823 N N . GLY A 1 614 ? 20.863 -4.810 63.881 1.00 39.09 614 GLY A N 1
ATOM 4824 C CA . GLY A 1 614 ? 20.160 -3.594 63.458 1.00 39.09 614 GLY A CA 1
ATOM 4825 C C . GLY A 1 614 ? 20.901 -2.774 62.390 1.00 39.09 614 GLY A C 1
ATOM 4826 O O . GLY A 1 614 ? 20.651 -1.574 62.270 1.00 39.09 614 GLY A O 1
ATOM 4827 N N . PHE A 1 615 ? 21.816 -3.388 61.627 1.00 37.72 615 PHE A N 1
ATOM 4828 C CA . PHE A 1 615 ? 22.609 -2.717 60.588 1.00 37.72 615 PHE A CA 1
ATOM 4829 C C . PHE A 1 615 ? 22.300 -3.225 59.171 1.00 37.72 615 PHE A C 1
ATOM 4831 O O . PHE A 1 615 ? 21.928 -4.375 58.966 1.00 37.72 615 PHE A O 1
ATOM 4838 N N . ILE A 1 616 ? 22.499 -2.335 58.193 1.00 42.22 616 ILE A N 1
ATOM 4839 C CA . ILE A 1 616 ? 22.447 -2.590 56.746 1.00 42.22 616 ILE A CA 1
ATOM 4840 C C . ILE A 1 616 ? 23.885 -2.857 56.280 1.00 42.22 616 ILE A C 1
ATOM 4842 O O . ILE A 1 616 ? 24.736 -1.980 56.459 1.00 42.22 616 ILE A O 1
ATOM 4846 N N . SER A 1 617 ? 24.174 -4.017 55.683 1.00 39.69 617 SER A N 1
ATOM 4847 C CA . SER A 1 617 ? 25.442 -4.255 54.979 1.00 39.69 617 SER A CA 1
ATOM 4848 C C . SER A 1 617 ? 25.240 -4.233 53.461 1.00 39.69 617 SER A C 1
ATOM 4850 O O . SER A 1 617 ? 24.288 -4.804 52.937 1.00 39.69 617 SER A O 1
ATOM 4852 N N . ASP A 1 618 ? 26.143 -3.533 52.775 1.00 39.09 618 ASP A N 1
ATOM 4853 C CA . ASP A 1 618 ? 26.384 -3.645 51.334 1.00 39.09 618 ASP A CA 1
ATOM 4854 C C . ASP A 1 618 ? 27.428 -4.755 51.148 1.00 39.09 618 ASP A C 1
ATOM 4856 O O . ASP A 1 618 ? 28.440 -4.758 51.853 1.00 39.09 618 ASP A O 1
ATOM 4860 N N . VAL A 1 619 ? 27.164 -5.730 50.279 1.00 41.81 619 VAL A N 1
ATOM 4861 C CA . VAL A 1 619 ? 27.991 -6.946 50.166 1.00 41.81 619 VAL A CA 1
ATOM 4862 C C . VAL A 1 619 ? 29.221 -6.734 49.266 1.00 41.81 619 VAL A C 1
ATOM 4864 O O . VAL A 1 619 ? 30.175 -7.497 49.378 1.00 41.81 619 VAL A O 1
ATOM 4867 N N . ASP A 1 620 ? 29.273 -5.667 48.454 1.00 37.31 620 ASP A N 1
ATOM 4868 C CA . ASP A 1 620 ? 30.213 -5.612 47.319 1.00 37.31 620 ASP A CA 1
ATOM 4869 C C . ASP A 1 620 ? 31.303 -4.513 47.348 1.00 37.31 620 ASP A C 1
ATOM 4871 O O . ASP A 1 620 ? 32.011 -4.355 46.355 1.00 37.31 620 ASP A O 1
ATOM 4875 N N . ASN A 1 621 ? 31.531 -3.757 48.436 1.00 34.78 621 ASN A N 1
ATOM 4876 C CA . ASN A 1 621 ? 32.676 -2.819 48.476 1.00 34.78 621 ASN A CA 1
ATOM 4877 C C . ASN A 1 621 ? 33.307 -2.589 49.864 1.00 34.78 621 ASN A C 1
ATOM 4879 O O . ASN A 1 621 ? 32.733 -1.960 50.753 1.00 34.78 621 ASN A O 1
ATOM 4883 N N . ASP A 1 622 ? 34.572 -2.996 49.987 1.00 33.25 622 ASP A N 1
ATOM 4884 C CA . ASP A 1 622 ? 35.409 -3.036 51.197 1.00 33.25 622 ASP A CA 1
ATOM 4885 C C . ASP A 1 622 ? 35.958 -1.669 51.693 1.00 33.25 622 ASP A C 1
ATOM 4887 O O . ASP A 1 622 ? 37.037 -1.585 52.283 1.00 33.25 622 ASP A O 1
ATOM 4891 N N . SER A 1 623 ? 35.243 -0.548 51.512 1.00 26.50 623 SER A N 1
ATOM 4892 C CA . SER A 1 623 ? 35.712 0.748 52.047 1.00 26.50 623 SER A CA 1
ATOM 4893 C C . SER A 1 623 ? 34.622 1.696 52.584 1.00 26.50 623 SER A C 1
ATOM 4895 O O . SER A 1 623 ? 34.149 2.596 51.897 1.00 26.50 623 SER A O 1
ATOM 4897 N N . ILE A 1 624 ? 34.343 1.513 53.884 1.00 29.83 624 ILE A N 1
ATOM 4898 C CA . ILE A 1 624 ? 33.980 2.455 54.976 1.00 29.83 624 ILE A CA 1
ATOM 4899 C C . ILE A 1 624 ? 32.757 3.417 54.847 1.00 29.83 624 ILE A C 1
ATOM 4901 O O . ILE A 1 624 ? 32.735 4.355 54.052 1.00 29.83 624 ILE A O 1
ATOM 4905 N N . GLN A 1 625 ? 31.774 3.305 55.763 1.00 29.09 625 GLN A N 1
ATOM 4906 C CA . GLN A 1 625 ? 31.551 4.147 56.975 1.00 29.09 625 GLN A CA 1
ATOM 4907 C C . GLN A 1 625 ? 30.114 4.014 57.520 1.00 29.09 625 GLN A C 1
ATOM 4909 O O . GLN A 1 625 ? 29.125 4.226 56.825 1.00 29.09 625 GLN A O 1
ATOM 4914 N N . PHE A 1 626 ? 30.067 3.692 58.812 1.00 30.81 626 PHE A N 1
ATOM 4915 C CA . PHE A 1 626 ? 28.953 3.248 59.646 1.00 30.81 626 PHE A CA 1
ATOM 4916 C C . PHE A 1 626 ? 27.829 4.282 59.849 1.00 30.81 626 PHE A C 1
ATOM 4918 O O . PHE A 1 626 ? 28.083 5.476 60.040 1.00 30.81 626 PHE A O 1
ATOM 4925 N N . VAL A 1 627 ? 26.579 3.807 59.920 1.00 29.80 627 VAL A N 1
ATOM 4926 C CA . VAL A 1 627 ? 25.431 4.573 60.434 1.00 29.80 627 VAL A CA 1
ATOM 4927 C C . VAL A 1 627 ? 25.138 4.089 61.854 1.00 29.80 627 VAL A C 1
ATOM 4929 O O . VAL A 1 627 ? 24.676 2.975 62.060 1.00 29.80 627 VAL A O 1
ATOM 4932 N N . SER A 1 628 ? 25.457 4.918 62.848 1.00 26.05 628 SER A N 1
ATOM 4933 C CA . SER A 1 628 ? 25.136 4.663 64.255 1.00 26.05 628 SER A CA 1
ATOM 4934 C C . SER A 1 628 ? 23.675 5.010 64.534 1.00 26.05 628 SER A C 1
ATOM 4936 O O . SER A 1 628 ? 23.308 6.179 64.425 1.00 26.05 628 SER A O 1
ATOM 4938 N N . ILE A 1 629 ? 22.895 4.044 65.018 1.00 29.72 629 ILE A N 1
ATOM 4939 C CA . ILE A 1 629 ? 21.688 4.297 65.812 1.00 29.72 629 ILE A CA 1
ATOM 4940 C C . ILE A 1 629 ? 22.007 3.804 67.229 1.00 29.72 629 ILE A C 1
ATOM 4942 O O . ILE A 1 629 ? 22.039 2.605 67.487 1.00 29.72 629 ILE A O 1
ATOM 4946 N N . ARG A 1 630 ? 22.320 4.714 68.161 1.00 26.08 630 ARG A N 1
ATOM 4947 C CA . ARG A 1 630 ? 22.421 4.384 69.593 1.00 26.08 630 ARG A CA 1
ATOM 4948 C C . ARG A 1 630 ? 21.598 5.357 70.422 1.00 26.08 630 ARG A C 1
ATOM 4950 O O . ARG A 1 630 ? 21.787 6.566 70.328 1.00 26.08 630 ARG A O 1
ATOM 4957 N N . GLY A 1 631 ? 20.725 4.787 71.252 1.00 31.48 631 GLY A N 1
ATOM 4958 C CA . GLY A 1 631 ? 19.949 5.477 72.278 1.00 31.48 631 GLY A CA 1
ATOM 4959 C C . GLY A 1 631 ? 20.686 5.656 73.610 1.00 31.48 631 GLY A C 1
ATOM 4960 O O . GLY A 1 631 ? 21.832 5.238 73.771 1.00 31.48 631 GLY A O 1
ATOM 4961 N N . TYR A 1 632 ? 19.985 6.239 74.585 1.00 24.92 632 TYR A N 1
ATOM 4962 C CA . TYR A 1 632 ? 20.316 6.194 76.016 1.00 24.92 632 TYR A CA 1
ATOM 4963 C C . TYR A 1 632 ? 19.024 5.890 76.797 1.00 24.92 632 TYR A C 1
ATOM 4965 O O . TYR A 1 632 ? 18.026 6.578 76.624 1.00 24.92 632 TYR A O 1
ATOM 4973 N N . LYS A 1 633 ? 18.936 4.712 77.433 1.00 24.47 633 LYS A N 1
ATOM 4974 C CA . LYS A 1 633 ? 19.320 4.363 78.824 1.00 24.47 633 LYS A CA 1
ATOM 4975 C C . LYS A 1 633 ? 18.333 4.873 79.886 1.00 24.47 633 LYS A C 1
ATOM 4977 O O . LYS A 1 633 ? 18.524 5.942 80.451 1.00 24.47 633 LYS A O 1
ATOM 4982 N N . ASN A 1 634 ? 17.381 4.024 80.273 1.00 23.55 634 ASN A N 1
ATOM 4983 C CA . ASN A 1 634 ? 17.511 3.255 81.516 1.00 23.55 634 ASN A CA 1
ATOM 4984 C C . ASN A 1 634 ? 16.430 2.166 81.628 1.00 23.55 634 ASN A C 1
ATOM 4986 O O . ASN A 1 634 ? 15.256 2.411 81.388 1.00 23.55 634 ASN A O 1
ATOM 4990 N N . SER A 1 635 ? 16.885 1.000 82.090 1.00 25.25 635 SER A N 1
ATOM 4991 C CA . SER A 1 635 ? 16.162 -0.183 82.583 1.00 25.25 635 SER A CA 1
ATOM 4992 C C . SER A 1 635 ? 15.601 -1.217 81.584 1.00 25.25 635 SER A C 1
ATOM 4994 O O . SER A 1 635 ? 14.553 -1.039 80.986 1.00 25.25 635 SER A O 1
ATOM 4996 N N . VAL A 1 636 ? 16.346 -2.336 81.568 1.00 25.59 636 VAL A N 1
ATOM 4997 C CA . VAL A 1 636 ? 16.000 -3.754 81.344 1.00 25.59 636 VAL A CA 1
ATOM 4998 C C . VAL A 1 636 ? 15.538 -4.164 79.940 1.00 25.59 636 VAL A C 1
ATOM 5000 O O . VAL A 1 636 ? 14.467 -3.806 79.476 1.00 25.59 636 VAL A O 1
ATOM 5003 N N . PHE A 1 637 ? 16.399 -4.959 79.299 1.00 26.00 637 PHE A N 1
ATOM 5004 C CA . PHE A 1 637 ? 16.198 -5.618 78.012 1.00 26.00 637 PHE A CA 1
ATOM 5005 C C . PHE A 1 637 ? 14.928 -6.477 77.998 1.00 26.00 637 PHE A C 1
ATOM 5007 O O . PHE A 1 637 ? 14.845 -7.435 78.763 1.00 26.00 637 PHE A O 1
ATOM 5014 N N . ASP A 1 638 ? 14.025 -6.175 77.065 1.00 26.11 638 ASP A N 1
ATOM 5015 C CA . ASP A 1 638 ? 13.302 -7.188 76.294 1.00 26.11 638 ASP A CA 1
ATOM 5016 C C . ASP A 1 638 ? 12.942 -6.619 74.903 1.00 26.11 638 ASP A C 1
ATOM 5018 O O . ASP A 1 638 ? 12.175 -5.663 74.792 1.00 26.11 638 ASP A O 1
ATOM 5022 N N . GLY A 1 639 ? 13.568 -7.176 73.859 1.00 28.02 639 GLY A N 1
ATOM 5023 C CA . GLY A 1 639 ? 13.06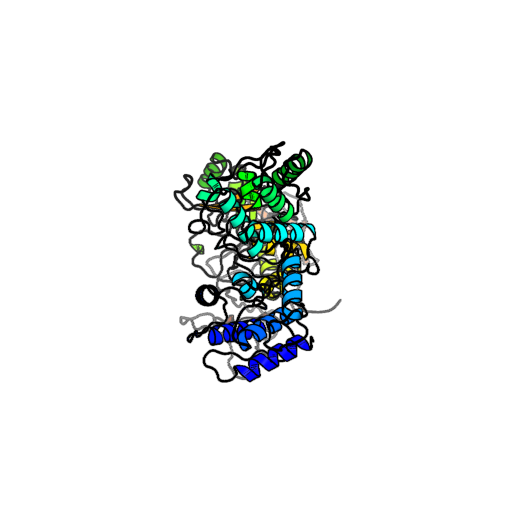6 -7.225 72.477 1.00 28.02 639 GLY A CA 1
ATOM 5024 C C . GLY A 1 639 ? 13.019 -5.948 71.624 1.00 28.02 639 GLY A C 1
ATOM 5025 O O . GLY A 1 639 ? 11.955 -5.377 71.406 1.00 28.02 639 GLY A O 1
ATOM 5026 N N . ASP A 1 640 ? 14.175 -5.564 71.086 1.00 28.89 640 ASP A N 1
ATOM 5027 C CA . ASP A 1 640 ? 14.455 -4.977 69.760 1.00 28.89 640 ASP A CA 1
ATOM 5028 C C . ASP A 1 640 ? 13.295 -4.405 68.909 1.00 28.89 640 ASP A C 1
ATOM 5030 O O . ASP A 1 640 ? 12.560 -5.119 68.227 1.00 28.89 640 ASP A O 1
ATOM 5034 N N . ARG A 1 641 ? 13.232 -3.068 68.811 1.00 28.28 641 ARG A N 1
ATOM 5035 C CA . ARG A 1 641 ? 12.619 -2.363 67.670 1.00 28.28 641 ARG A CA 1
ATOM 5036 C C . ARG A 1 641 ? 13.587 -1.306 67.142 1.00 28.28 641 ARG A C 1
ATOM 5038 O O . ARG A 1 641 ? 13.962 -0.386 67.868 1.00 28.28 641 ARG A O 1
ATOM 5045 N N . VAL A 1 642 ? 13.965 -1.427 65.871 1.00 27.69 642 VAL A N 1
ATOM 5046 C CA . VAL A 1 642 ? 14.678 -0.400 65.098 1.00 27.69 642 VAL A CA 1
ATOM 5047 C C . VAL A 1 642 ? 13.724 0.070 64.003 1.00 27.69 642 VAL A C 1
ATOM 5049 O O . VAL A 1 642 ? 13.337 -0.720 63.151 1.00 27.69 642 VAL A O 1
ATOM 5052 N N . SER A 1 643 ? 13.326 1.341 64.023 1.00 29.17 643 SER A N 1
ATOM 5053 C CA . SER A 1 643 ? 12.506 1.953 62.969 1.00 29.17 643 SER A CA 1
ATOM 5054 C C . SER A 1 643 ? 13.386 2.803 62.047 1.00 29.17 643 SER A C 1
ATOM 5056 O O . SER A 1 643 ? 14.057 3.728 62.514 1.00 29.17 643 SER A O 1
ATOM 5058 N N . GLY A 1 644 ? 13.375 2.505 60.747 1.00 28.97 644 GLY A N 1
ATOM 5059 C CA . GLY A 1 644 ? 14.029 3.281 59.690 1.00 28.97 644 GLY A CA 1
ATOM 5060 C C . GLY A 1 644 ? 13.019 3.724 58.628 1.00 28.97 644 GLY A C 1
ATOM 5061 O O . GLY A 1 644 ? 12.021 3.049 58.402 1.00 28.97 644 GLY A O 1
ATOM 5062 N N . TRP A 1 645 ? 13.275 4.862 57.983 1.00 28.36 645 TRP A N 1
ATOM 5063 C CA . TRP A 1 645 ? 12.406 5.438 56.951 1.00 28.36 645 TRP A CA 1
ATOM 5064 C C . TRP A 1 645 ? 12.960 5.122 55.559 1.00 28.36 645 TRP A C 1
ATOM 5066 O O . TRP A 1 645 ? 14.126 5.413 55.287 1.00 28.36 645 TRP A O 1
ATOM 5076 N N . ILE A 1 646 ? 12.124 4.591 54.666 1.00 28.44 646 ILE A N 1
ATOM 5077 C CA . ILE A 1 646 ? 12.419 4.467 53.233 1.00 28.44 646 ILE A CA 1
ATOM 5078 C C . ILE A 1 646 ? 11.548 5.491 52.506 1.00 28.44 646 ILE A C 1
ATOM 5080 O O . ILE A 1 646 ? 10.329 5.499 52.661 1.00 28.44 646 ILE A O 1
ATOM 5084 N N . HIS A 1 647 ? 12.177 6.391 51.753 1.00 28.81 647 HIS A N 1
ATOM 5085 C CA . HIS A 1 647 ? 11.488 7.415 50.974 1.00 28.81 647 HIS A CA 1
ATOM 5086 C C . HIS A 1 647 ? 11.566 7.045 49.493 1.00 28.81 647 HIS A C 1
ATOM 5088 O O . HIS A 1 647 ? 12.665 6.885 48.963 1.00 28.81 647 HIS A O 1
ATOM 5094 N N . PHE A 1 648 ? 10.417 6.935 48.832 1.00 28.33 648 PHE A N 1
ATOM 5095 C CA . PHE A 1 648 ? 10.335 6.787 47.382 1.00 28.33 648 PHE A CA 1
ATOM 5096 C C . PHE A 1 648 ? 10.010 8.161 46.792 1.00 28.33 648 PHE A C 1
ATOM 5098 O O . PHE A 1 648 ? 8.978 8.731 47.153 1.00 28.33 648 PHE A O 1
ATOM 5105 N N . PRO A 1 649 ? 10.864 8.743 45.933 1.00 24.34 649 PRO A N 1
ATOM 5106 C CA . PRO A 1 649 ? 10.468 9.932 45.205 1.00 24.34 649 PRO A CA 1
ATOM 5107 C C . PRO A 1 649 ? 9.319 9.555 44.268 1.00 24.34 649 PRO A C 1
ATOM 5109 O O . PRO A 1 649 ? 9.369 8.551 43.563 1.00 24.34 649 PRO A O 1
ATOM 5112 N N . THR A 1 650 ? 8.265 10.362 44.285 1.00 39.09 650 THR A N 1
ATOM 5113 C CA . THR A 1 650 ? 7.162 10.298 43.331 1.00 39.09 650 THR A CA 1
ATOM 5114 C C . THR A 1 650 ? 7.682 10.624 41.935 1.00 39.09 650 THR A C 1
ATOM 5116 O O . THR A 1 650 ? 7.679 11.786 41.539 1.00 39.09 650 THR A O 1
ATOM 5119 N N . GLN A 1 651 ? 8.177 9.612 41.235 1.00 35.69 651 GLN A N 1
ATOM 5120 C CA . GLN A 1 651 ? 8.223 9.486 39.782 1.00 35.69 651 GLN A CA 1
ATOM 5121 C C . GLN A 1 651 ? 8.775 8.093 39.454 1.00 35.69 651 GLN A C 1
ATOM 5123 O O . GLN A 1 651 ? 9.833 7.708 39.941 1.00 35.69 651 GLN A O 1
ATOM 5128 N N . ASP A 1 652 ? 7.999 7.360 38.660 1.00 38.22 652 ASP A N 1
ATOM 5129 C CA . ASP A 1 652 ? 8.390 6.179 37.890 1.00 38.22 652 ASP A CA 1
ATOM 5130 C C . ASP A 1 652 ? 8.999 4.994 38.652 1.00 38.22 652 ASP A C 1
ATOM 5132 O O . ASP A 1 652 ? 10.173 4.696 38.469 1.00 38.22 652 ASP A O 1
ATOM 5136 N N . VAL A 1 653 ? 8.189 4.238 39.411 1.00 31.25 653 VAL A N 1
ATOM 5137 C CA . VAL A 1 653 ? 8.425 2.785 39.565 1.00 31.25 653 VAL A CA 1
ATOM 5138 C C . VAL A 1 653 ? 7.108 2.017 39.747 1.00 31.25 653 VAL A C 1
ATOM 5140 O O . VAL A 1 653 ? 6.291 2.352 40.604 1.00 31.25 653 VAL A O 1
ATOM 5143 N N . ASP A 1 654 ? 6.950 0.963 38.947 1.00 34.91 654 ASP A N 1
ATOM 5144 C CA . ASP A 1 654 ? 5.903 -0.060 39.003 1.00 34.91 654 ASP A CA 1
ATOM 5145 C C . ASP A 1 654 ? 6.107 -1.014 40.211 1.00 34.91 654 ASP A C 1
ATOM 5147 O O . ASP A 1 654 ? 7.146 -1.688 40.287 1.00 34.91 654 ASP A O 1
ATOM 5151 N N . PRO A 1 655 ? 5.137 -1.118 41.146 1.00 32.75 655 PRO A N 1
ATOM 5152 C CA . PRO A 1 655 ? 5.182 -2.034 42.288 1.00 32.75 655 PRO A CA 1
ATOM 5153 C C . PRO A 1 655 ? 5.169 -3.531 41.934 1.00 32.75 655 PRO A C 1
ATOM 5155 O O . PRO A 1 655 ? 5.165 -4.353 42.843 1.00 32.75 655 PRO A O 1
ATOM 5158 N N . SER A 1 656 ? 5.110 -3.921 40.660 1.00 35.69 656 SER A N 1
ATOM 5159 C CA . SER A 1 656 ? 5.112 -5.329 40.233 1.00 35.69 656 SER A CA 1
ATOM 5160 C C . SER A 1 656 ? 6.506 -5.881 39.889 1.00 35.69 656 SER A C 1
ATOM 5162 O O . SER A 1 656 ? 6.663 -7.083 39.697 1.00 35.69 656 SER A O 1
ATOM 5164 N N . SER A 1 657 ? 7.548 -5.042 39.891 1.00 29.88 657 SER A N 1
ATOM 5165 C CA . SER A 1 657 ? 8.928 -5.421 39.525 1.00 29.88 657 SER A CA 1
ATOM 5166 C C . SER A 1 657 ? 9.727 -6.162 40.619 1.00 29.88 657 SER A C 1
ATOM 5168 O O . SER A 1 657 ? 10.944 -6.334 40.511 1.00 29.88 657 SER A O 1
ATOM 5170 N N . TYR A 1 658 ? 9.063 -6.639 41.675 1.00 33.25 658 TYR A N 1
ATOM 5171 C CA . TYR A 1 658 ? 9.691 -7.433 42.733 1.00 33.25 658 TYR A CA 1
ATOM 5172 C C . TYR A 1 658 ? 9.743 -8.917 42.347 1.00 33.25 658 TYR A C 1
ATOM 5174 O O . TYR A 1 658 ? 8.711 -9.577 42.263 1.00 33.25 658 TYR A O 1
ATOM 5182 N N . VAL A 1 659 ? 10.944 -9.481 42.191 1.00 29.62 659 VAL A N 1
ATOM 5183 C CA . VAL A 1 659 ? 11.128 -10.940 42.151 1.00 29.62 659 VAL A CA 1
ATOM 5184 C C . VAL A 1 659 ? 11.454 -11.416 43.564 1.00 29.62 659 VAL A C 1
ATOM 5186 O O . VAL A 1 659 ? 12.534 -11.140 44.086 1.00 29.62 659 VAL A O 1
ATOM 5189 N N . ILE A 1 660 ? 10.510 -12.120 44.190 1.00 30.72 660 ILE A N 1
ATOM 5190 C CA . ILE A 1 660 ? 10.785 -12.955 45.361 1.00 30.72 660 ILE A CA 1
ATOM 5191 C C . ILE A 1 660 ? 11.386 -14.244 44.811 1.00 30.72 660 ILE A C 1
ATOM 5193 O O . ILE A 1 660 ? 10.662 -15.073 44.266 1.00 30.72 660 ILE A O 1
ATOM 5197 N N . ASP A 1 661 ? 12.701 -14.393 44.911 1.00 25.47 661 ASP A N 1
ATOM 5198 C CA . ASP A 1 661 ? 13.364 -15.639 44.544 1.00 25.47 661 ASP A CA 1
ATOM 5199 C C . ASP A 1 661 ? 13.763 -16.378 45.820 1.00 25.47 661 ASP A C 1
ATOM 5201 O O . ASP A 1 661 ? 14.768 -16.043 46.445 1.00 25.47 661 ASP A O 1
ATOM 5205 N N . THR A 1 662 ? 12.971 -17.373 46.220 1.00 30.97 662 THR A N 1
ATOM 5206 C CA . THR A 1 662 ? 13.498 -18.492 47.006 1.00 30.97 662 THR A CA 1
ATOM 5207 C C . THR A 1 662 ? 12.813 -19.816 46.640 1.00 30.97 662 THR A C 1
ATOM 5209 O O . THR A 1 662 ? 11.594 -19.868 46.459 1.00 30.97 662 THR A O 1
ATOM 5212 N N . PRO A 1 663 ? 13.585 -20.915 46.545 1.00 32.88 663 PRO A N 1
ATOM 5213 C CA . PRO A 1 663 ? 13.067 -22.261 46.353 1.00 32.88 663 PRO A CA 1
ATOM 5214 C C . PRO A 1 663 ? 12.702 -22.930 47.691 1.00 32.88 663 PRO A C 1
ATOM 5216 O O . PRO A 1 663 ? 13.308 -22.629 48.716 1.00 32.88 663 PRO A O 1
ATOM 5219 N N . PHE A 1 664 ? 11.818 -23.933 47.590 1.00 25.66 664 PHE A N 1
ATOM 5220 C CA . PHE A 1 664 ? 11.573 -25.099 48.469 1.00 25.66 664 PHE A CA 1
ATOM 5221 C C . PHE A 1 664 ? 10.222 -25.207 49.208 1.00 25.66 664 PHE A C 1
ATOM 5223 O O . PHE A 1 664 ? 9.872 -24.357 50.015 1.00 25.66 664 PHE A O 1
ATOM 5230 N N . ASN A 1 665 ? 9.575 -26.355 48.914 1.00 25.56 665 ASN A N 1
ATOM 5231 C CA . ASN A 1 665 ? 8.609 -27.196 49.654 1.00 25.56 665 ASN A CA 1
ATOM 5232 C C . ASN A 1 665 ? 7.623 -26.563 50.640 1.00 25.56 665 ASN A C 1
ATOM 5234 O O . ASN A 1 665 ? 8.052 -26.211 51.760 1.00 25.56 665 ASN A O 1
#

Organism: NCBI:txid2771432

InterPro domains:
  IPR002477 Peptidoglycan binding-like [PF01471] (79-134)
  IPR002477 Peptidoglycan binding-like [PF01471] (226-274)
  IPR015020 Rv2525c-like, glycoside hydrolase-like domain [PF08924] (302-462)
  IPR017853 Glycoside hydrolase superfamily [SSF51445] (285-468)
  IPR036365 PGBD-like superfamily [SSF47090] (74-135)
  IPR036365 PGBD-like superfamily [SSF47090] (208-280)
  IPR036366 PGBD superfamily [G3DSA:1.10.101.10] (71-143)
  IPR036366 PGBD superfamily [G3DSA:1.10.101.10] (208-279)

pLDDT: mean 79.4, std 26.77, range [23.55, 98.94]

Solvent-accessible surface area (backbone atoms only — not comparable to full-atom values): 38038 Å² total; per-residue (Å²): 117,40,70,61,37,24,50,35,28,47,50,53,32,73,76,39,65,91,42,82,75,57,56,77,32,73,76,65,16,62,77,46,70,56,46,30,25,27,50,40,24,52,47,31,50,76,66,68,44,81,80,55,51,73,61,89,44,71,68,52,45,54,49,35,59,73,72,49,65,43,35,72,86,46,96,65,63,39,67,58,40,26,47,51,31,35,22,32,36,58,69,74,33,66,32,89,55,78,76,30,64,57,43,70,49,39,22,48,29,42,21,54,53,34,44,42,37,37,39,77,87,50,59,43,60,44,39,55,60,53,51,52,50,41,50,53,88,62,41,41,54,72,43,93,94,34,36,71,68,50,19,51,48,34,12,48,50,31,53,74,38,53,86,41,84,81,40,66,73,62,52,15,23,15,69,66,34,48,67,54,51,30,48,51,42,32,52,50,33,48,74,65,65,45,48,73,92,67,48,76,36,63,94,42,74,68,52,67,71,58,62,68,76,42,44,77,78,42,65,46,70,67,38,33,54,46,38,48,38,39,42,67,55,75,42,91,63,78,85,78,22,59,30,38,69,70,46,26,54,53,41,24,56,50,23,55,74,73,70,44,80,67,76,31,46,43,34,68,58,56,47,26,52,58,73,38,51,31,29,50,59,80,61,90,43,41,25,32,34,35,51,53,64,51,44,70,68,53,41,51,52,40,46,76,70,52,36,43,33,40,33,39,22,63,42,55,49,79,84,56,81,47,80,80,44,43,30,24,72,51,93,67,28,66,60,35,34,36,74,70,66,30,29,28,43,46,30,39,49,46,70,40,68,54,61,85,68,36,28,37,70,52,13,26,53,50,18,34,53,48,36,55,40,38,47,64,64,11,55,52,73,70,44,52,40,28,40,44,44,62,48,74,56,48,75,65,40,40,65,72,11,43,48,39,12,39,52,17,23,67,70,32,31,48,91,48,49,38,45,22,28,25,16,30,28,42,52,34,37,53,38,32,75,71,71,53,26,74,35,23,35,29,43,19,50,49,65,82,27,60,24,34,39,48,44,45,81,43,93,49,49,33,35,35,32,24,35,80,44,51,58,64,41,98,83,31,90,52,47,39,32,38,16,44,64,72,59,90,79,57,44,66,72,58,50,82,48,78,78,86,78,81,90,84,85,79,98,74,89,81,88,88,75,71,78,60,79,58,95,92,45,75,50,83,64,84,91,65,84,99,56,79,44,75,47,78,41,69,41,79,93,76,74,44,80,42,73,35,39,38,39,81,41,99,86,67,31,32,41,37,45,48,99,89,56,77,50,79,48,77,75,87,80,81,93,77,81,62,71,50,72,37,84,52,66,49,68,54,75,74,84,86,74,100,67,98,64,76,47,81,45,67,55,60,54,45,40,48,68,47,89,89,76,77,56,84,50,73,83,86,68,101,73,88,86,87,85,86,87,79,89,83,90,85,85,80,95,78,82,92,83,86,90,82,86,86,79,79,75,96,68,92,80,71,91,77,78,71,81,87,86,81,90,83,135

Mean predicted aligned error: 14.15 Å